Protein AF-A0A350PGB4-F1 (afdb_monomer_lite)

Sequence (443 aa):
MELTKWYGEKGLVIDDNFAFASQGNSTDDLIREMNNQGLFVNSLDLTGQVTRVPVQSAPGVRPDKGNERSGWYVINELDGNYFVTFGNWRTGEQHKWSSINTNQLSNIDRVALQKRMEEAIERAEVAKKVRHDEVAKEVQERYKNCQPVISHEYLNSKNVKSYGLKQMNESLIGPVYSPSTGELRSLQYIDKKGQKRFVSASEIKGNIFLIGCEIGQLATQEQLVVVEGYSTAATVFESTKIPTVCVFSANFTLEAVSNIRKISQARLYIALDNDESGVGERKAKEVASAIPNSFVRIPSARGDYNDMAQEHGLDRVKYEILNLGLGITQHPIRSLVKEPPPKEWLVDNLLEKSKPALLASIGGVGKSMMALDLAIKISQGQGNWFDHPITKGGNVVIISAEDDLVEMHRRINALDPHNKRFDAPYDVYAYTIPDQPKPLTLI

Foldseek 3Di:
DDPVVQDDPVGGDDDPVPDAPDEDQDPVVVCVVCVVQFWNDPDDDAPQDWDFTWGHDDVPDDTDDDPDGQKTKGWYDDPNKIWMWIDGNVVPDIHIYIHDDPVPDDPVSVVVVVVSVVVSVVVVVVVLVVLLVVVLVVVVVVVVPFAQDFDALVCVVLVFTDFQWTDDPQWIWFFKAQLQPRGGFWIWTQHNVGDIDIDRSTDQQLIWTKGLDGSVCLAVAQAEEEEEDDSLQRLLCVLAVRMYIYHPDLVRVQSNVVRSVVRHPHQYEQEYFQAPVCSSVVSLVVNPVVPPSYHYQYDLDHTHVSVVCVVPNSNSSNCSRPVPDPCVSVCDVVVPPDDDDDWDAQFPPPHTPPDDDDDDDDPPPCSVLLVVLSQLCLQQQFDHRPNTIGNHHEAEEAEAADDDPVVVVVSCCVSCVPPCSVVGPYYYHYHYQVPDPDHDDPD

Structure (mmCIF, N/CA/C/O backbone):
data_AF-A0A350PGB4-F1
#
_entry.id   AF-A0A350PGB4-F1
#
loop_
_atom_site.group_PDB
_atom_site.id
_atom_site.type_symbol
_atom_site.label_atom_id
_atom_site.label_alt_id
_atom_site.label_comp_id
_atom_site.label_asym_id
_atom_site.label_entity_id
_atom_site.label_seq_id
_atom_site.pdbx_PDB_ins_code
_atom_site.Cartn_x
_atom_site.Cartn_y
_atom_site.Cartn_z
_atom_site.occupancy
_atom_site.B_iso_or_equiv
_atom_site.auth_seq_id
_atom_site.auth_comp_id
_atom_site.auth_asym_id
_atom_site.auth_atom_id
_atom_site.pdbx_PDB_model_num
ATOM 1 N N . MET A 1 1 ? -8.712 17.772 32.200 1.00 35.47 1 MET A N 1
ATOM 2 C CA . MET A 1 1 ? -8.229 16.440 31.786 1.00 35.47 1 MET A CA 1
ATOM 3 C C . MET A 1 1 ? -9.328 15.468 32.186 1.00 35.47 1 MET A C 1
ATOM 5 O O . MET A 1 1 ? -9.557 15.313 33.378 1.00 35.47 1 MET A O 1
ATOM 9 N N . GLU A 1 2 ? -10.127 14.983 31.235 1.00 28.02 2 GLU A N 1
ATOM 10 C CA . GLU A 1 2 ? -11.291 14.139 31.544 1.00 28.02 2 GLU A CA 1
ATOM 11 C C . GLU A 1 2 ? -10.839 12.750 32.007 1.00 28.02 2 GLU A C 1
ATOM 13 O O . GLU A 1 2 ? -10.283 11.963 31.244 1.00 28.02 2 GLU A O 1
ATOM 18 N N . LEU A 1 3 ? -11.055 12.476 33.294 1.00 30.25 3 LEU A N 1
ATOM 19 C CA . LEU A 1 3 ? -10.675 11.239 33.984 1.00 30.25 3 LEU A CA 1
ATOM 20 C C . LEU A 1 3 ? -11.583 10.045 33.627 1.00 30.25 3 LEU A C 1
ATOM 22 O O . LEU A 1 3 ? -11.278 8.911 33.982 1.00 30.25 3 LEU A O 1
ATOM 26 N N . THR A 1 4 ? -12.675 10.281 32.900 1.00 33.81 4 THR A N 1
ATOM 27 C CA . THR A 1 4 ? -13.687 9.290 32.500 1.00 33.81 4 THR A CA 1
ATOM 28 C C . THR A 1 4 ? -13.210 8.321 31.422 1.00 33.81 4 THR A C 1
ATOM 30 O O . THR A 1 4 ? -13.752 7.228 31.308 1.00 33.81 4 THR A O 1
ATOM 33 N N . LYS A 1 5 ? -12.145 8.649 30.680 1.00 42.38 5 LYS A N 1
ATOM 34 C CA . LYS A 1 5 ? -11.578 7.755 29.655 1.00 42.38 5 LYS A CA 1
ATOM 35 C C . LYS A 1 5 ? -10.880 6.510 30.235 1.00 42.38 5 LYS A C 1
ATOM 37 O O . LYS A 1 5 ? -10.583 5.582 29.491 1.00 42.38 5 LYS A O 1
ATOM 42 N N . TRP A 1 6 ? -10.620 6.496 31.545 1.00 37.00 6 TRP A N 1
ATOM 43 C CA . TRP A 1 6 ? -9.822 5.473 32.237 1.00 37.00 6 TRP A CA 1
ATOM 44 C C . TRP A 1 6 ? -10.646 4.525 33.124 1.00 37.00 6 TRP A C 1
ATOM 46 O O . TRP A 1 6 ? -10.091 3.585 33.690 1.00 37.00 6 TRP A O 1
ATOM 56 N N . TYR A 1 7 ? -11.958 4.753 33.244 1.00 33.47 7 TYR A N 1
ATOM 57 C CA . TYR A 1 7 ? -12.855 3.987 34.111 1.00 33.47 7 TYR A CA 1
ATOM 58 C C . TYR A 1 7 ? -13.995 3.366 33.293 1.00 33.47 7 TYR A C 1
ATOM 60 O O . TYR A 1 7 ? -14.945 4.052 32.929 1.00 33.47 7 TYR A O 1
ATOM 68 N N . GLY A 1 8 ? -13.912 2.061 33.019 1.00 41.00 8 GLY A N 1
ATOM 69 C CA . GLY A 1 8 ? -15.077 1.248 32.653 1.00 41.00 8 GLY A CA 1
ATOM 70 C C . GLY A 1 8 ? -15.764 0.682 33.904 1.00 41.00 8 GLY A C 1
ATOM 71 O O . GLY A 1 8 ? -15.155 0.632 34.974 1.00 41.00 8 GLY A O 1
ATOM 72 N N . GLU A 1 9 ? -17.009 0.205 33.777 1.00 35.00 9 GLU A N 1
ATOM 73 C CA . GLU A 1 9 ? -17.871 -0.261 34.890 1.00 35.00 9 GLU A CA 1
ATOM 74 C C . GLU A 1 9 ? -17.302 -1.419 35.746 1.00 35.00 9 GLU A C 1
ATOM 76 O O . GLU A 1 9 ? -17.893 -1.785 36.760 1.00 35.00 9 GLU A O 1
ATOM 81 N N . LYS A 1 10 ? -16.145 -1.994 35.389 1.00 37.06 10 LYS A N 1
ATOM 82 C CA . LYS A 1 10 ? -15.467 -3.068 36.144 1.00 37.06 10 LYS A CA 1
ATOM 83 C C . LYS A 1 10 ? -14.000 -2.779 36.502 1.00 37.06 10 LYS A C 1
ATOM 85 O O . LYS A 1 10 ? -13.294 -3.688 36.930 1.00 37.06 10 LYS A O 1
ATOM 90 N N . GLY A 1 11 ? -13.544 -1.532 36.371 1.00 40.53 11 GLY A N 1
ATOM 91 C CA . GLY A 1 11 ? -12.153 -1.135 36.619 1.00 40.53 11 GLY A CA 1
ATOM 92 C C . GLY A 1 11 ? -11.376 -0.789 35.344 1.00 40.53 11 GLY A C 1
ATOM 93 O O . GLY A 1 11 ? -11.942 -0.729 34.253 1.00 40.53 11 GLY A O 1
ATOM 94 N N . LEU A 1 12 ? -10.080 -0.501 35.520 1.00 35.03 12 LEU A N 1
ATOM 95 C CA . LEU A 1 12 ? -9.147 -0.038 34.482 1.00 35.03 12 LEU A CA 1
ATOM 96 C C . LEU A 1 12 ? -9.125 -0.979 33.267 1.00 35.03 12 LEU A C 1
ATOM 98 O O . LEU A 1 12 ? -8.922 -2.184 33.410 1.00 35.03 12 LEU A O 1
ATOM 102 N N . VAL A 1 13 ? -9.283 -0.409 32.071 1.00 35.81 13 VAL A N 1
ATOM 103 C CA . VAL A 1 13 ? -9.090 -1.116 30.799 1.00 35.81 13 VAL A CA 1
ATOM 104 C C . VAL A 1 13 ? -7.599 -1.430 30.660 1.00 35.81 13 VAL A C 1
ATOM 106 O O . VAL A 1 13 ? -6.778 -0.522 30.544 1.00 35.81 13 VAL A O 1
ATOM 109 N N . ILE A 1 14 ? -7.248 -2.714 30.728 1.00 35.69 14 ILE A N 1
ATOM 110 C CA . ILE A 1 14 ? -5.899 -3.216 30.454 1.00 35.69 14 ILE A CA 1
ATOM 111 C C . ILE A 1 14 ? -5.689 -3.117 28.941 1.00 35.69 14 ILE A C 1
ATOM 113 O O . ILE A 1 14 ? -6.440 -3.715 28.177 1.00 35.69 14 ILE A O 1
ATOM 117 N N . ASP A 1 15 ? -4.703 -2.340 28.508 1.00 39.66 15 ASP A N 1
ATOM 118 C CA . ASP A 1 15 ? -4.212 -2.384 27.131 1.00 39.66 15 ASP A CA 1
ATOM 119 C C . ASP A 1 15 ? -3.238 -3.575 27.021 1.00 39.66 15 ASP A C 1
ATOM 121 O O . ASP A 1 15 ? -2.325 -3.737 27.834 1.00 39.66 15 ASP A O 1
ATOM 125 N N . ASP A 1 16 ? -3.452 -4.451 26.041 1.00 37.84 16 ASP A N 1
ATOM 126 C CA . ASP A 1 16 ? -2.671 -5.680 25.847 1.00 37.84 16 ASP A CA 1
ATOM 127 C C . ASP A 1 16 ? -1.199 -5.408 25.453 1.00 37.84 16 ASP A C 1
ATOM 129 O O . ASP A 1 16 ? -0.358 -6.309 25.498 1.00 37.84 16 ASP A O 1
ATOM 133 N N . ASN A 1 17 ? -0.829 -4.154 25.150 1.00 39.91 17 ASN A N 1
ATOM 134 C CA . ASN A 1 17 ? 0.558 -3.728 24.894 1.00 39.91 17 ASN A CA 1
ATOM 135 C C . ASN A 1 17 ? 1.461 -3.669 26.151 1.00 39.91 17 ASN A C 1
ATOM 137 O O . ASN A 1 17 ? 2.646 -3.308 26.054 1.00 39.91 17 ASN A O 1
ATOM 141 N N . PHE A 1 18 ? 0.912 -3.994 27.326 1.00 47.88 18 PHE A N 1
ATOM 142 C CA . PHE A 1 18 ? 1.539 -3.832 28.644 1.00 47.88 18 PHE A CA 1
ATOM 143 C C . PHE A 1 18 ? 2.126 -5.127 29.245 1.00 47.88 18 PHE A C 1
ATOM 145 O O . PHE A 1 18 ? 2.509 -5.147 30.417 1.00 47.88 18 PHE A O 1
ATOM 152 N N . ALA A 1 19 ? 2.253 -6.204 28.466 1.00 42.81 19 ALA A N 1
ATOM 153 C CA . ALA A 1 19 ? 2.892 -7.437 28.926 1.00 42.81 19 ALA A CA 1
ATOM 154 C C . ALA A 1 19 ? 4.433 -7.316 28.919 1.00 42.81 19 ALA A C 1
ATOM 156 O O . ALA A 1 19 ? 5.067 -7.304 27.863 1.00 42.81 19 ALA A O 1
ATOM 157 N N . PHE A 1 20 ? 5.055 -7.233 30.099 1.00 49.94 20 PHE A N 1
ATOM 158 C CA . PHE A 1 20 ? 6.509 -7.366 30.260 1.00 49.94 20 PHE A CA 1
ATOM 159 C C . PHE A 1 20 ? 6.873 -8.857 30.255 1.00 49.94 20 PHE A C 1
ATOM 161 O O . PHE A 1 20 ? 6.330 -9.632 31.040 1.00 49.94 20 PHE A O 1
ATOM 168 N N . ALA A 1 21 ? 7.756 -9.267 29.343 1.00 43.75 21 ALA A N 1
ATOM 169 C CA . ALA A 1 21 ? 7.986 -10.681 29.029 1.00 43.75 21 ALA A CA 1
ATOM 170 C C . ALA A 1 21 ? 8.979 -11.394 29.971 1.00 43.75 21 ALA A C 1
ATOM 172 O O . ALA A 1 21 ? 9.029 -12.622 29.981 1.00 43.75 21 ALA A O 1
ATOM 173 N N . SER A 1 22 ? 9.762 -10.657 30.764 1.00 51.66 22 SER A N 1
ATOM 174 C CA . SER A 1 22 ? 10.864 -11.204 31.570 1.00 51.66 22 SER A CA 1
ATOM 175 C C . SER A 1 22 ? 10.971 -10.526 32.939 1.00 51.66 22 SER A C 1
ATOM 177 O O . SER A 1 22 ? 10.821 -9.308 33.033 1.00 51.66 22 SER A O 1
ATOM 179 N N . GLN A 1 23 ? 11.263 -11.319 33.975 1.00 53.47 23 GLN A N 1
ATOM 180 C CA . GLN A 1 23 ? 11.349 -10.909 35.382 1.00 53.47 23 GLN A CA 1
ATOM 181 C C . GLN A 1 23 ? 12.776 -11.114 35.911 1.00 53.47 23 GLN A C 1
ATOM 183 O O . GLN A 1 23 ? 13.394 -12.137 35.620 1.00 53.47 23 GLN A O 1
ATOM 188 N N . GLY A 1 24 ? 13.278 -10.180 36.719 1.00 56.03 24 GLY A N 1
ATOM 189 C CA . GLY A 1 24 ? 14.512 -10.343 37.493 1.00 56.03 24 GLY A CA 1
ATOM 190 C C . GLY A 1 24 ? 14.531 -9.391 38.689 1.00 56.03 24 GLY A C 1
ATOM 191 O O . GLY A 1 24 ? 13.851 -8.368 38.671 1.00 56.03 24 GLY A O 1
ATOM 192 N N . ASN A 1 25 ? 15.281 -9.736 39.735 1.00 58.72 25 ASN A N 1
ATOM 193 C CA . ASN A 1 25 ? 15.236 -9.025 41.020 1.00 58.72 25 ASN A CA 1
ATOM 194 C C . ASN A 1 25 ? 16.407 -8.044 41.200 1.00 58.72 25 ASN A C 1
ATOM 196 O O . ASN A 1 25 ? 16.514 -7.404 42.245 1.00 58.72 25 ASN A O 1
ATOM 200 N N . SER A 1 26 ? 17.307 -7.940 40.217 1.00 71.25 26 SER A N 1
ATOM 201 C CA . SER A 1 26 ? 18.520 -7.127 40.324 1.00 71.25 26 SER A CA 1
ATOM 202 C C . SER A 1 26 ? 18.938 -6.485 38.998 1.00 71.25 26 SER A C 1
ATOM 204 O O . SER A 1 26 ? 18.556 -6.924 37.912 1.00 71.25 26 SER A O 1
ATOM 206 N N . THR A 1 27 ? 19.779 -5.453 39.088 1.00 72.38 27 THR A N 1
ATOM 207 C CA . THR A 1 27 ? 20.466 -4.849 37.936 1.00 72.38 27 THR A CA 1
ATOM 208 C C . THR A 1 27 ? 21.368 -5.843 37.202 1.00 72.38 27 THR A C 1
ATOM 210 O O . THR A 1 27 ? 21.571 -5.704 35.998 1.00 72.38 27 THR A O 1
ATOM 213 N N . ASP A 1 28 ? 21.865 -6.870 37.895 1.00 78.44 28 ASP A N 1
ATOM 214 C CA . ASP A 1 28 ? 22.704 -7.915 37.304 1.00 78.44 28 ASP A CA 1
ATOM 215 C C . ASP A 1 28 ? 21.888 -8.862 36.414 1.00 78.44 28 ASP A C 1
ATOM 217 O O . ASP A 1 28 ? 22.358 -9.269 35.350 1.00 78.44 28 ASP A O 1
ATOM 221 N N . ASP A 1 29 ? 20.635 -9.150 36.788 1.00 78.94 29 ASP A N 1
ATOM 222 C CA . ASP A 1 29 ? 19.709 -9.937 35.960 1.00 78.94 29 ASP A CA 1
ATOM 223 C C . ASP A 1 29 ? 19.367 -9.202 34.660 1.00 78.94 29 ASP A C 1
ATOM 225 O O . ASP A 1 29 ? 19.348 -9.798 33.584 1.00 78.94 29 ASP A O 1
ATOM 229 N N . LEU A 1 30 ? 19.157 -7.888 34.749 1.00 79.94 30 LEU A N 1
ATOM 230 C CA . LEU A 1 30 ? 18.934 -7.017 33.598 1.00 79.94 30 LEU A CA 1
ATOM 231 C C . LEU A 1 30 ? 20.153 -6.983 32.660 1.00 79.94 30 LEU A C 1
ATOM 233 O O . LEU A 1 30 ? 20.001 -7.114 31.443 1.00 79.94 30 LEU A O 1
ATOM 237 N N . ILE A 1 31 ? 21.364 -6.822 33.209 1.00 83.94 31 ILE A N 1
ATOM 238 C CA . ILE A 1 31 ? 22.608 -6.886 32.426 1.00 83.94 31 ILE A CA 1
ATOM 239 C C . ILE A 1 31 ? 22.706 -8.243 31.723 1.00 83.94 31 ILE A C 1
ATOM 241 O O . ILE A 1 31 ? 23.023 -8.301 30.533 1.00 83.94 31 ILE A O 1
ATOM 245 N N . ARG A 1 32 ? 22.414 -9.337 32.433 1.00 83.25 32 ARG A N 1
ATOM 246 C CA . ARG A 1 32 ? 22.449 -10.690 31.873 1.00 83.25 32 ARG A CA 1
ATOM 247 C C . ARG A 1 32 ? 21.442 -10.867 30.741 1.00 83.25 32 ARG A C 1
ATOM 249 O O . ARG A 1 32 ? 21.808 -11.424 29.711 1.00 83.25 32 ARG A O 1
ATOM 256 N N . GLU A 1 33 ? 20.223 -10.363 30.901 1.00 82.62 33 GLU A N 1
ATOM 257 C CA . GLU A 1 33 ? 19.185 -10.444 29.872 1.00 82.62 33 GLU A CA 1
ATOM 258 C C . GLU A 1 33 ? 19.576 -9.659 28.615 1.00 82.62 33 GLU A C 1
ATOM 260 O O . GLU A 1 33 ? 19.521 -10.196 27.512 1.00 82.62 33 GLU A O 1
ATOM 265 N N . MET A 1 34 ? 20.077 -8.429 28.759 1.00 83.44 34 MET A N 1
ATOM 266 C CA . MET A 1 34 ? 20.556 -7.652 27.609 1.00 83.44 34 MET A CA 1
ATOM 267 C C . MET A 1 34 ? 21.715 -8.347 26.882 1.00 83.44 34 MET A C 1
ATOM 269 O O . MET A 1 34 ? 21.724 -8.380 25.651 1.00 83.44 34 MET A O 1
ATOM 273 N N . ASN A 1 35 ? 22.651 -8.953 27.621 1.00 85.62 35 ASN A N 1
ATOM 274 C CA . ASN A 1 35 ? 23.737 -9.742 27.031 1.00 85.62 35 ASN A CA 1
ATOM 275 C C . ASN A 1 35 ? 23.233 -11.025 26.348 1.00 85.62 35 ASN A C 1
ATOM 277 O O . ASN A 1 35 ? 23.727 -11.359 25.271 1.00 85.62 35 ASN A O 1
ATOM 281 N N . ASN A 1 36 ? 22.221 -11.706 26.898 1.00 83.06 36 ASN A N 1
ATOM 282 C CA . ASN A 1 36 ? 21.589 -12.869 26.260 1.00 83.06 36 ASN A CA 1
ATOM 283 C C . ASN A 1 36 ? 20.920 -12.503 24.927 1.00 83.06 36 ASN A C 1
ATOM 285 O O . ASN A 1 36 ? 21.013 -13.266 23.967 1.00 83.06 36 ASN A O 1
ATOM 289 N N . GLN A 1 37 ? 20.307 -11.319 24.850 1.00 79.19 37 GLN A N 1
ATOM 290 C CA . GLN A 1 37 ? 19.733 -10.767 23.615 1.00 79.19 37 GLN A CA 1
ATOM 291 C C . GLN A 1 37 ? 20.795 -10.112 22.703 1.00 79.19 37 GLN A C 1
ATOM 293 O O . GLN A 1 37 ? 20.476 -9.449 21.716 1.00 79.19 37 GLN A O 1
ATOM 298 N N . GLY A 1 38 ? 22.084 -10.293 23.013 1.00 80.62 38 GLY A N 1
ATOM 299 C CA . GLY A 1 38 ? 23.202 -9.914 22.153 1.00 80.62 38 GLY A CA 1
ATOM 300 C C . GLY A 1 38 ? 23.727 -8.487 22.330 1.00 80.62 38 GLY A C 1
ATOM 301 O O . GLY A 1 38 ? 24.599 -8.082 21.565 1.00 80.62 38 GLY A O 1
ATOM 302 N N . LEU A 1 39 ? 23.265 -7.703 23.308 1.00 86.56 39 LEU A N 1
ATOM 303 C CA . LEU A 1 39 ? 23.832 -6.381 23.612 1.00 86.56 39 LEU A CA 1
ATOM 304 C C . LEU A 1 39 ? 25.018 -6.521 24.573 1.00 86.56 39 LEU A C 1
ATOM 306 O O . LEU A 1 39 ? 24.881 -7.114 25.630 1.00 86.56 39 LEU A O 1
ATOM 310 N N . PHE A 1 40 ? 26.162 -5.904 24.278 1.00 86.44 40 PHE A N 1
ATOM 311 C CA . PHE A 1 40 ? 27.301 -5.883 25.197 1.00 86.44 40 PHE A CA 1
ATOM 312 C C . PHE A 1 40 ? 27.151 -4.781 26.249 1.00 86.44 40 PHE A C 1
ATOM 314 O O . PHE A 1 40 ? 27.483 -3.618 25.992 1.00 86.44 40 PHE A O 1
ATOM 321 N N . VAL A 1 41 ? 26.678 -5.144 27.440 1.00 85.56 41 VAL A N 1
ATOM 322 C CA . VAL A 1 41 ? 26.493 -4.208 28.560 1.00 85.56 41 VAL A CA 1
ATOM 323 C C . VAL A 1 41 ? 27.317 -4.677 29.757 1.00 85.56 41 VAL A C 1
ATOM 325 O O . VAL A 1 41 ? 27.067 -5.754 30.284 1.00 85.56 41 VAL A O 1
ATOM 328 N N . ASN A 1 42 ? 28.281 -3.860 30.195 1.00 80.94 42 ASN A N 1
ATOM 329 C CA . ASN A 1 42 ? 29.118 -4.143 31.376 1.00 80.94 42 ASN A CA 1
ATOM 330 C C . ASN A 1 42 ? 28.773 -3.258 32.581 1.00 80.94 42 ASN A C 1
ATOM 332 O O . ASN A 1 42 ? 29.088 -3.603 33.715 1.00 80.94 42 ASN A O 1
ATOM 336 N N . SER A 1 43 ? 28.157 -2.105 32.334 1.00 82.19 43 SER A N 1
ATOM 337 C CA . SER A 1 43 ? 27.682 -1.182 33.358 1.00 82.19 43 SER A CA 1
ATOM 338 C C . SER A 1 43 ? 26.428 -0.480 32.854 1.00 82.19 43 SER A C 1
ATOM 340 O O . SER A 1 43 ? 26.296 -0.208 31.655 1.00 82.19 43 SER A O 1
ATOM 342 N N . LEU A 1 44 ? 25.504 -0.208 33.772 1.00 81.50 44 LEU A N 1
ATOM 343 C CA . LEU A 1 44 ? 24.253 0.473 33.467 1.00 81.50 44 LEU A CA 1
ATOM 344 C C . LEU A 1 44 ? 24.425 1.980 33.616 1.00 81.50 44 LEU A C 1
ATOM 346 O O . LEU A 1 44 ? 24.975 2.471 34.600 1.00 81.50 44 LEU A O 1
ATOM 350 N N . ASP A 1 45 ? 23.919 2.698 32.630 1.00 77.75 45 ASP A N 1
ATOM 351 C CA . ASP A 1 45 ? 23.721 4.131 32.658 1.00 77.75 45 ASP A CA 1
ATOM 352 C C . ASP A 1 45 ? 22.268 4.392 33.072 1.00 77.75 45 ASP A C 1
ATOM 354 O O . ASP A 1 45 ? 21.323 4.124 32.328 1.00 77.75 45 ASP A O 1
ATOM 358 N N . LEU A 1 46 ? 22.099 4.860 34.308 1.00 75.12 46 LEU A N 1
ATOM 359 C CA . LEU A 1 46 ? 20.795 5.095 34.934 1.00 75.12 46 LEU A CA 1
ATOM 360 C C . LEU A 1 46 ? 20.248 6.504 34.657 1.00 75.12 46 LEU A C 1
ATOM 362 O O . LEU A 1 46 ? 19.274 6.927 35.274 1.00 75.12 46 LEU A O 1
ATOM 366 N N . THR A 1 47 ? 20.857 7.261 33.740 1.00 65.25 47 THR A N 1
ATOM 367 C CA . THR A 1 47 ? 20.461 8.652 33.459 1.00 65.25 47 THR A CA 1
ATOM 368 C C . THR A 1 47 ? 19.111 8.787 32.745 1.00 65.25 47 THR A C 1
ATOM 370 O O . THR A 1 47 ? 18.626 9.906 32.564 1.00 65.25 47 THR A O 1
ATOM 373 N N . GLY A 1 48 ? 18.500 7.680 32.309 1.00 60.28 48 GLY A N 1
ATOM 374 C CA . GLY A 1 48 ? 17.269 7.695 31.511 1.00 60.28 48 GLY A CA 1
ATOM 375 C C . GLY A 1 48 ? 17.467 8.167 30.072 1.00 60.28 48 GLY A C 1
ATOM 376 O O . GLY A 1 48 ? 16.492 8.417 29.360 1.00 60.28 48 GLY A O 1
ATOM 377 N N . GLN A 1 49 ? 18.718 8.313 29.632 1.00 63.28 49 GLN A N 1
ATOM 378 C CA . GLN A 1 49 ? 19.058 8.622 28.248 1.00 63.28 49 GLN A CA 1
ATOM 379 C C . GLN A 1 49 ? 19.205 7.339 27.425 1.00 63.28 49 GLN A C 1
ATOM 381 O O . GLN A 1 49 ? 19.322 6.238 27.958 1.00 63.28 49 GLN A O 1
ATOM 386 N N . VAL A 1 50 ? 19.173 7.481 26.097 1.00 72.94 50 VAL A N 1
ATOM 387 C CA . VAL A 1 50 ? 19.451 6.357 25.198 1.00 72.94 50 VAL A CA 1
ATOM 388 C C . VAL A 1 50 ? 20.944 6.060 25.243 1.00 72.94 50 VAL A C 1
ATOM 390 O O . VAL A 1 50 ? 21.748 6.780 24.647 1.00 72.94 50 VAL A O 1
ATOM 393 N N . THR A 1 51 ? 21.313 4.968 25.899 1.00 77.88 51 THR A N 1
ATOM 394 C CA . THR A 1 51 ? 22.705 4.538 25.993 1.00 77.88 51 THR A CA 1
ATOM 395 C C . THR A 1 51 ? 23.009 3.561 24.871 1.00 77.88 51 THR A C 1
ATOM 397 O O . THR A 1 51 ? 22.342 2.540 24.688 1.00 77.88 51 THR A O 1
ATOM 400 N N . ARG A 1 52 ? 24.023 3.897 24.070 1.00 82.75 52 ARG A N 1
ATOM 401 C CA . ARG A 1 52 ? 24.451 3.092 22.925 1.00 82.75 52 ARG A CA 1
ATOM 402 C C . ARG A 1 52 ? 25.486 2.061 23.332 1.00 82.75 52 ARG A C 1
ATOM 404 O O . ARG A 1 52 ? 26.524 2.405 23.895 1.00 82.75 52 ARG A O 1
ATOM 411 N N . VAL A 1 53 ? 25.248 0.816 22.942 1.00 86.38 53 VAL A N 1
ATOM 412 C CA . VAL A 1 53 ? 26.111 -0.315 23.282 1.00 86.38 53 VAL A CA 1
ATOM 413 C C . VAL A 1 53 ? 26.482 -1.140 22.049 1.00 86.38 53 VAL A C 1
ATOM 415 O O . VAL A 1 53 ? 25.749 -1.140 21.055 1.00 86.38 53 VAL A O 1
ATOM 418 N N . PRO A 1 54 ? 27.654 -1.796 22.047 1.00 86.81 54 PRO A N 1
ATOM 419 C CA . PRO A 1 54 ? 28.009 -2.730 20.985 1.00 86.81 54 PRO A CA 1
ATOM 420 C C . PRO A 1 54 ? 27.053 -3.923 20.971 1.00 86.81 54 PRO A C 1
ATOM 422 O O . PRO A 1 54 ? 26.558 -4.330 22.018 1.00 86.81 54 PRO A O 1
ATOM 425 N N . VAL A 1 55 ? 26.846 -4.525 19.805 1.00 85.31 55 VAL A N 1
ATOM 426 C CA . VAL A 1 55 ? 26.149 -5.814 19.673 1.00 85.31 55 VAL A CA 1
ATOM 427 C C . VAL A 1 55 ? 27.172 -6.941 19.511 1.00 85.31 55 VAL A C 1
ATOM 429 O O . VAL A 1 55 ? 28.046 -6.877 18.638 1.00 85.31 55 VAL A O 1
ATOM 432 N N . GLN A 1 56 ? 27.072 -7.963 20.361 1.00 80.88 56 GLN A N 1
ATOM 433 C CA . GLN A 1 56 ? 27.801 -9.226 20.248 1.00 80.88 56 GLN A CA 1
ATOM 434 C C . GLN A 1 56 ? 27.103 -10.176 19.265 1.00 80.88 56 GLN A C 1
ATOM 436 O O . GLN A 1 56 ? 26.013 -9.905 18.772 1.00 80.88 56 GLN A O 1
ATOM 441 N N . SER A 1 57 ? 27.762 -11.284 18.927 1.00 68.00 57 SER A N 1
ATOM 442 C CA . SER A 1 57 ? 27.235 -12.259 17.968 1.00 68.00 57 SER A CA 1
ATOM 443 C C . SER A 1 57 ? 25.856 -12.776 18.398 1.00 68.00 57 SER A C 1
ATOM 445 O O . SER A 1 57 ? 25.759 -13.479 19.399 1.00 68.00 57 SER A O 1
ATOM 447 N N . ALA A 1 58 ? 24.825 -12.484 17.604 1.00 62.56 58 ALA A N 1
ATOM 448 C CA . ALA A 1 58 ? 23.457 -12.970 17.782 1.00 62.56 58 ALA A CA 1
ATOM 449 C C . ALA A 1 58 ? 22.990 -13.710 16.509 1.00 62.56 58 ALA A C 1
ATOM 451 O O . ALA A 1 58 ? 23.541 -13.467 15.427 1.00 62.56 58 ALA A O 1
ATOM 452 N N . PRO A 1 59 ? 21.998 -14.619 16.587 1.00 50.94 59 PRO A N 1
ATOM 453 C CA . PRO A 1 59 ? 21.490 -15.330 15.414 1.00 50.94 59 PRO A CA 1
ATOM 454 C C . PRO A 1 59 ? 21.035 -14.351 14.318 1.00 50.94 59 PRO A C 1
ATOM 456 O O . PRO A 1 59 ? 20.134 -13.547 14.521 1.00 50.94 59 PRO A O 1
ATOM 459 N N . GLY A 1 60 ? 21.682 -14.393 13.149 1.00 57.75 60 GLY A N 1
ATOM 460 C CA . GLY A 1 60 ? 21.344 -13.528 12.009 1.00 57.75 60 GLY A CA 1
ATOM 461 C C . GLY A 1 60 ? 21.956 -12.118 12.022 1.00 57.75 60 GLY A C 1
ATOM 462 O O . GLY A 1 60 ? 21.731 -11.365 11.075 1.00 57.75 60 GLY A O 1
ATOM 463 N N . VAL A 1 61 ? 22.773 -11.755 13.022 1.00 62.03 61 VAL A N 1
ATOM 464 C CA . VAL A 1 61 ? 23.392 -10.419 13.124 1.00 62.03 61 VAL A CA 1
ATOM 465 C C . VAL A 1 61 ? 24.898 -10.521 13.341 1.00 62.03 61 VAL A C 1
ATOM 467 O O . VAL A 1 61 ? 25.369 -11.132 14.298 1.00 62.03 61 VAL A O 1
ATOM 470 N N . ARG A 1 62 ? 25.685 -9.875 12.465 1.00 80.25 62 ARG A N 1
ATOM 471 C CA . ARG A 1 62 ? 27.142 -9.791 12.652 1.00 80.25 62 ARG A CA 1
ATOM 472 C C . ARG A 1 62 ? 27.485 -8.946 13.890 1.00 80.25 62 ARG A C 1
ATOM 474 O O . ARG A 1 62 ? 26.865 -7.892 14.065 1.00 80.25 62 ARG A O 1
ATOM 481 N N . PRO A 1 63 ? 28.516 -9.322 14.667 1.00 81.69 63 PRO A N 1
ATOM 482 C CA . PRO A 1 63 ? 29.001 -8.485 15.755 1.00 81.69 63 PRO A CA 1
ATOM 483 C C . PRO A 1 63 ? 29.509 -7.132 15.236 1.00 81.69 63 PRO A C 1
ATOM 485 O O . PRO A 1 63 ? 29.991 -7.004 14.097 1.00 81.69 63 PRO A O 1
ATOM 488 N N . ASP A 1 64 ? 29.387 -6.120 16.090 1.00 81.12 64 ASP A N 1
ATOM 489 C CA . ASP A 1 64 ? 29.924 -4.783 15.848 1.00 81.12 64 ASP A CA 1
ATOM 490 C C . ASP A 1 64 ? 31.462 -4.804 15.813 1.00 81.12 64 ASP A C 1
ATOM 492 O O . ASP A 1 64 ? 32.110 -5.474 16.618 1.00 81.12 64 ASP A O 1
ATOM 496 N N . LYS A 1 65 ? 32.063 -4.070 14.864 1.00 78.56 65 LYS A N 1
ATOM 497 C CA . LYS A 1 65 ? 33.527 -3.936 14.735 1.00 78.56 65 LYS A CA 1
ATOM 498 C C . LYS A 1 65 ? 33.984 -2.523 15.111 1.00 78.56 65 LYS A C 1
ATOM 500 O O . LYS A 1 65 ? 33.410 -1.536 14.658 1.00 78.56 65 LYS A O 1
ATOM 505 N N . GLY A 1 66 ? 35.060 -2.419 15.894 1.00 78.56 66 GLY A N 1
ATOM 506 C CA . GLY A 1 66 ? 35.652 -1.136 16.294 1.00 78.56 66 GLY A CA 1
ATOM 507 C C . GLY A 1 66 ? 34.715 -0.289 17.166 1.00 78.56 66 GLY A C 1
ATOM 508 O O . GLY A 1 66 ? 34.258 -0.736 18.217 1.00 78.56 66 GLY A O 1
ATOM 509 N N . ASN A 1 67 ? 34.419 0.937 16.722 1.00 75.38 67 ASN A N 1
ATOM 510 C CA . ASN A 1 67 ? 33.551 1.886 17.434 1.00 75.38 67 ASN A CA 1
ATOM 511 C C . ASN A 1 67 ? 32.064 1.785 17.039 1.00 75.38 67 ASN A C 1
ATOM 513 O O . ASN A 1 67 ? 31.275 2.653 17.410 1.00 75.38 67 ASN A O 1
ATOM 517 N N . GLU A 1 68 ? 31.657 0.750 16.296 1.00 73.00 68 GLU A N 1
ATOM 518 C CA . GLU A 1 68 ? 30.239 0.491 16.024 1.00 73.00 68 GLU A CA 1
ATOM 519 C C . GLU A 1 68 ? 29.464 0.270 17.348 1.00 73.00 68 GLU A C 1
ATOM 521 O O . GLU A 1 68 ? 29.952 -0.373 18.284 1.00 73.00 68 GLU A O 1
ATOM 526 N N . ARG A 1 69 ? 28.267 0.864 17.442 1.00 80.50 69 ARG A N 1
ATOM 527 C CA . ARG A 1 69 ? 27.344 0.762 18.586 1.00 80.50 69 ARG A CA 1
ATOM 528 C C . ARG A 1 69 ? 25.912 0.646 18.066 1.00 80.50 69 ARG A C 1
ATOM 530 O O . ARG A 1 69 ? 25.198 1.644 17.952 1.00 80.50 69 ARG A O 1
ATOM 537 N N . SER A 1 70 ? 25.546 -0.558 17.644 1.00 78.50 70 SER A N 1
ATOM 538 C CA . SER A 1 70 ? 24.263 -0.845 16.991 1.00 78.50 70 SER A CA 1
ATOM 539 C C . SER A 1 70 ? 23.142 -1.177 17.978 1.00 78.50 70 SER A C 1
ATOM 541 O O . SER A 1 70 ? 21.972 -1.133 17.600 1.00 78.50 70 SER A O 1
ATOM 543 N N . GLY A 1 71 ? 23.485 -1.487 19.228 1.00 82.88 71 GLY A N 1
ATOM 544 C CA . GLY A 1 71 ? 22.551 -1.770 20.310 1.00 82.88 71 GLY A CA 1
ATOM 545 C C . GLY A 1 71 ? 22.220 -0.510 21.097 1.00 82.88 71 GLY A C 1
ATOM 546 O O . GLY A 1 71 ? 22.989 0.460 21.119 1.00 82.88 71 GLY A O 1
ATOM 547 N N . TRP A 1 72 ? 21.065 -0.514 21.745 1.00 82.94 72 TRP A N 1
ATOM 548 C CA . TRP A 1 72 ? 20.636 0.580 22.602 1.00 82.94 72 TRP A CA 1
ATOM 549 C C . TRP A 1 72 ? 19.782 0.077 23.754 1.00 82.94 72 TRP A C 1
ATOM 551 O O . TRP A 1 72 ? 19.085 -0.929 23.628 1.00 82.94 72 TRP A O 1
ATOM 561 N N . TYR A 1 73 ? 19.805 0.814 24.855 1.00 79.56 73 TYR A N 1
ATOM 562 C CA . TYR A 1 73 ? 18.848 0.651 25.935 1.00 79.56 73 TYR A CA 1
ATOM 563 C C . TYR A 1 73 ? 18.475 2.006 26.539 1.00 79.56 73 TYR A C 1
ATOM 565 O O . TYR A 1 73 ? 19.190 2.995 26.374 1.00 79.56 73 TYR A O 1
ATOM 573 N N . VAL A 1 74 ? 17.346 2.034 27.237 1.00 76.25 74 VAL A N 1
ATOM 574 C CA . VAL A 1 74 ? 16.873 3.146 28.066 1.00 76.25 74 VAL A CA 1
ATOM 575 C C . VAL A 1 74 ? 16.398 2.557 29.385 1.00 76.25 74 VAL A C 1
ATOM 577 O O . VAL A 1 74 ? 15.527 1.686 29.370 1.00 76.25 74 VAL A O 1
ATOM 580 N N . ILE A 1 75 ? 16.954 3.027 30.503 1.00 78.81 75 ILE A N 1
ATOM 581 C CA . ILE 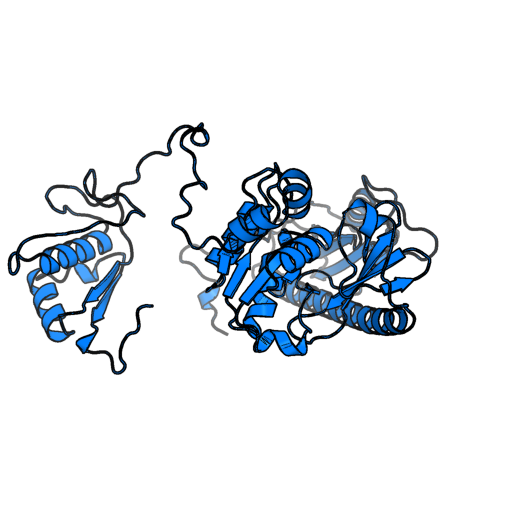A 1 75 ? 16.586 2.592 31.858 1.00 78.81 75 ILE A CA 1
ATOM 582 C C . ILE A 1 75 ? 15.889 3.735 32.574 1.00 78.81 75 ILE A C 1
ATOM 584 O O . ILE A 1 75 ? 16.453 4.815 32.709 1.00 78.81 75 ILE A O 1
ATOM 588 N N . ASN A 1 76 ? 14.696 3.474 33.090 1.00 71.25 76 ASN A N 1
ATOM 589 C CA . ASN A 1 76 ? 13.980 4.390 33.962 1.00 71.25 76 ASN A CA 1
ATOM 590 C C . ASN A 1 76 ? 13.924 3.806 35.373 1.00 71.25 76 ASN A C 1
ATOM 592 O O . ASN A 1 76 ? 13.401 2.708 35.561 1.00 71.25 76 ASN A O 1
ATOM 596 N N . GLU A 1 77 ? 14.432 4.550 36.355 1.00 73.00 77 GLU A N 1
ATOM 597 C CA . GLU A 1 77 ? 14.304 4.213 37.774 1.00 73.00 77 GLU A CA 1
ATOM 598 C C . GLU A 1 77 ? 13.097 4.934 38.392 1.00 73.00 77 GLU A C 1
ATOM 600 O O . GLU A 1 77 ? 12.958 6.154 38.265 1.00 73.00 77 GLU A O 1
ATOM 605 N N . LEU A 1 78 ? 12.218 4.191 39.062 1.00 62.97 78 LEU A N 1
ATOM 606 C CA . LEU A 1 78 ? 11.070 4.708 39.805 1.00 62.97 78 LEU A CA 1
ATOM 607 C C . LEU A 1 78 ? 10.986 3.999 41.162 1.00 62.97 78 LEU A C 1
ATOM 609 O O . LEU A 1 78 ? 10.770 2.789 41.209 1.00 62.97 78 LEU A O 1
ATOM 613 N N . ASP A 1 79 ? 11.170 4.754 42.246 1.00 63.44 79 ASP A N 1
ATOM 614 C CA . ASP A 1 79 ? 11.068 4.278 43.635 1.00 63.44 79 ASP A CA 1
ATOM 615 C C . ASP A 1 79 ? 11.875 2.997 43.918 1.00 63.44 79 ASP A C 1
ATOM 617 O O . ASP A 1 79 ? 11.400 2.062 44.559 1.00 63.44 79 ASP A O 1
ATOM 621 N N . GLY A 1 80 ? 13.109 2.941 43.399 1.00 64.00 80 GLY A N 1
ATOM 622 C CA . GLY A 1 80 ? 14.010 1.793 43.546 1.00 64.00 80 GLY A CA 1
ATOM 623 C C . GLY A 1 80 ? 13.748 0.633 42.576 1.00 64.00 80 GLY A C 1
ATOM 624 O O . GLY A 1 80 ? 14.411 -0.397 42.677 1.00 64.00 80 GLY A O 1
ATOM 625 N N . ASN A 1 81 ? 12.819 0.792 41.626 1.00 72.25 81 ASN A N 1
ATOM 626 C CA . ASN A 1 81 ? 12.510 -0.193 40.588 1.00 72.25 81 ASN A CA 1
ATOM 627 C C . ASN A 1 81 ? 12.976 0.276 39.208 1.00 72.25 81 ASN A C 1
ATOM 629 O O . ASN A 1 81 ? 12.873 1.455 38.876 1.00 72.25 81 ASN A O 1
ATOM 633 N N . TYR A 1 82 ? 13.426 -0.656 38.373 1.00 76.31 82 TYR A N 1
ATOM 634 C CA . TYR A 1 82 ? 13.971 -0.388 37.047 1.00 76.31 82 TYR A CA 1
ATOM 635 C C . TYR A 1 82 ? 13.042 -0.893 35.947 1.00 76.31 82 TYR A C 1
ATOM 637 O O . TYR A 1 82 ? 12.608 -2.046 35.952 1.00 76.31 82 TYR A O 1
ATOM 645 N N . PHE A 1 83 ? 12.798 -0.037 34.961 1.00 73.81 83 PHE A N 1
ATOM 646 C CA . PHE A 1 83 ? 12.050 -0.352 33.750 1.00 73.81 83 PHE A CA 1
ATOM 647 C C . PHE A 1 83 ? 12.922 -0.067 32.547 1.00 73.81 83 PHE A C 1
ATOM 649 O O . PHE A 1 83 ? 13.401 1.056 32.374 1.00 73.81 83 PHE A O 1
ATOM 656 N N . VAL A 1 84 ? 13.129 -1.080 31.715 1.00 74.88 84 VAL A N 1
ATOM 657 C CA . VAL A 1 84 ? 14.105 -1.006 30.635 1.00 74.88 84 VAL A CA 1
ATOM 658 C C . VAL A 1 84 ? 13.465 -1.362 29.319 1.00 74.88 84 VAL A C 1
ATOM 660 O O . VAL A 1 84 ? 12.779 -2.372 29.188 1.00 74.88 84 VAL A O 1
ATOM 663 N N . THR A 1 85 ? 13.720 -0.519 28.330 1.00 77.69 85 THR A N 1
ATOM 664 C CA . THR A 1 85 ? 13.478 -0.844 26.929 1.00 77.69 85 THR A CA 1
ATOM 665 C C . THR A 1 85 ? 14.822 -0.919 26.237 1.00 77.69 85 THR A C 1
ATOM 667 O O . THR A 1 85 ? 15.616 0.013 26.343 1.00 77.69 85 THR A O 1
ATOM 670 N N . PHE A 1 86 ? 15.090 -2.017 25.546 1.00 79.88 86 PHE A N 1
ATOM 671 C CA . PHE A 1 86 ? 16.356 -2.213 24.854 1.00 79.88 86 PHE A CA 1
ATOM 672 C C . PHE A 1 86 ? 16.149 -2.939 23.534 1.00 79.88 86 PHE A C 1
ATOM 674 O O . PHE A 1 86 ? 15.109 -3.559 23.306 1.00 79.88 86 PHE A O 1
ATOM 681 N N . GLY A 1 87 ? 17.125 -2.831 22.640 1.00 78.06 87 GLY A N 1
ATOM 682 C CA . GLY A 1 87 ? 16.993 -3.389 21.308 1.00 78.06 87 GLY A CA 1
ATOM 683 C C . GLY A 1 87 ? 18.201 -3.161 20.415 1.00 78.06 87 GLY A C 1
ATOM 684 O O . GLY A 1 87 ? 19.249 -2.655 20.830 1.00 78.06 87 GLY A O 1
ATOM 685 N N . ASN A 1 88 ? 18.033 -3.526 19.149 1.00 78.44 88 ASN A N 1
ATOM 686 C CA . ASN A 1 88 ? 19.080 -3.453 18.139 1.00 78.44 88 ASN A CA 1
ATOM 687 C C . ASN A 1 88 ? 18.589 -2.675 16.915 1.00 78.44 88 ASN A C 1
ATOM 689 O O . ASN A 1 88 ? 17.656 -3.079 16.223 1.00 78.44 88 ASN A O 1
ATOM 693 N N . TRP A 1 89 ? 19.262 -1.563 16.605 1.00 68.38 89 TRP A N 1
ATOM 694 C CA . TRP A 1 89 ? 18.897 -0.691 15.486 1.00 68.38 89 TRP A CA 1
ATOM 695 C C . TRP A 1 89 ? 18.994 -1.378 14.117 1.00 68.38 89 TRP A C 1
ATOM 697 O O . TRP A 1 89 ? 18.331 -0.942 13.179 1.00 68.38 89 TRP A O 1
ATOM 707 N N . ARG A 1 90 ? 19.821 -2.425 13.973 1.00 64.00 90 ARG A N 1
ATOM 708 C CA . ARG A 1 90 ? 19.986 -3.154 12.703 1.00 64.00 90 ARG A CA 1
ATOM 709 C C . ARG A 1 90 ? 18.839 -4.117 12.423 1.00 64.00 90 ARG A C 1
ATOM 711 O O . ARG A 1 90 ? 18.475 -4.273 11.263 1.00 64.00 90 ARG A O 1
ATOM 718 N N . THR A 1 91 ? 18.310 -4.771 13.454 1.00 63.09 91 THR A N 1
ATOM 719 C CA . THR A 1 91 ? 17.208 -5.737 13.314 1.00 63.09 91 THR A CA 1
ATOM 720 C C . THR A 1 91 ? 15.844 -5.095 13.517 1.00 63.09 91 THR A C 1
ATOM 722 O O . THR A 1 91 ? 14.850 -5.627 13.035 1.00 63.09 91 THR A O 1
ATOM 725 N N . GLY A 1 92 ? 15.790 -3.951 14.206 1.00 56.47 92 GLY A N 1
ATOM 726 C CA . GLY A 1 92 ? 14.539 -3.336 14.645 1.00 56.47 92 GLY A CA 1
ATOM 727 C C . GLY A 1 92 ? 13.889 -4.070 15.821 1.00 56.47 92 GLY A C 1
ATOM 728 O O . GLY A 1 92 ? 12.755 -3.758 16.169 1.00 56.47 92 GLY A O 1
ATOM 729 N N . GLU A 1 93 ? 14.588 -5.036 16.421 1.00 67.56 93 GLU A N 1
ATOM 730 C CA . GLU A 1 93 ? 14.109 -5.796 17.571 1.00 67.56 93 GLU A CA 1
ATOM 731 C C . GLU A 1 93 ? 14.087 -4.930 18.834 1.00 67.56 93 GLU A C 1
ATOM 733 O O . GLU A 1 93 ? 15.006 -4.135 19.070 1.00 67.56 93 GLU A O 1
ATOM 738 N N . GLN A 1 94 ? 13.031 -5.091 19.633 1.00 73.81 94 GLN A N 1
ATOM 739 C CA . GLN A 1 94 ? 12.782 -4.324 20.848 1.00 73.81 94 GLN A CA 1
ATOM 740 C C . GLN A 1 94 ? 12.205 -5.235 21.937 1.00 73.81 94 GLN A C 1
ATOM 742 O O . GLN A 1 94 ? 11.198 -5.909 21.724 1.00 73.81 94 GLN A O 1
ATOM 747 N N . HIS A 1 95 ? 12.801 -5.183 23.126 1.00 74.88 95 HIS A N 1
ATOM 748 C CA . HIS A 1 95 ? 12.351 -5.897 24.317 1.00 74.88 95 HIS A CA 1
ATOM 749 C C . HIS A 1 95 ? 12.056 -4.921 25.455 1.00 74.88 95 HIS A C 1
ATOM 751 O O . HIS A 1 95 ? 12.596 -3.810 25.514 1.00 74.88 95 HIS A O 1
ATOM 757 N N . LYS A 1 96 ? 11.187 -5.356 26.371 1.00 75.50 96 LYS A N 1
ATOM 758 C CA . LYS A 1 96 ? 10.815 -4.623 27.583 1.00 75.50 96 LYS A CA 1
ATOM 759 C C . LYS A 1 96 ? 11.064 -5.509 28.803 1.00 75.50 96 LYS A C 1
ATOM 761 O O . LYS A 1 96 ? 10.593 -6.644 28.835 1.00 75.50 96 LYS A O 1
ATOM 766 N N . TRP A 1 97 ? 11.756 -4.971 29.802 1.00 76.50 97 TRP A N 1
ATOM 767 C CA . TRP A 1 97 ? 12.100 -5.647 31.055 1.00 76.50 97 TRP A CA 1
ATOM 768 C C . TRP A 1 97 ? 11.711 -4.776 32.258 1.00 76.50 97 TRP A C 1
ATOM 770 O O . TRP A 1 97 ? 11.797 -3.547 32.184 1.00 76.50 97 TRP A O 1
ATOM 780 N N . SER A 1 98 ? 11.288 -5.395 33.363 1.00 73.44 98 SER A N 1
ATOM 781 C CA . SER A 1 98 ? 10.973 -4.699 34.617 1.00 73.44 98 SER A CA 1
ATOM 782 C C . SER A 1 98 ? 11.494 -5.453 35.844 1.00 73.44 98 SER A C 1
ATOM 784 O O . SER A 1 98 ? 11.418 -6.680 35.895 1.00 73.44 98 SER A O 1
ATOM 786 N N . SER A 1 99 ? 11.956 -4.716 36.861 1.00 68.06 99 SER A N 1
ATOM 787 C CA . SER A 1 99 ? 12.464 -5.289 38.122 1.00 68.06 99 SER A CA 1
ATOM 788 C C . SER A 1 99 ? 11.370 -5.703 39.111 1.00 68.06 99 SER A C 1
ATOM 790 O O . SER A 1 99 ? 11.660 -6.243 40.172 1.00 68.06 99 SER A O 1
ATOM 792 N N . ILE A 1 100 ? 10.106 -5.413 38.794 1.00 64.75 100 ILE A N 1
ATOM 793 C CA . ILE A 1 100 ? 8.941 -5.790 39.596 1.00 64.75 100 ILE A CA 1
ATOM 794 C C . ILE A 1 100 ? 7.867 -6.420 38.727 1.00 64.75 100 ILE A C 1
ATOM 796 O O . ILE A 1 100 ? 7.794 -6.194 37.515 1.00 64.75 100 ILE A O 1
ATOM 800 N N . ASN A 1 101 ? 6.985 -7.175 39.379 1.00 57.47 101 ASN A N 1
ATOM 801 C CA . ASN A 1 101 ? 5.767 -7.659 38.759 1.00 57.47 101 ASN A CA 1
ATOM 802 C C . ASN A 1 101 ? 4.793 -6.484 38.585 1.00 57.47 101 ASN A C 1
ATOM 804 O O . ASN A 1 101 ? 4.330 -5.893 39.563 1.00 57.47 101 ASN A O 1
ATOM 808 N N . THR A 1 102 ? 4.461 -6.148 37.340 1.00 53.16 102 THR A N 1
ATOM 809 C CA . THR A 1 102 ? 3.584 -5.014 37.015 1.00 53.16 102 THR A CA 1
ATOM 810 C C . THR A 1 102 ? 2.189 -5.122 37.634 1.00 53.16 102 THR A C 1
ATOM 812 O O . THR A 1 102 ? 1.530 -4.100 37.858 1.00 53.16 102 THR A O 1
ATOM 815 N N . ASN A 1 103 ? 1.764 -6.329 38.022 1.00 50.62 103 ASN A N 1
ATOM 816 C CA . ASN A 1 103 ? 0.506 -6.569 38.727 1.00 50.62 103 ASN A CA 1
ATOM 817 C C . ASN A 1 103 ? 0.508 -6.114 40.200 1.00 50.62 103 ASN A C 1
ATOM 819 O O . ASN A 1 103 ? -0.567 -6.046 40.788 1.00 50.62 103 ASN A O 1
ATOM 823 N N . GLN A 1 104 ? 1.663 -5.764 40.781 1.00 49.19 104 GLN A N 1
ATOM 824 C CA . GLN A 1 104 ? 1.799 -5.317 42.179 1.00 49.19 104 GLN A CA 1
ATOM 825 C C . GLN A 1 104 ? 2.021 -3.800 42.342 1.00 49.19 104 GLN A C 1
ATOM 827 O O . GLN A 1 104 ? 2.084 -3.312 43.467 1.00 49.19 104 GLN A O 1
ATOM 832 N N . LEU A 1 105 ? 2.120 -3.043 41.242 1.00 55.22 105 LEU A N 1
ATOM 833 C CA . LEU A 1 105 ? 2.247 -1.580 41.274 1.00 55.22 105 LEU A CA 1
ATOM 834 C C . LEU A 1 105 ? 0.971 -0.907 41.798 1.00 55.22 105 LEU A C 1
ATOM 836 O O . LEU A 1 105 ? -0.135 -1.269 41.385 1.00 55.22 105 LEU A O 1
ATOM 840 N N . SER A 1 106 ? 1.129 0.127 42.630 1.00 55.03 106 SER A N 1
ATOM 841 C CA . SER A 1 106 ? 0.015 0.992 43.022 1.00 55.03 106 SER A CA 1
ATOM 842 C C . SER A 1 106 ? -0.518 1.775 41.810 1.00 55.03 106 SER A C 1
ATOM 844 O O . SER A 1 106 ? 0.196 2.022 40.835 1.00 55.03 106 SER A O 1
ATOM 846 N N . ASN A 1 107 ? -1.784 2.199 41.856 1.00 56.06 107 ASN A N 1
ATOM 847 C CA . ASN A 1 107 ? -2.397 2.953 40.754 1.00 56.06 107 ASN A CA 1
ATOM 848 C C . ASN A 1 107 ? -1.684 4.290 40.462 1.00 56.06 107 ASN A C 1
ATOM 850 O O . ASN A 1 107 ? -1.724 4.758 39.328 1.00 56.06 107 ASN A O 1
ATOM 854 N N . ILE A 1 108 ? -1.023 4.893 41.456 1.00 55.50 108 ILE A N 1
ATOM 855 C CA . ILE A 1 108 ? -0.280 6.155 41.305 1.00 55.50 108 ILE A CA 1
ATOM 856 C C . ILE A 1 108 ? 1.040 5.908 40.556 1.00 55.50 108 ILE A C 1
ATOM 858 O O . ILE A 1 108 ? 1.380 6.652 39.633 1.00 55.50 108 ILE A O 1
ATOM 862 N N . ASP A 1 109 ? 1.722 4.806 40.867 1.00 58.56 109 ASP A N 1
ATOM 863 C CA . ASP A 1 109 ? 3.019 4.461 40.273 1.00 58.56 109 ASP A CA 1
ATOM 864 C C . ASP A 1 109 ? 2.873 3.994 38.820 1.00 58.56 109 ASP A C 1
ATOM 866 O O . ASP A 1 109 ? 3.726 4.281 37.980 1.00 58.56 109 ASP A O 1
ATOM 870 N N . ARG A 1 110 ? 1.745 3.351 38.477 1.00 57.41 110 ARG A N 1
ATOM 871 C CA . ARG A 1 110 ? 1.414 2.991 37.084 1.00 57.41 110 ARG A CA 1
ATOM 872 C C . ARG A 1 110 ? 1.248 4.216 36.188 1.00 57.41 110 ARG A C 1
ATOM 874 O O . ARG A 1 110 ? 1.750 4.216 35.067 1.00 57.41 110 ARG A O 1
ATOM 881 N N . VAL A 1 111 ? 0.587 5.264 36.682 1.00 62.22 111 VAL A N 1
ATOM 882 C CA . VAL A 1 111 ? 0.395 6.517 35.930 1.00 62.22 111 VAL A CA 1
ATOM 883 C C . VAL A 1 111 ? 1.725 7.255 35.757 1.00 62.22 111 VAL A C 1
ATOM 885 O O . VAL A 1 111 ? 2.025 7.740 34.665 1.00 62.22 111 VAL A O 1
ATOM 888 N N . ALA A 1 112 ? 2.555 7.305 36.804 1.00 63.03 112 ALA A N 1
ATOM 889 C CA . ALA A 1 112 ? 3.887 7.902 36.725 1.00 63.03 112 ALA A CA 1
ATOM 890 C C . ALA A 1 112 ? 4.803 7.149 35.741 1.00 63.03 112 ALA A C 1
ATOM 892 O O . ALA A 1 112 ? 5.518 7.775 34.954 1.00 63.03 112 ALA A O 1
ATOM 893 N N . LEU A 1 113 ? 4.742 5.814 35.743 1.00 59.38 113 LEU A N 1
ATOM 894 C CA . LEU A 1 113 ? 5.487 4.960 34.823 1.00 59.38 113 LEU A CA 1
ATOM 895 C C . LEU A 1 113 ? 5.031 5.141 33.372 1.00 59.38 113 LEU A C 1
ATOM 897 O O . LEU A 1 113 ? 5.872 5.323 32.492 1.00 59.38 113 LEU A O 1
ATOM 901 N N . GLN A 1 114 ? 3.719 5.142 33.125 1.00 61.91 114 GLN A N 1
ATOM 902 C CA . GLN A 1 114 ? 3.162 5.361 31.792 1.00 61.91 114 GLN A CA 1
ATOM 903 C C . GLN A 1 114 ? 3.610 6.709 31.224 1.00 61.91 114 GLN A C 1
ATOM 905 O O . GLN A 1 114 ? 4.113 6.760 30.103 1.00 61.91 114 GLN A O 1
ATOM 910 N N . LYS A 1 115 ? 3.539 7.777 32.027 1.00 69.69 115 LYS A N 1
ATOM 911 C CA . LYS A 1 115 ? 4.001 9.105 31.615 1.00 69.69 115 LYS A CA 1
ATOM 912 C C . LYS A 1 115 ? 5.488 9.110 31.241 1.00 69.69 115 LYS A C 1
ATOM 914 O O . LYS A 1 115 ? 5.857 9.657 30.209 1.00 69.69 115 LYS A O 1
ATOM 919 N N . ARG A 1 116 ? 6.353 8.465 32.033 1.00 62.41 116 ARG A N 1
ATOM 920 C CA . ARG A 1 116 ? 7.793 8.378 31.721 1.00 62.41 116 ARG A CA 1
ATOM 921 C C . ARG A 1 116 ? 8.089 7.511 30.496 1.00 62.41 116 ARG A C 1
ATOM 923 O O . ARG A 1 116 ? 9.039 7.796 29.773 1.00 62.41 116 ARG A O 1
ATOM 930 N N . MET A 1 117 ? 7.298 6.467 30.248 1.00 55.44 117 MET A N 1
ATOM 931 C CA . MET A 1 117 ? 7.412 5.649 29.037 1.00 55.44 117 MET A CA 1
ATOM 932 C C . MET A 1 117 ? 6.965 6.418 27.793 1.00 55.44 117 MET A C 1
ATOM 934 O O . MET A 1 117 ? 7.648 6.350 26.777 1.00 55.44 117 MET A O 1
ATOM 938 N N . GLU A 1 118 ? 5.872 7.176 27.878 1.00 65.44 118 GLU A N 1
ATOM 939 C CA . GLU A 1 118 ? 5.426 8.081 26.813 1.00 65.44 118 GLU A CA 1
ATOM 940 C C . GLU A 1 118 ? 6.498 9.137 26.515 1.00 65.44 118 GLU A C 1
ATOM 942 O O . GLU A 1 118 ? 6.898 9.286 25.362 1.00 65.44 118 GLU A O 1
ATOM 947 N N . GLU A 1 119 ? 7.062 9.771 27.549 1.00 70.38 119 GLU A N 1
ATOM 948 C CA . GLU A 1 119 ? 8.185 10.706 27.402 1.00 70.38 119 GLU A CA 1
ATOM 949 C C . GLU A 1 119 ? 9.425 10.034 26.779 1.00 70.38 119 GLU A C 1
ATOM 951 O O . GLU A 1 119 ? 10.120 10.645 25.967 1.00 70.38 119 GLU A O 1
ATOM 956 N N . ALA A 1 120 ? 9.725 8.778 27.125 1.00 57.00 120 ALA A N 1
ATOM 957 C CA . ALA A 1 120 ? 10.852 8.037 26.555 1.00 57.00 120 ALA A CA 1
ATOM 958 C C . ALA A 1 120 ? 10.621 7.654 25.083 1.00 57.00 120 ALA A C 1
ATOM 960 O O . ALA A 1 120 ? 11.543 7.771 24.274 1.00 57.00 120 ALA A O 1
ATOM 961 N N . ILE A 1 121 ? 9.402 7.239 24.722 1.00 61.31 121 ILE A N 1
ATOM 962 C CA . ILE A 1 121 ? 9.001 6.973 23.333 1.00 61.31 121 ILE A CA 1
ATOM 963 C C . ILE A 1 121 ? 9.081 8.264 22.520 1.00 61.31 121 ILE A C 1
ATOM 965 O O . ILE A 1 121 ? 9.658 8.267 21.434 1.00 61.31 121 ILE A O 1
ATOM 969 N N . GLU A 1 122 ? 8.573 9.372 23.059 1.00 70.56 122 GLU A N 1
ATOM 970 C CA . GLU A 1 122 ? 8.634 10.677 22.409 1.00 70.56 122 GLU A CA 1
ATOM 971 C C . GLU A 1 122 ? 10.087 11.114 22.186 1.00 70.56 122 GLU A C 1
ATOM 973 O O . GLU A 1 122 ? 10.462 11.462 21.066 1.00 70.56 122 GLU A O 1
ATOM 978 N N . ARG A 1 123 ? 10.951 11.004 23.204 1.00 67.88 123 ARG A N 1
ATOM 979 C CA . ARG A 1 123 ? 12.388 11.296 23.063 1.00 67.88 123 ARG A CA 1
ATOM 980 C C . ARG A 1 123 ? 13.071 10.385 22.043 1.00 67.88 123 ARG A C 1
ATOM 982 O O . ARG A 1 123 ? 13.907 10.868 21.279 1.00 67.88 123 ARG A O 1
ATOM 989 N N . ALA A 1 124 ? 12.728 9.097 22.003 1.00 60.88 124 ALA A N 1
ATOM 990 C CA . ALA A 1 124 ? 13.280 8.153 21.032 1.00 60.88 124 ALA A CA 1
ATOM 991 C C . ALA A 1 124 ? 12.850 8.492 19.596 1.00 60.88 124 ALA A C 1
ATOM 993 O O . ALA A 1 124 ? 13.684 8.488 18.689 1.00 60.88 124 ALA A O 1
ATOM 994 N N . GLU A 1 125 ? 11.583 8.853 19.387 1.00 66.44 125 GLU A N 1
ATOM 995 C CA . GLU A 1 125 ? 11.070 9.294 18.086 1.00 66.44 125 GLU A CA 1
ATOM 996 C C . GLU A 1 125 ? 11.694 10.624 17.646 1.00 66.44 125 GLU A C 1
ATOM 998 O O . GLU A 1 125 ? 12.072 10.776 16.482 1.00 66.44 125 GLU A O 1
ATOM 1003 N N . VAL A 1 126 ? 11.892 11.569 18.571 1.00 71.50 126 VAL A N 1
ATOM 1004 C CA . VAL A 1 126 ? 12.621 12.818 18.302 1.00 71.50 126 VAL A CA 1
ATOM 1005 C C . VAL A 1 126 ? 14.065 12.518 17.892 1.00 71.50 126 VAL A C 1
ATOM 1007 O O . VAL A 1 126 ? 14.514 13.000 16.852 1.00 71.50 126 VAL A O 1
ATOM 1010 N N . ALA A 1 127 ? 14.785 11.682 18.645 1.00 68.25 127 ALA A N 1
ATOM 1011 C CA . ALA A 1 127 ? 16.166 11.312 18.328 1.00 68.25 127 ALA A CA 1
ATOM 1012 C C . ALA A 1 127 ? 16.279 10.588 16.974 1.00 68.25 127 ALA A C 1
ATOM 1014 O O . ALA A 1 127 ? 17.204 10.844 16.198 1.00 68.25 127 ALA A O 1
ATOM 1015 N N . LYS A 1 128 ? 15.314 9.719 16.658 1.00 70.94 128 LYS A N 1
ATOM 1016 C CA . LYS A 1 128 ? 15.220 9.028 15.370 1.00 70.94 128 LYS A CA 1
ATOM 1017 C C . LYS A 1 128 ? 15.003 10.007 14.217 1.00 70.94 128 LYS A C 1
ATOM 1019 O O . LYS A 1 128 ? 15.707 9.905 13.215 1.00 70.94 128 LYS A O 1
ATOM 1024 N N . LYS A 1 129 ? 14.105 10.988 14.373 1.00 74.81 129 LYS A N 1
ATOM 1025 C CA . LYS A 1 129 ? 13.888 12.054 13.379 1.00 74.81 129 LYS A CA 1
ATOM 1026 C C . LYS A 1 129 ? 15.142 12.887 13.147 1.00 74.81 129 LYS A C 1
ATOM 1028 O O . LYS A 1 129 ? 15.560 13.020 12.003 1.00 74.81 129 LYS A O 1
ATOM 1033 N N . VAL A 1 130 ? 15.794 13.350 14.218 1.00 74.56 130 VAL A N 1
ATOM 1034 C CA . VAL A 1 130 ? 17.066 14.090 14.117 1.00 74.56 130 VAL A CA 1
ATOM 1035 C C . VAL A 1 130 ? 18.088 13.278 13.324 1.00 74.56 130 VAL A C 1
ATOM 1037 O O . VAL A 1 130 ? 18.722 13.800 12.407 1.00 74.56 130 VAL A O 1
ATOM 1040 N N . ARG A 1 131 ? 18.200 11.974 13.607 1.00 73.75 131 ARG A N 1
ATOM 1041 C CA . ARG A 1 131 ? 19.125 11.107 12.880 1.00 73.75 131 ARG A CA 1
ATOM 1042 C C . ARG A 1 131 ? 18.749 10.938 11.407 1.00 73.75 131 ARG A C 1
ATOM 1044 O O . ARG A 1 131 ? 19.640 10.951 10.559 1.00 73.75 131 ARG A O 1
ATOM 1051 N N . HIS A 1 132 ? 17.465 10.776 11.097 1.00 80.12 132 HIS A N 1
ATOM 1052 C CA . HIS A 1 132 ? 16.992 10.713 9.714 1.00 80.12 132 HIS A CA 1
ATOM 1053 C C . HIS A 1 132 ? 17.329 12.002 8.953 1.00 80.12 132 HIS A C 1
ATOM 1055 O O . HIS A 1 132 ? 17.783 11.928 7.814 1.00 80.12 132 HIS A O 1
ATOM 1061 N N . ASP A 1 133 ? 17.188 13.164 9.593 1.00 84.25 133 ASP A N 1
ATOM 1062 C CA . ASP A 1 133 ? 17.478 14.467 8.986 1.00 84.25 133 ASP A CA 1
ATOM 1063 C C . ASP A 1 133 ? 18.985 14.691 8.764 1.00 84.25 133 ASP A C 1
ATOM 1065 O O . ASP A 1 133 ? 19.396 15.258 7.748 1.00 84.25 133 ASP A O 1
ATOM 1069 N N . GLU A 1 134 ? 19.839 14.208 9.671 1.00 79.94 134 GLU A N 1
ATOM 1070 C CA . GLU A 1 134 ? 21.294 14.183 9.465 1.00 79.94 134 GLU A CA 1
ATOM 1071 C C . GLU A 1 134 ? 21.675 13.326 8.253 1.00 79.94 134 GLU A C 1
ATOM 1073 O O . GLU A 1 134 ? 22.430 13.770 7.383 1.00 79.94 134 GLU A O 1
ATOM 1078 N N . VAL A 1 135 ? 21.128 12.107 8.175 1.00 79.19 135 VAL A N 1
ATOM 1079 C CA . VAL A 1 135 ? 21.392 11.185 7.063 1.00 79.19 135 VAL A CA 1
ATOM 1080 C C . VAL A 1 135 ? 20.850 11.755 5.753 1.00 79.19 135 VAL A C 1
ATOM 1082 O O . VAL A 1 135 ? 21.531 11.635 4.737 1.00 79.19 135 VAL A O 1
ATOM 1085 N N . ALA A 1 136 ? 19.695 12.432 5.768 1.00 87.69 136 ALA A N 1
ATOM 1086 C CA . ALA A 1 136 ? 19.116 13.110 4.606 1.00 87.69 136 ALA A CA 1
ATOM 1087 C C . ALA A 1 136 ? 20.095 14.129 3.987 1.00 87.69 136 ALA A C 1
ATOM 1089 O O . ALA A 1 136 ? 20.307 14.136 2.772 1.00 87.69 136 ALA A O 1
ATOM 1090 N N . LYS A 1 137 ? 20.770 14.940 4.815 1.00 89.69 137 LYS A N 1
ATOM 1091 C CA . LYS A 1 137 ? 21.799 15.890 4.347 1.00 89.69 137 LYS A CA 1
ATOM 1092 C C . LYS A 1 137 ? 23.002 15.175 3.730 1.00 89.69 137 LYS A C 1
ATOM 1094 O O . LYS A 1 137 ? 23.492 15.580 2.676 1.00 89.69 137 LYS A O 1
ATOM 1099 N N . GLU A 1 138 ? 23.454 14.089 4.353 1.00 86.50 138 GLU A N 1
ATOM 1100 C CA . GLU A 1 138 ? 24.575 13.292 3.849 1.00 86.50 138 GLU A CA 1
ATOM 1101 C C . GLU A 1 138 ? 24.256 12.643 2.491 1.00 86.50 138 GLU A C 1
ATOM 1103 O O . GLU A 1 138 ? 25.076 12.681 1.569 1.00 86.50 138 GLU A O 1
ATOM 1108 N N . VAL A 1 139 ? 23.058 12.068 2.331 1.00 91.38 139 VAL A N 1
ATOM 1109 C CA . VAL A 1 139 ? 22.669 11.438 1.062 1.00 91.38 139 VAL A CA 1
ATOM 1110 C C . VAL A 1 139 ? 22.463 12.446 -0.057 1.00 91.38 139 VAL A C 1
ATOM 1112 O O . VAL A 1 139 ? 22.789 12.125 -1.198 1.00 91.38 139 VAL A O 1
ATOM 1115 N N . GLN A 1 140 ? 21.998 13.661 0.245 1.00 91.81 140 GLN A N 1
ATOM 1116 C CA . GLN A 1 140 ? 21.918 14.735 -0.747 1.00 91.81 140 GLN A CA 1
ATOM 1117 C C . GLN A 1 140 ? 23.291 15.060 -1.330 1.00 91.81 140 GLN A C 1
ATOM 1119 O O . GLN A 1 140 ? 23.429 15.146 -2.550 1.00 91.81 140 GLN A O 1
ATOM 1124 N N . GLU A 1 141 ? 24.318 15.174 -0.487 1.00 89.25 141 GLU A N 1
ATOM 1125 C CA . GLU A 1 141 ? 25.673 15.468 -0.956 1.00 89.25 141 GLU A CA 1
ATOM 1126 C C . GLU A 1 141 ? 26.260 14.307 -1.770 1.00 89.25 141 GLU A C 1
ATOM 1128 O O . GLU A 1 141 ? 26.813 14.511 -2.853 1.00 89.25 141 GLU A O 1
ATOM 1133 N N . ARG A 1 142 ? 26.044 13.062 -1.327 1.00 89.00 142 ARG A N 1
ATOM 1134 C CA . ARG A 1 142 ? 26.440 11.870 -2.096 1.00 89.00 142 ARG A CA 1
ATOM 1135 C C . ARG A 1 142 ? 25.743 11.810 -3.461 1.00 89.00 142 ARG A C 1
ATOM 1137 O O . ARG A 1 142 ? 26.383 11.494 -4.462 1.00 89.00 142 ARG A O 1
ATOM 1144 N N . TYR A 1 143 ? 24.456 12.149 -3.525 1.00 92.50 143 TYR A N 1
ATOM 1145 C CA . TYR A 1 143 ? 23.658 12.072 -4.752 1.00 92.50 143 TYR A CA 1
ATOM 1146 C C . TYR A 1 143 ? 24.045 13.115 -5.814 1.00 92.50 143 TYR A C 1
ATOM 1148 O O . TYR A 1 143 ? 23.867 12.868 -7.015 1.00 92.50 143 TYR A O 1
ATOM 1156 N N . LYS A 1 144 ? 24.604 14.264 -5.405 1.00 91.12 144 LYS A N 1
ATOM 1157 C CA . LYS A 1 144 ? 25.159 15.271 -6.330 1.00 91.12 144 LYS A CA 1
ATOM 1158 C C . LYS A 1 144 ? 26.357 14.735 -7.111 1.00 91.12 144 LYS A C 1
ATOM 1160 O O . LYS A 1 144 ? 26.466 15.004 -8.301 1.00 91.12 144 LYS A O 1
ATOM 1165 N N . ASN A 1 145 ? 27.199 13.931 -6.462 1.00 89.56 145 ASN A N 1
ATOM 1166 C CA . ASN A 1 145 ? 28.409 13.363 -7.064 1.00 89.56 145 ASN A CA 1
ATOM 1167 C C . ASN A 1 145 ? 28.135 12.143 -7.963 1.00 89.56 145 ASN A C 1
ATOM 1169 O O . ASN A 1 145 ? 29.032 11.669 -8.661 1.00 89.56 145 ASN A O 1
ATOM 1173 N N . CYS A 1 146 ? 26.904 11.626 -7.959 1.00 90.88 146 CYS A N 1
ATOM 1174 C CA . CYS A 1 146 ? 26.512 10.485 -8.778 1.00 90.88 146 CYS A CA 1
ATOM 1175 C C . CYS A 1 146 ? 26.309 10.896 -10.244 1.00 90.88 146 CYS A C 1
ATOM 1177 O O . CYS A 1 146 ? 25.730 11.948 -10.532 1.00 90.88 146 CYS A O 1
ATOM 1179 N N . GLN A 1 147 ? 26.717 10.025 -11.166 1.00 89.44 147 GLN A N 1
ATOM 1180 C CA . GLN A 1 147 ? 26.639 10.279 -12.606 1.00 89.44 147 GLN A CA 1
ATOM 1181 C C . GLN A 1 147 ? 25.363 9.683 -13.212 1.00 89.44 147 GLN A C 1
ATOM 1183 O O . GLN A 1 147 ? 24.910 8.638 -12.744 1.00 89.44 147 GLN A O 1
ATOM 1188 N N . PRO A 1 148 ? 24.761 10.302 -14.242 1.00 89.88 148 PRO A N 1
ATOM 1189 C CA . PRO A 1 148 ? 23.666 9.686 -14.985 1.00 89.88 148 PRO A CA 1
ATOM 1190 C C . PRO A 1 148 ? 24.079 8.323 -15.547 1.00 89.88 148 PRO A C 1
ATOM 1192 O O . PRO A 1 148 ? 25.209 8.148 -15.999 1.00 89.88 148 PRO A O 1
ATOM 1195 N N . VAL A 1 149 ? 23.156 7.363 -15.544 1.00 91.06 149 VAL A N 1
ATOM 1196 C CA . VAL A 1 149 ? 23.401 6.013 -16.063 1.00 91.06 149 VAL A CA 1
ATOM 1197 C C . VAL A 1 149 ? 22.336 5.650 -17.081 1.00 91.06 149 VAL A C 1
ATOM 1199 O O . VAL A 1 149 ? 21.154 5.900 -16.859 1.00 91.06 149 VAL A O 1
ATOM 1202 N N . ILE A 1 150 ? 22.754 5.073 -18.206 1.00 87.44 150 ILE A N 1
ATOM 1203 C CA . ILE A 1 150 ? 21.853 4.654 -19.292 1.00 87.44 150 ILE A CA 1
ATOM 1204 C C . ILE A 1 150 ? 21.857 3.128 -19.441 1.00 87.44 150 ILE A C 1
ATOM 1206 O O . ILE A 1 150 ? 20.828 2.542 -19.763 1.00 87.44 150 ILE A O 1
ATOM 1210 N N . SER A 1 151 ? 22.992 2.479 -19.165 1.00 87.38 151 SER A N 1
ATOM 1211 C CA . SER A 1 151 ? 23.178 1.031 -19.278 1.00 87.38 151 SER A CA 1
ATOM 1212 C C . SER A 1 151 ? 23.922 0.494 -18.060 1.00 87.38 151 SER A C 1
ATOM 1214 O O . SER A 1 151 ? 24.816 1.154 -17.532 1.00 87.38 151 SER A O 1
ATOM 1216 N N . HIS A 1 152 ? 23.530 -0.694 -17.608 1.00 90.88 152 HIS A N 1
ATOM 1217 C CA . HIS A 1 152 ? 24.136 -1.403 -16.485 1.00 90.88 152 HIS A CA 1
ATOM 1218 C C . HIS A 1 152 ? 23.772 -2.889 -16.564 1.00 90.88 152 HIS A C 1
ATOM 1220 O O . HIS A 1 152 ? 22.686 -3.225 -17.037 1.00 90.88 152 HIS A O 1
ATOM 1226 N N . GLU A 1 153 ? 24.622 -3.788 -16.063 1.00 90.81 153 GLU A N 1
ATOM 1227 C CA . GLU A 1 153 ? 24.390 -5.240 -16.166 1.00 90.81 153 GLU A CA 1
ATOM 1228 C C . GLU A 1 153 ? 23.068 -5.672 -15.513 1.00 90.81 153 GLU A C 1
ATOM 1230 O O . GLU A 1 153 ? 22.347 -6.485 -16.080 1.00 90.81 153 GLU A O 1
ATOM 1235 N N . TYR A 1 154 ? 22.698 -5.063 -14.380 1.00 91.12 154 TYR A N 1
ATOM 1236 C CA . TYR A 1 154 ? 21.387 -5.268 -13.743 1.00 91.12 154 TYR A CA 1
ATOM 1237 C C . TYR A 1 154 ? 20.202 -4.855 -14.633 1.00 91.12 154 TYR A C 1
ATOM 1239 O O . TYR A 1 154 ? 19.190 -5.547 -14.678 1.00 91.12 154 TYR A O 1
ATOM 1247 N N . LEU A 1 155 ? 20.307 -3.720 -15.332 1.00 91.88 155 LEU A N 1
ATOM 1248 C CA . LEU A 1 155 ? 19.233 -3.229 -16.201 1.00 91.88 155 LEU A CA 1
ATOM 1249 C C . LEU A 1 155 ? 19.075 -4.135 -17.422 1.00 91.88 155 LEU A C 1
ATOM 1251 O O . LEU A 1 155 ? 17.959 -4.492 -17.786 1.00 91.88 155 LEU A O 1
ATOM 1255 N N . ASN A 1 156 ? 20.202 -4.576 -17.986 1.00 91.56 156 ASN A N 1
ATOM 1256 C CA . ASN A 1 156 ? 20.227 -5.498 -19.116 1.00 91.56 156 ASN A CA 1
ATOM 1257 C C . ASN A 1 156 ? 19.683 -6.880 -18.729 1.00 91.56 156 ASN A C 1
ATOM 1259 O O . ASN A 1 156 ? 18.901 -7.451 -19.481 1.00 91.56 156 ASN A O 1
ATOM 1263 N N . SER A 1 157 ? 20.039 -7.406 -17.550 1.00 90.69 157 SER A N 1
ATOM 1264 C CA . SER A 1 157 ? 19.538 -8.708 -17.085 1.00 90.69 157 SER A CA 1
ATOM 1265 C C . SER A 1 157 ? 18.047 -8.682 -16.757 1.00 90.69 157 SER A C 1
ATOM 1267 O O . SER A 1 157 ? 17.344 -9.658 -17.005 1.00 90.69 157 SER A O 1
ATOM 1269 N N . LYS A 1 158 ? 17.544 -7.557 -16.237 1.00 89.88 158 LYS A N 1
ATOM 1270 C CA . LYS A 1 158 ? 16.112 -7.350 -15.999 1.00 89.88 158 LYS A CA 1
ATOM 1271 C C . LYS A 1 158 ? 15.346 -6.880 -17.238 1.00 89.88 158 LYS A C 1
ATOM 1273 O O . LYS A 1 158 ? 14.124 -6.888 -17.198 1.00 89.88 158 LYS A O 1
ATOM 1278 N N . ASN A 1 159 ? 16.035 -6.561 -18.334 1.00 91.94 159 ASN A N 1
ATOM 1279 C CA . ASN A 1 159 ? 15.466 -6.044 -19.580 1.00 91.94 159 ASN A CA 1
ATOM 1280 C C . ASN A 1 159 ? 14.606 -4.778 -19.379 1.00 91.94 159 ASN A C 1
ATOM 1282 O O . ASN A 1 159 ? 13.501 -4.670 -19.904 1.00 91.94 159 ASN A O 1
ATOM 1286 N N . VAL A 1 160 ? 15.119 -3.824 -18.596 1.00 92.56 160 VAL A N 1
ATOM 1287 C CA . VAL A 1 160 ? 14.444 -2.554 -18.273 1.00 92.56 160 VAL A CA 1
ATOM 1288 C C . VAL A 1 160 ? 15.358 -1.363 -18.533 1.00 92.56 160 VAL A C 1
ATOM 1290 O O . VAL A 1 160 ? 16.580 -1.467 -18.407 1.00 92.56 160 VAL A O 1
ATOM 1293 N N . LYS A 1 161 ? 14.787 -0.204 -18.872 1.00 93.00 161 LYS A N 1
ATOM 1294 C CA . LYS A 1 161 ? 15.571 1.019 -19.101 1.00 93.00 161 LYS A CA 1
ATOM 1295 C C . LYS A 1 161 ? 15.905 1.753 -17.808 1.00 93.00 161 LYS A C 1
ATOM 1297 O O . LYS A 1 161 ? 15.250 1.601 -16.780 1.00 93.00 161 LYS A O 1
ATOM 1302 N N . SER A 1 162 ? 16.923 2.607 -17.894 1.00 93.69 162 SER A N 1
ATOM 1303 C CA . SER A 1 162 ? 17.269 3.532 -16.822 1.00 93.69 162 SER A CA 1
ATOM 1304 C C . SER A 1 162 ? 16.348 4.753 -16.827 1.00 93.69 162 SER A C 1
ATOM 1306 O O . SER A 1 162 ? 16.470 5.655 -17.655 1.00 93.69 162 SER A O 1
ATOM 1308 N N . TYR A 1 163 ? 15.435 4.785 -15.867 1.00 93.19 163 TYR A N 1
ATOM 1309 C CA . TYR A 1 163 ? 14.640 5.947 -15.489 1.00 93.19 163 TYR A CA 1
ATOM 1310 C C . TYR A 1 163 ? 15.063 6.445 -14.115 1.00 93.19 163 TYR A C 1
ATOM 1312 O O . TYR A 1 163 ? 15.015 5.669 -13.166 1.00 93.19 163 TYR A O 1
ATOM 1320 N N . GLY A 1 164 ? 15.478 7.710 -14.006 1.00 88.81 164 GLY A N 1
ATOM 1321 C CA . GLY A 1 164 ? 15.762 8.376 -12.726 1.00 88.81 164 GLY A CA 1
ATOM 1322 C C . GLY A 1 164 ? 16.915 7.789 -11.898 1.00 88.81 164 GLY A C 1
ATOM 1323 O O . GLY A 1 164 ? 17.139 8.245 -10.778 1.00 88.81 164 GLY A O 1
ATOM 1324 N N . LEU A 1 165 ? 17.639 6.795 -12.422 1.00 93.38 165 LEU A N 1
ATOM 1325 C CA . LEU A 1 165 ? 18.799 6.206 -11.763 1.00 93.38 165 LEU A CA 1
ATOM 1326 C C . LEU A 1 165 ? 20.072 6.986 -12.079 1.00 93.38 165 LEU A C 1
ATOM 1328 O O . LEU A 1 165 ? 20.231 7.599 -13.139 1.00 93.38 165 LEU A O 1
ATOM 1332 N N . LYS A 1 166 ? 21.020 6.880 -11.155 1.00 94.56 166 LYS A N 1
ATOM 1333 C CA . LYS A 1 166 ? 22.406 7.308 -11.326 1.00 94.56 166 LYS A CA 1
ATOM 1334 C C . LYS A 1 166 ? 23.357 6.148 -11.037 1.00 94.56 166 LYS A C 1
ATOM 1336 O O . LYS A 1 166 ? 22.920 5.071 -10.645 1.00 94.56 166 LYS A O 1
ATOM 1341 N N . GLN A 1 167 ? 24.654 6.355 -11.210 1.00 93.00 167 GLN A N 1
ATOM 1342 C CA . GLN A 1 167 ? 25.692 5.383 -10.894 1.00 93.00 167 GLN A CA 1
ATOM 1343 C C . GLN A 1 167 ? 26.817 6.027 -10.079 1.00 93.00 167 GLN A C 1
ATOM 1345 O O . GLN A 1 167 ? 27.177 7.190 -10.285 1.00 93.00 167 GLN A O 1
ATOM 1350 N N . MET A 1 168 ? 27.381 5.245 -9.159 1.00 90.56 168 MET A N 1
ATOM 1351 C CA . MET A 1 168 ? 28.614 5.556 -8.433 1.00 90.56 168 MET A CA 1
ATOM 1352 C C . MET A 1 168 ? 29.316 4.246 -8.073 1.00 90.56 168 MET A C 1
ATOM 1354 O O . MET A 1 168 ? 28.661 3.309 -7.619 1.00 90.56 168 MET A O 1
ATOM 1358 N N . ASN A 1 169 ? 30.639 4.177 -8.2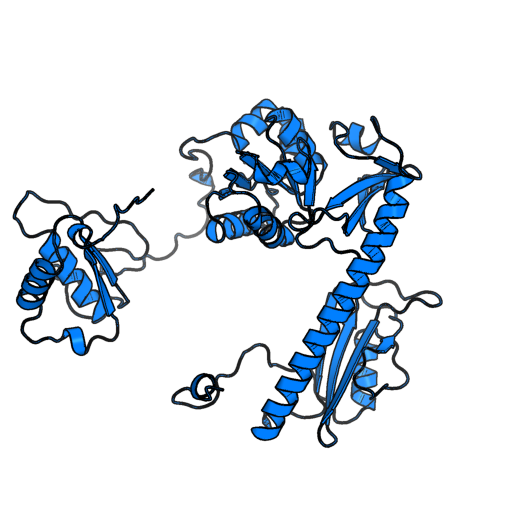52 1.00 85.38 169 ASN A N 1
ATOM 1359 C CA . ASN A 1 169 ? 31.457 2.999 -7.923 1.00 85.38 169 ASN A CA 1
ATOM 1360 C C . ASN A 1 169 ? 30.859 1.687 -8.459 1.00 85.38 169 ASN A C 1
ATOM 1362 O O . ASN A 1 169 ? 30.677 0.723 -7.719 1.00 85.38 169 ASN A O 1
ATOM 1366 N N . GLU A 1 170 ? 30.484 1.693 -9.740 1.00 85.25 170 GLU A N 1
ATOM 1367 C CA . GLU A 1 170 ? 29.869 0.558 -10.439 1.00 85.25 170 GLU A CA 1
ATOM 1368 C C . GLU A 1 170 ? 28.508 0.080 -9.902 1.00 85.25 170 GLU A C 1
ATOM 1370 O O . GLU A 1 170 ? 27.989 -0.913 -10.395 1.00 85.25 170 GLU A O 1
ATOM 1375 N N . SER A 1 171 ? 27.910 0.767 -8.928 1.00 91.62 171 SER A N 1
ATOM 1376 C CA . SER A 1 171 ? 26.573 0.455 -8.414 1.00 91.62 171 SER A CA 1
ATOM 1377 C C . SER A 1 171 ? 25.547 1.444 -8.955 1.00 91.62 171 SER A C 1
ATOM 1379 O O . SER A 1 171 ? 25.815 2.648 -9.021 1.00 91.62 171 SER A O 1
ATOM 1381 N N . LEU A 1 172 ? 24.358 0.953 -9.302 1.00 94.00 172 LEU A N 1
ATOM 1382 C CA . LEU A 1 172 ? 23.204 1.799 -9.599 1.00 94.00 172 LEU A CA 1
ATOM 1383 C C . LEU A 1 172 ? 22.668 2.421 -8.318 1.00 94.00 172 LEU A C 1
ATOM 1385 O O . LEU A 1 172 ? 22.668 1.789 -7.264 1.00 94.00 172 LEU A O 1
ATOM 1389 N N . ILE A 1 173 ? 22.176 3.645 -8.436 1.00 94.81 173 ILE A N 1
ATOM 1390 C CA . ILE A 1 173 ? 21.673 4.450 -7.335 1.00 94.81 173 ILE A CA 1
ATOM 1391 C C . ILE A 1 173 ? 20.276 4.943 -7.682 1.00 94.81 173 ILE A C 1
ATOM 1393 O O . ILE A 1 173 ? 20.102 5.736 -8.608 1.00 94.81 173 ILE A O 1
ATOM 1397 N N . GLY A 1 174 ? 19.298 4.482 -6.906 1.00 94.69 174 GLY A N 1
ATOM 1398 C CA . GLY A 1 174 ? 17.924 4.970 -6.910 1.00 94.69 174 GLY A CA 1
ATOM 1399 C C . GLY A 1 174 ? 17.691 5.949 -5.757 1.00 94.69 174 GLY A C 1
ATOM 1400 O O . GLY A 1 174 ? 17.864 5.551 -4.600 1.00 94.69 174 GLY A O 1
ATOM 1401 N N . PRO A 1 175 ? 17.328 7.215 -6.016 1.00 94.81 175 PRO A N 1
ATOM 1402 C CA . PRO A 1 175 ? 16.963 8.145 -4.955 1.00 94.81 175 PRO A CA 1
ATOM 1403 C C . PRO A 1 175 ? 15.669 7.735 -4.240 1.00 94.81 175 PRO A C 1
ATOM 1405 O O . PRO A 1 175 ? 14.764 7.172 -4.842 1.00 94.81 175 PRO A O 1
ATOM 1408 N N . VAL A 1 176 ? 15.559 8.030 -2.948 1.00 95.62 176 VAL A N 1
ATOM 1409 C CA . VAL A 1 176 ? 14.357 7.756 -2.151 1.00 95.62 176 VAL A CA 1
ATOM 1410 C C . VAL A 1 176 ? 13.848 9.065 -1.574 1.00 95.62 176 VAL A C 1
ATOM 1412 O O . VAL A 1 176 ? 14.517 9.678 -0.741 1.00 95.62 176 VAL A O 1
ATOM 1415 N N . TYR A 1 177 ? 12.676 9.495 -2.022 1.00 95.56 177 TYR A N 1
ATOM 1416 C CA . TYR A 1 177 ? 12.087 10.780 -1.673 1.00 95.56 177 TYR A CA 1
ATOM 1417 C C . TYR A 1 177 ? 10.920 10.627 -0.704 1.00 95.56 177 TYR A C 1
ATOM 1419 O O . TYR A 1 177 ? 10.131 9.685 -0.796 1.00 95.56 177 TYR A O 1
ATOM 1427 N N . SER A 1 178 ? 10.774 11.605 0.182 1.00 94.12 178 SER A N 1
ATOM 1428 C CA . SER A 1 178 ? 9.538 11.806 0.936 1.00 94.12 178 SER A CA 1
ATOM 1429 C C . SER A 1 178 ? 8.463 12.383 0.013 1.00 94.12 178 SER A C 1
ATOM 1431 O O . SER A 1 178 ? 8.685 13.459 -0.543 1.00 94.12 178 SER A O 1
ATOM 1433 N N . PRO A 1 179 ? 7.291 11.736 -0.150 1.00 91.12 179 PRO A N 1
ATOM 1434 C CA . PRO A 1 179 ? 6.205 12.303 -0.947 1.00 91.12 179 PRO A CA 1
ATOM 1435 C C . PRO A 1 179 ? 5.740 13.654 -0.393 1.00 91.12 179 PRO A C 1
ATOM 1437 O O . PRO A 1 179 ? 5.461 14.567 -1.156 1.00 91.12 179 PRO A O 1
ATOM 1440 N N . SER A 1 180 ? 5.688 13.788 0.937 1.00 86.88 180 SER A N 1
ATOM 1441 C CA . SER A 1 180 ? 5.117 14.960 1.612 1.00 86.88 180 SER A CA 1
ATOM 1442 C C . SER A 1 180 ? 6.024 16.189 1.558 1.00 86.88 180 SER A C 1
ATOM 1444 O O . SER A 1 180 ? 5.530 17.304 1.431 1.00 86.88 180 SER A O 1
ATOM 1446 N N . THR A 1 181 ? 7.341 16.000 1.708 1.00 88.06 181 THR A N 1
ATOM 1447 C CA . THR A 1 181 ? 8.312 17.112 1.775 1.00 88.06 181 THR A CA 1
ATOM 1448 C C . THR A 1 181 ? 9.119 17.277 0.491 1.00 88.06 181 THR A C 1
ATOM 1450 O O . THR A 1 181 ? 9.694 18.333 0.257 1.00 88.06 181 THR A O 1
ATOM 1453 N N . GLY A 1 182 ? 9.192 16.232 -0.334 1.00 89.62 182 GLY A N 1
ATOM 1454 C CA . GLY A 1 182 ? 10.044 16.153 -1.519 1.00 89.62 182 GLY A CA 1
ATOM 1455 C C . GLY A 1 182 ? 11.539 16.083 -1.255 1.00 89.62 182 GLY A C 1
ATOM 1456 O O . GLY A 1 182 ? 12.338 16.108 -2.189 1.00 89.62 182 GLY A O 1
ATOM 1457 N N . GLU A 1 183 ? 11.933 15.930 0.004 1.00 92.56 183 GLU A N 1
ATOM 1458 C CA . GLU A 1 183 ? 13.328 15.758 0.376 1.00 92.56 183 GLU A CA 1
ATOM 1459 C C . GLU A 1 183 ? 13.836 14.359 0.026 1.00 92.56 183 GLU A C 1
ATOM 1461 O O . GLU A 1 183 ? 13.124 13.362 0.166 1.00 92.56 183 GLU A O 1
ATOM 1466 N N . LEU A 1 184 ? 15.106 14.281 -0.372 1.00 93.94 184 LEU A N 1
ATOM 1467 C CA . LEU A 1 184 ? 15.821 13.017 -0.499 1.00 93.94 184 LEU A CA 1
ATOM 1468 C C . LEU A 1 184 ? 16.155 12.477 0.899 1.00 93.94 184 LEU A C 1
ATOM 1470 O O . LEU A 1 184 ? 16.933 13.093 1.626 1.00 93.94 184 LEU A O 1
ATOM 1474 N N . ARG A 1 185 ? 15.581 11.328 1.260 1.00 93.25 185 ARG A N 1
ATOM 1475 C CA . ARG A 1 185 ? 15.711 10.709 2.591 1.00 93.25 185 ARG A CA 1
ATOM 1476 C C . ARG A 1 185 ? 16.628 9.484 2.603 1.00 93.25 185 ARG A C 1
ATOM 1478 O O . ARG A 1 185 ? 17.177 9.138 3.647 1.00 93.25 185 ARG A O 1
ATOM 1485 N N . SER A 1 186 ? 16.824 8.828 1.458 1.00 94.75 186 SER A N 1
ATOM 1486 C CA . SER A 1 186 ? 17.739 7.688 1.318 1.00 94.75 186 SER A CA 1
ATOM 1487 C C . SER A 1 186 ? 18.216 7.495 -0.128 1.00 94.75 186 SER A C 1
ATOM 1489 O O . SER A 1 186 ? 17.752 8.168 -1.048 1.00 94.75 186 SER A O 1
ATOM 1491 N N . LEU A 1 187 ? 19.145 6.556 -0.319 1.00 94.00 187 LEU A N 1
ATOM 1492 C CA . LEU A 1 187 ? 19.595 6.036 -1.608 1.00 94.00 187 LEU A CA 1
ATOM 1493 C C . LEU A 1 187 ? 19.561 4.504 -1.570 1.00 94.00 187 LEU A C 1
ATOM 1495 O O . LEU A 1 187 ? 20.082 3.896 -0.628 1.00 94.00 187 LEU A O 1
ATOM 1499 N N . GLN A 1 188 ? 18.998 3.890 -2.608 1.00 94.69 188 GLN A N 1
ATOM 1500 C CA . GLN A 1 188 ? 19.104 2.458 -2.862 1.00 94.69 188 GLN A CA 1
ATOM 1501 C C . GLN A 1 188 ? 20.279 2.187 -3.803 1.00 94.69 188 GLN A C 1
ATOM 1503 O O . GLN A 1 188 ? 20.300 2.690 -4.920 1.00 94.69 188 GLN A O 1
ATOM 1508 N N . TYR A 1 189 ? 21.222 1.361 -3.368 1.00 93.38 189 TYR A N 1
ATOM 1509 C CA . TYR A 1 189 ? 22.323 0.844 -4.170 1.00 93.38 189 TYR A CA 1
ATOM 1510 C C . TYR A 1 189 ? 21.944 -0.519 -4.735 1.00 93.38 189 TYR A C 1
ATOM 1512 O O . TYR A 1 189 ? 21.482 -1.379 -3.983 1.00 93.38 189 TYR A O 1
ATOM 1520 N N . ILE A 1 190 ? 22.171 -0.726 -6.028 1.00 93.31 190 ILE A N 1
ATOM 1521 C CA . ILE A 1 190 ? 21.997 -2.015 -6.700 1.00 93.31 190 ILE A CA 1
ATOM 1522 C C . ILE A 1 190 ? 23.319 -2.367 -7.377 1.00 93.31 190 ILE A C 1
ATOM 1524 O O . ILE A 1 190 ? 23.781 -1.639 -8.257 1.00 93.31 190 ILE A O 1
ATOM 1528 N N . ASP A 1 191 ? 23.943 -3.460 -6.945 1.00 91.00 191 ASP A N 1
ATOM 1529 C CA . ASP A 1 191 ? 25.194 -3.922 -7.546 1.00 91.00 191 ASP A CA 1
ATOM 1530 C C . ASP A 1 191 ? 24.964 -4.652 -8.884 1.00 91.00 191 ASP A C 1
ATOM 1532 O O . ASP A 1 191 ? 23.833 -4.908 -9.310 1.00 91.00 191 ASP A O 1
ATOM 1536 N N . LYS A 1 192 ? 26.059 -5.023 -9.556 1.00 88.69 192 LYS A N 1
ATOM 1537 C CA . LYS A 1 192 ? 26.043 -5.768 -10.827 1.00 88.69 192 LYS A CA 1
ATOM 1538 C C . LYS A 1 192 ? 25.297 -7.108 -10.746 1.00 88.69 192 LYS A C 1
ATOM 1540 O O . LYS A 1 192 ? 24.763 -7.573 -11.749 1.00 88.69 192 LYS A O 1
ATOM 1545 N N . LYS A 1 193 ? 25.244 -7.723 -9.558 1.00 85.81 193 LYS A N 1
ATOM 1546 C CA . LYS A 1 193 ? 24.558 -9.000 -9.296 1.00 85.81 193 LYS A CA 1
ATOM 1547 C C . LYS A 1 193 ? 23.091 -8.811 -8.893 1.00 85.81 193 LYS A C 1
ATOM 1549 O O . LYS A 1 193 ? 22.387 -9.800 -8.712 1.00 85.81 193 LYS A O 1
ATOM 1554 N N . GLY A 1 194 ? 22.626 -7.570 -8.748 1.00 84.88 194 GLY A N 1
ATOM 1555 C CA . GLY A 1 194 ? 21.270 -7.240 -8.329 1.00 84.88 194 GLY A CA 1
ATOM 1556 C C . GLY A 1 194 ? 21.046 -7.240 -6.818 1.00 84.88 194 GLY A C 1
ATOM 1557 O O . GLY A 1 194 ? 19.891 -7.168 -6.393 1.00 84.88 194 GLY A O 1
ATOM 1558 N N . GLN A 1 195 ? 22.097 -7.293 -5.989 1.00 88.62 195 GLN A N 1
ATOM 1559 C CA . GLN A 1 195 ? 21.928 -7.115 -4.546 1.00 88.62 195 GLN A CA 1
ATOM 1560 C C . GLN A 1 195 ? 21.581 -5.661 -4.247 1.00 88.62 195 GLN A C 1
ATOM 1562 O O . GLN A 1 195 ? 22.317 -4.740 -4.608 1.00 88.62 195 GLN A O 1
ATOM 1567 N N . LYS A 1 196 ? 20.459 -5.471 -3.551 1.00 90.62 196 LYS A N 1
ATOM 1568 C CA . LYS A 1 196 ? 19.922 -4.156 -3.204 1.00 90.62 196 LYS A CA 1
ATOM 1569 C C . LYS A 1 196 ? 20.256 -3.830 -1.754 1.00 90.62 196 LYS A C 1
ATOM 1571 O O . LYS A 1 196 ? 20.041 -4.654 -0.867 1.00 90.62 196 LYS A O 1
ATOM 1576 N N . ARG A 1 197 ? 20.776 -2.632 -1.499 1.00 90.88 197 ARG A N 1
ATOM 1577 C CA . ARG A 1 197 ? 21.089 -2.137 -0.148 1.00 90.88 197 ARG A CA 1
ATOM 1578 C C . ARG A 1 197 ? 20.687 -0.679 -0.027 1.00 90.88 197 ARG A C 1
ATOM 1580 O O . ARG A 1 197 ? 20.746 0.056 -1.003 1.00 90.88 197 ARG A O 1
ATOM 1587 N N . PHE A 1 198 ? 20.322 -0.249 1.169 1.00 89.75 198 PHE A N 1
ATOM 1588 C CA . PHE A 1 198 ? 20.025 1.153 1.450 1.00 89.75 198 PHE A CA 1
ATOM 1589 C C . PHE A 1 198 ? 21.122 1.777 2.303 1.00 89.75 198 PHE A C 1
ATOM 1591 O O . PHE A 1 198 ? 21.917 1.071 2.928 1.00 89.75 198 PHE A O 1
ATOM 1598 N N . VAL A 1 199 ? 21.153 3.107 2.353 1.00 84.81 199 VAL A N 1
ATOM 1599 C CA . VAL A 1 199 ? 22.003 3.826 3.308 1.00 84.81 199 VAL A CA 1
ATOM 1600 C C . VAL A 1 199 ? 21.590 3.453 4.733 1.00 84.81 199 VAL A C 1
ATOM 1602 O O . VAL A 1 199 ? 20.412 3.498 5.086 1.00 84.81 199 VAL A O 1
ATOM 1605 N N . SER A 1 200 ? 22.557 3.068 5.561 1.00 76.19 200 SER A N 1
ATOM 1606 C CA . SER A 1 200 ? 22.302 2.686 6.951 1.00 76.19 200 SER A CA 1
ATOM 1607 C C . SER A 1 200 ? 21.665 3.829 7.742 1.00 76.19 200 SER A C 1
ATOM 1609 O O . SER A 1 200 ? 22.092 4.975 7.620 1.00 76.19 200 SER A O 1
ATOM 1611 N N . ALA A 1 201 ? 20.686 3.500 8.592 1.00 72.69 201 ALA A N 1
ATOM 1612 C CA . ALA A 1 201 ? 19.949 4.460 9.424 1.00 72.69 201 ALA A CA 1
ATOM 1613 C C . ALA A 1 201 ? 19.211 5.566 8.638 1.00 72.69 201 ALA A C 1
ATOM 1615 O O . ALA A 1 201 ? 18.933 6.631 9.184 1.00 72.69 201 ALA A O 1
ATOM 1616 N N . SER A 1 202 ? 18.910 5.317 7.362 1.00 81.31 202 SER A N 1
ATOM 1617 C CA . SER A 1 202 ? 18.091 6.208 6.541 1.00 81.31 202 SER A CA 1
ATOM 1618 C C . SER A 1 202 ? 16.600 5.899 6.669 1.00 81.31 202 SER A C 1
ATOM 1620 O O . SER A 1 202 ? 16.197 4.802 7.065 1.00 81.31 202 SER A O 1
ATOM 1622 N N . GLU A 1 203 ? 15.772 6.866 6.290 1.00 84.94 203 GLU A N 1
ATOM 1623 C CA . GLU A 1 203 ? 14.322 6.733 6.334 1.00 84.94 203 GLU A CA 1
ATOM 1624 C C . GLU A 1 203 ? 13.796 6.158 5.014 1.00 84.94 203 GLU A C 1
ATOM 1626 O O . GLU A 1 203 ? 13.816 6.818 3.975 1.00 84.94 203 GLU A O 1
ATOM 1631 N N . ILE A 1 204 ? 13.336 4.906 5.043 1.00 88.62 204 ILE A N 1
ATOM 1632 C CA . ILE A 1 204 ? 12.810 4.200 3.858 1.00 88.62 204 ILE A CA 1
ATOM 1633 C C . ILE A 1 204 ? 11.291 4.033 3.949 1.00 88.62 204 ILE A C 1
ATOM 1635 O O . ILE A 1 204 ? 10.583 4.124 2.947 1.00 88.62 204 ILE A O 1
ATOM 1639 N N . LYS A 1 205 ? 10.781 3.780 5.158 1.00 88.38 205 LYS A N 1
ATOM 1640 C CA . LYS A 1 205 ? 9.355 3.568 5.406 1.00 88.38 205 LYS A CA 1
ATOM 1641 C C . LYS A 1 205 ? 8.574 4.828 5.026 1.00 88.38 205 LYS A C 1
ATOM 1643 O O . LYS A 1 205 ? 8.955 5.925 5.417 1.00 88.38 205 LYS A O 1
ATOM 1648 N N . GLY A 1 206 ? 7.519 4.665 4.231 1.00 88.56 206 GLY A N 1
ATOM 1649 C CA . GLY A 1 206 ? 6.691 5.781 3.767 1.00 88.56 206 GLY A CA 1
ATOM 1650 C C . GLY A 1 206 ? 7.296 6.642 2.648 1.00 88.56 206 GLY A C 1
ATOM 1651 O O . GLY A 1 206 ? 6.613 7.554 2.179 1.00 88.56 206 GLY A O 1
ATOM 1652 N N . ASN A 1 207 ? 8.523 6.342 2.205 1.00 94.44 207 ASN A N 1
ATOM 1653 C CA . ASN A 1 207 ? 9.229 7.060 1.145 1.00 94.44 207 ASN A CA 1
ATOM 1654 C C . ASN A 1 207 ? 9.247 6.257 -0.162 1.00 94.44 207 ASN A C 1
ATOM 1656 O O . ASN A 1 207 ? 9.082 5.034 -0.167 1.00 94.44 207 ASN A O 1
ATOM 1660 N N . ILE A 1 208 ? 9.419 6.958 -1.282 1.00 96.62 208 ILE A N 1
ATOM 1661 C CA . ILE A 1 208 ? 9.150 6.428 -2.622 1.00 96.62 208 ILE A CA 1
ATOM 1662 C C . ILE A 1 208 ? 10.251 6.770 -3.621 1.00 96.62 208 ILE A C 1
ATOM 1664 O O . ILE A 1 208 ? 11.009 7.724 -3.447 1.00 96.62 208 ILE A O 1
ATOM 1668 N N . PHE A 1 209 ? 10.282 6.018 -4.714 1.00 96.69 209 PHE A N 1
ATOM 1669 C CA . PHE A 1 209 ? 10.988 6.389 -5.935 1.00 96.69 209 PHE A CA 1
ATOM 1670 C C . PHE A 1 209 ? 9.985 6.575 -7.080 1.00 96.69 209 PHE A C 1
ATOM 1672 O O . PHE A 1 209 ? 8.986 5.863 -7.143 1.00 96.69 209 PHE A O 1
ATOM 1679 N N . LEU A 1 210 ? 10.227 7.536 -7.972 1.00 96.25 210 LEU A N 1
ATOM 1680 C CA . LEU A 1 210 ? 9.301 7.895 -9.047 1.00 96.25 210 LEU A CA 1
ATOM 1681 C C . LEU A 1 210 ? 9.906 7.643 -10.424 1.00 96.25 210 LEU A C 1
ATOM 1683 O O . LEU A 1 210 ? 11.073 7.944 -10.671 1.00 96.25 210 LEU A O 1
ATOM 1687 N N . ILE A 1 211 ? 9.069 7.152 -11.335 1.00 96.62 211 ILE A N 1
ATOM 1688 C CA . ILE A 1 211 ? 9.356 7.053 -12.765 1.00 96.62 211 ILE A CA 1
ATOM 1689 C C . ILE A 1 211 ? 8.214 7.723 -13.526 1.00 96.62 211 ILE A C 1
ATOM 1691 O O . ILE A 1 211 ? 7.043 7.508 -13.223 1.00 96.62 211 ILE A O 1
ATOM 1695 N N . GLY A 1 212 ? 8.555 8.522 -14.536 1.00 92.62 212 GLY A N 1
ATOM 1696 C CA . GLY A 1 212 ? 7.572 9.171 -15.408 1.00 92.62 212 GLY A CA 1
ATOM 1697 C C . GLY A 1 212 ? 6.997 10.485 -14.878 1.00 92.62 212 GLY A C 1
ATOM 1698 O O . GLY A 1 212 ? 6.278 11.150 -15.614 1.00 92.62 212 GLY A O 1
ATOM 1699 N N . CYS A 1 213 ? 7.330 10.886 -13.648 1.00 93.44 213 CYS A N 1
ATOM 1700 C CA . CYS A 1 213 ? 7.037 12.215 -13.112 1.00 93.44 213 CYS A CA 1
ATOM 1701 C C . CYS A 1 213 ? 8.053 12.615 -12.034 1.00 93.44 213 CYS A C 1
ATOM 1703 O O . CYS A 1 213 ? 8.743 11.770 -11.457 1.00 93.44 213 CYS A O 1
ATOM 1705 N N . GLU A 1 214 ? 8.114 13.909 -11.736 1.00 91.75 214 GLU A N 1
ATOM 1706 C CA . GLU A 1 214 ? 8.877 14.442 -10.606 1.00 91.75 214 GLU A CA 1
ATOM 1707 C C . GLU A 1 214 ? 8.003 14.573 -9.353 1.00 91.75 214 GLU A C 1
ATOM 1709 O O . GLU A 1 214 ? 6.774 14.611 -9.434 1.00 91.75 214 GLU A O 1
ATOM 1714 N N . ILE A 1 215 ? 8.631 14.697 -8.179 1.00 90.25 215 ILE A N 1
ATOM 1715 C CA . ILE A 1 215 ? 7.904 14.859 -6.909 1.00 90.25 215 ILE A CA 1
ATOM 1716 C C . ILE A 1 215 ? 6.955 16.065 -6.953 1.00 90.25 215 ILE A C 1
ATOM 1718 O O . ILE A 1 215 ? 5.799 15.952 -6.550 1.00 90.25 215 ILE A O 1
ATOM 1722 N N . GLY A 1 216 ? 7.411 17.201 -7.495 1.00 88.31 216 GLY A N 1
ATOM 1723 C CA . GLY A 1 216 ? 6.598 18.418 -7.596 1.00 88.31 216 GLY A CA 1
ATOM 1724 C C . GLY A 1 216 ? 5.369 18.280 -8.502 1.00 88.31 216 GLY A C 1
ATOM 1725 O O . GLY A 1 216 ? 4.463 19.104 -8.435 1.00 88.31 216 GLY A O 1
ATOM 1726 N N . GLN A 1 217 ? 5.309 17.230 -9.325 1.00 91.19 217 GLN A N 1
ATOM 1727 C CA . GLN A 1 217 ? 4.213 16.971 -10.258 1.00 91.19 217 GLN A CA 1
ATOM 1728 C C . GLN A 1 217 ? 3.198 15.955 -9.719 1.00 91.19 217 GLN A C 1
ATOM 1730 O O . GLN A 1 217 ? 2.190 15.714 -10.378 1.00 91.19 217 GLN A O 1
ATOM 1735 N N . LEU A 1 218 ? 3.420 15.363 -8.538 1.00 90.44 218 LEU A N 1
ATOM 1736 C CA . LEU A 1 218 ? 2.517 14.360 -7.957 1.00 90.44 218 LEU A CA 1
ATOM 1737 C C . LEU A 1 218 ? 1.092 14.883 -7.742 1.00 90.44 218 LEU A C 1
ATOM 1739 O O . LEU A 1 218 ? 0.129 14.137 -7.922 1.00 90.44 218 LEU A O 1
ATOM 1743 N N . ALA A 1 219 ? 0.955 16.156 -7.367 1.00 89.81 219 ALA A N 1
ATOM 1744 C CA . ALA A 1 219 ? -0.338 16.778 -7.088 1.00 89.81 219 ALA A CA 1
ATOM 1745 C C . ALA A 1 219 ? -1.216 16.937 -8.342 1.00 89.81 219 ALA A C 1
ATOM 1747 O O . ALA A 1 219 ? -2.439 16.940 -8.230 1.00 89.81 219 ALA A O 1
ATOM 1748 N N . THR A 1 220 ? -0.605 17.054 -9.526 1.00 91.06 220 THR A N 1
ATOM 1749 C CA . THR A 1 220 ? -1.311 17.269 -10.798 1.00 91.06 220 THR A CA 1
ATOM 1750 C C . THR A 1 220 ? -1.529 15.986 -11.597 1.00 91.06 220 THR A C 1
ATOM 1752 O O . THR A 1 220 ? -2.186 16.031 -12.633 1.00 91.06 220 THR A O 1
ATOM 1755 N N . GLN A 1 221 ? -1.001 14.843 -11.142 1.00 92.75 221 GLN A N 1
ATOM 1756 C CA . GLN A 1 221 ? -1.232 13.571 -11.821 1.00 92.75 221 GLN A CA 1
ATOM 1757 C C . GLN A 1 221 ? -2.681 13.114 -11.653 1.00 92.75 221 GLN A C 1
ATOM 1759 O O . GLN A 1 221 ? -3.213 13.073 -10.545 1.00 92.75 221 GLN A O 1
ATOM 1764 N N . GLU A 1 222 ? -3.301 12.691 -12.751 1.00 91.19 222 GLU A N 1
ATOM 1765 C CA . GLU A 1 222 ? -4.632 12.079 -12.717 1.00 91.19 222 GLU A CA 1
ATOM 1766 C C . GLU A 1 222 ? -4.571 10.615 -12.266 1.00 91.19 222 GLU A C 1
ATOM 1768 O O . GLU A 1 222 ? -5.500 10.107 -11.633 1.00 91.19 222 GLU A O 1
ATOM 1773 N N . GLN A 1 223 ? -3.478 9.923 -12.600 1.00 94.31 223 GLN A N 1
ATOM 1774 C CA . GLN A 1 223 ? -3.300 8.492 -12.373 1.00 94.31 223 GLN A CA 1
ATOM 1775 C C . GLN A 1 223 ? -1.861 8.181 -11.957 1.00 94.31 223 GLN A C 1
ATOM 1777 O O . GLN A 1 223 ? -0.918 8.738 -12.514 1.00 94.31 223 GLN A O 1
ATOM 1782 N N . LEU A 1 224 ? -1.703 7.261 -11.005 1.00 96.56 224 LEU A N 1
ATOM 1783 C CA . LEU A 1 224 ? -0.411 6.734 -10.565 1.00 96.56 224 LEU A CA 1
ATOM 1784 C C . LEU A 1 224 ? -0.506 5.217 -10.389 1.00 96.56 224 LEU A C 1
ATOM 1786 O O . LEU A 1 224 ? -1.517 4.711 -9.897 1.00 96.56 224 LEU A O 1
ATOM 1790 N N . VAL A 1 225 ? 0.559 4.491 -10.732 1.00 97.19 225 VAL A N 1
ATOM 1791 C CA . VAL A 1 225 ? 0.662 3.049 -10.443 1.00 97.19 225 VAL A CA 1
ATOM 1792 C C . VAL A 1 225 ? 1.709 2.812 -9.364 1.00 97.19 225 VAL A C 1
ATOM 1794 O O . VAL A 1 225 ? 2.867 3.173 -9.536 1.00 97.19 225 VAL A O 1
ATOM 1797 N N . VAL A 1 226 ? 1.314 2.216 -8.246 1.00 97.44 226 VAL A N 1
ATOM 1798 C CA . VAL A 1 226 ? 2.185 1.903 -7.109 1.00 97.44 226 VAL A CA 1
ATOM 1799 C C . VAL A 1 226 ? 2.619 0.448 -7.208 1.00 97.44 226 VAL A C 1
ATOM 1801 O O . VAL A 1 226 ? 1.765 -0.433 -7.229 1.00 97.44 226 VAL A O 1
ATOM 1804 N N . VAL A 1 227 ? 3.921 0.190 -7.246 1.00 97.12 227 VAL A N 1
ATOM 1805 C CA . VAL A 1 227 ? 4.497 -1.152 -7.423 1.00 97.12 227 VAL A CA 1
ATOM 1806 C C . VAL A 1 227 ? 5.635 -1.409 -6.445 1.00 97.12 227 VAL A C 1
ATOM 1808 O O . VAL A 1 227 ? 6.238 -0.466 -5.926 1.00 97.12 227 VAL A O 1
ATOM 1811 N N . GLU A 1 228 ? 5.977 -2.678 -6.238 1.00 94.69 228 GLU A N 1
ATOM 1812 C CA . GLU A 1 228 ? 7.146 -3.069 -5.455 1.00 94.69 228 GLU A CA 1
ATOM 1813 C C . GLU A 1 228 ? 8.393 -3.198 -6.344 1.00 94.69 228 GLU A C 1
ATOM 1815 O O . GLU A 1 228 ? 8.448 -3.978 -7.290 1.00 94.69 228 GLU A O 1
ATOM 1820 N N . GLY A 1 229 ? 9.421 -2.404 -6.039 1.00 93.62 229 GLY A N 1
ATOM 1821 C CA . GLY A 1 229 ? 10.726 -2.496 -6.685 1.00 93.62 229 GLY A CA 1
ATOM 1822 C C . GLY A 1 229 ? 10.878 -1.771 -8.031 1.00 93.62 229 GLY A C 1
ATOM 1823 O O . GLY A 1 229 ? 9.942 -1.504 -8.781 1.00 93.62 229 GLY A O 1
ATOM 1824 N N . TYR A 1 230 ? 12.138 -1.452 -8.342 1.00 94.75 230 TYR A N 1
ATOM 1825 C CA . TYR A 1 230 ? 12.504 -0.646 -9.508 1.00 94.75 230 TYR A CA 1
ATOM 1826 C C . TYR A 1 230 ? 12.169 -1.299 -10.857 1.00 94.75 230 TYR A C 1
ATOM 1828 O O . TYR A 1 230 ? 11.621 -0.645 -11.737 1.00 94.75 230 TYR A O 1
ATOM 1836 N N . SER A 1 231 ? 12.520 -2.576 -11.044 1.00 94.44 231 SER A N 1
ATOM 1837 C CA . SER A 1 231 ? 12.345 -3.264 -12.334 1.00 94.44 231 SER A CA 1
ATOM 1838 C C . SER A 1 231 ? 10.870 -3.378 -12.716 1.00 94.44 231 SER A C 1
ATOM 1840 O O . SER A 1 231 ? 10.499 -3.110 -13.858 1.00 94.44 231 SER A O 1
ATOM 1842 N N . THR A 1 232 ? 10.020 -3.672 -11.735 1.00 95.38 232 THR A N 1
ATOM 1843 C CA . THR A 1 232 ? 8.563 -3.665 -11.874 1.00 95.38 232 THR A CA 1
ATOM 1844 C C . THR A 1 232 ? 8.057 -2.272 -12.246 1.00 95.38 232 THR A C 1
ATOM 1846 O O . THR A 1 232 ? 7.275 -2.139 -13.185 1.00 95.38 232 THR A O 1
ATOM 1849 N N . ALA A 1 233 ? 8.560 -1.216 -11.594 1.00 96.81 233 ALA A N 1
ATOM 1850 C CA . ALA A 1 233 ? 8.188 0.169 -11.903 1.00 96.81 233 ALA A CA 1
ATOM 1851 C C . ALA A 1 233 ? 8.551 0.568 -13.334 1.00 96.81 233 ALA A C 1
ATOM 1853 O O . ALA A 1 233 ? 7.702 1.078 -14.064 1.00 96.81 233 ALA A O 1
ATOM 1854 N N . ALA A 1 234 ? 9.777 0.267 -13.766 1.00 96.50 234 ALA A N 1
ATOM 1855 C CA . ALA A 1 234 ? 10.214 0.530 -15.131 1.00 96.50 234 ALA A CA 1
ATOM 1856 C C . ALA A 1 234 ? 9.340 -0.221 -16.150 1.00 96.50 234 ALA A C 1
ATOM 1858 O O . ALA A 1 234 ? 8.845 0.389 -17.093 1.00 96.50 234 ALA A O 1
ATOM 1859 N N . THR A 1 235 ? 9.055 -1.504 -15.917 1.00 96.62 235 THR A N 1
ATOM 1860 C CA . THR A 1 235 ? 8.206 -2.324 -16.800 1.00 96.62 235 THR A CA 1
ATOM 1861 C C . THR A 1 235 ? 6.778 -1.784 -16.913 1.00 96.62 235 THR A C 1
ATOM 1863 O O . THR A 1 235 ? 6.215 -1.670 -18.009 1.00 96.62 235 THR A O 1
ATOM 1866 N N . VAL A 1 236 ? 6.168 -1.420 -15.784 1.00 96.69 236 VAL A N 1
ATOM 1867 C CA . VAL A 1 236 ? 4.806 -0.873 -15.754 1.00 96.69 236 VAL A CA 1
ATOM 1868 C C . VAL A 1 236 ? 4.755 0.498 -16.430 1.00 96.69 236 VAL A C 1
ATOM 1870 O O . VAL A 1 236 ? 3.833 0.763 -17.205 1.00 96.69 236 VAL A O 1
ATOM 1873 N N . PHE A 1 237 ? 5.762 1.350 -16.229 1.00 97.25 237 PHE A N 1
ATOM 1874 C CA . PHE A 1 237 ? 5.860 2.621 -16.946 1.00 97.25 237 PHE A CA 1
ATOM 1875 C C . PHE A 1 237 ? 6.058 2.410 -18.453 1.00 97.25 237 PHE A C 1
ATOM 1877 O O . PHE A 1 237 ? 5.429 3.078 -19.276 1.00 97.25 237 PHE A O 1
ATOM 1884 N N . GLU A 1 238 ? 6.908 1.461 -18.848 1.00 95.50 238 GLU A N 1
ATOM 1885 C CA . GLU A 1 238 ? 7.179 1.164 -20.252 1.00 95.50 238 GLU A CA 1
ATOM 1886 C C . GLU A 1 238 ? 5.934 0.663 -20.993 1.00 95.50 238 GLU A C 1
ATOM 1888 O O . GLU A 1 238 ? 5.704 1.102 -22.125 1.00 95.50 238 GLU A O 1
ATOM 1893 N N . SER A 1 239 ? 5.115 -0.163 -20.336 1.00 95.12 239 SER A N 1
ATOM 1894 C CA . SER A 1 239 ? 3.873 -0.728 -20.880 1.00 95.12 239 SER A CA 1
ATOM 1895 C C . SER A 1 239 ? 2.692 0.253 -20.878 1.00 95.12 239 SER A C 1
ATOM 1897 O O . SER A 1 239 ? 1.959 0.338 -21.866 1.00 95.12 239 SER A O 1
ATOM 1899 N N . THR A 1 240 ? 2.495 1.018 -19.800 1.00 94.19 240 THR A N 1
ATOM 1900 C CA . THR A 1 240 ? 1.291 1.857 -19.623 1.00 94.19 240 THR A CA 1
ATOM 1901 C C . THR A 1 240 ? 1.494 3.332 -19.953 1.00 94.19 240 THR A C 1
ATOM 1903 O O . THR A 1 240 ? 0.528 3.997 -20.320 1.00 94.19 240 THR A O 1
ATOM 1906 N N . LYS A 1 241 ? 2.727 3.845 -19.834 1.00 94.75 241 LYS A N 1
ATOM 1907 C CA . LYS A 1 241 ? 3.070 5.283 -19.836 1.00 94.75 241 LYS A CA 1
ATOM 1908 C C . LYS A 1 241 ? 2.418 6.105 -18.717 1.00 94.75 241 LYS A C 1
ATOM 1910 O O . LYS A 1 241 ? 2.499 7.328 -18.749 1.00 94.75 241 LYS A O 1
ATOM 1915 N N . ILE A 1 242 ? 1.827 5.455 -17.715 1.00 95.62 242 ILE A N 1
ATOM 1916 C CA . ILE A 1 242 ? 1.327 6.114 -16.504 1.00 95.62 242 ILE A CA 1
ATOM 1917 C C . ILE A 1 242 ? 2.493 6.259 -15.523 1.00 95.62 242 ILE A C 1
ATOM 1919 O O . ILE A 1 242 ? 3.211 5.274 -15.335 1.00 95.62 242 ILE A O 1
ATOM 1923 N N . PRO A 1 243 ? 2.697 7.423 -14.878 1.00 97.06 243 PRO A N 1
ATOM 1924 C CA . PRO A 1 243 ? 3.755 7.572 -13.889 1.00 97.06 243 PRO A CA 1
ATOM 1925 C C . PRO A 1 243 ? 3.638 6.536 -12.768 1.00 97.06 243 PRO A C 1
ATOM 1927 O O . PRO A 1 243 ? 2.553 6.260 -12.244 1.00 97.06 243 PRO A O 1
ATOM 1930 N N . THR A 1 244 ? 4.773 5.946 -12.404 1.00 97.25 244 THR A N 1
ATOM 1931 C CA . THR A 1 244 ? 4.824 4.836 -11.456 1.00 97.25 244 THR A CA 1
ATOM 1932 C C . THR A 1 244 ? 5.585 5.214 -10.198 1.00 97.25 244 THR A C 1
ATOM 1934 O O . THR A 1 244 ? 6.670 5.799 -10.254 1.00 97.25 244 THR A O 1
ATOM 1937 N N . VAL A 1 245 ? 5.033 4.806 -9.066 1.00 97.25 245 VAL A N 1
ATOM 1938 C CA . VAL A 1 245 ? 5.595 4.937 -7.732 1.00 97.25 245 VAL A CA 1
ATOM 1939 C C . VAL A 1 245 ? 6.174 3.587 -7.326 1.00 97.25 245 VAL A C 1
ATOM 1941 O O . VAL A 1 245 ? 5.449 2.615 -7.145 1.00 97.25 245 VAL A O 1
ATOM 1944 N N . CYS A 1 246 ? 7.484 3.531 -7.147 1.00 96.69 246 CYS A N 1
ATOM 1945 C CA . CYS A 1 246 ? 8.177 2.381 -6.593 1.00 96.69 246 CYS A CA 1
ATOM 1946 C C . CYS A 1 246 ? 8.213 2.489 -5.064 1.00 96.69 246 CYS A C 1
ATOM 1948 O O . CYS A 1 246 ? 8.806 3.424 -4.512 1.00 96.69 246 CYS A O 1
ATOM 1950 N N . VAL A 1 247 ? 7.633 1.498 -4.389 1.00 95.50 247 VAL A N 1
ATOM 1951 C CA . VAL A 1 247 ? 7.854 1.231 -2.964 1.00 95.50 247 VAL A CA 1
ATOM 1952 C C . VAL A 1 247 ? 8.882 0.114 -2.794 1.00 95.50 247 VAL A C 1
ATOM 1954 O O . VAL A 1 247 ? 9.090 -0.716 -3.676 1.00 95.50 247 VAL A O 1
ATOM 1957 N N . PHE A 1 248 ? 9.564 0.107 -1.652 1.00 90.94 248 PHE A N 1
ATOM 1958 C CA . PHE A 1 248 ? 10.686 -0.805 -1.398 1.00 90.94 248 PHE A CA 1
ATOM 1959 C C . PHE A 1 248 ? 10.312 -2.074 -0.627 1.00 90.94 248 PHE A C 1
ATOM 1961 O O . PHE A 1 248 ? 11.168 -2.927 -0.413 1.00 90.94 248 PHE A O 1
ATOM 1968 N N . SER A 1 249 ? 9.063 -2.162 -0.173 1.00 89.56 249 SER A N 1
ATOM 1969 C CA . SER A 1 249 ? 8.480 -3.341 0.460 1.00 89.56 249 SER A CA 1
ATOM 1970 C C . SER A 1 249 ? 6.958 -3.218 0.451 1.00 89.56 249 SER A C 1
ATOM 1972 O O . SER A 1 249 ? 6.442 -2.143 0.783 1.00 89.56 249 SER A O 1
ATOM 1974 N N . ALA A 1 250 ? 6.245 -4.321 0.204 1.00 86.38 250 ALA A N 1
ATOM 1975 C CA . ALA A 1 250 ? 4.791 -4.398 0.363 1.00 86.38 250 ALA A CA 1
ATOM 1976 C C . ALA A 1 250 ? 4.299 -3.832 1.710 1.00 86.38 250 ALA A C 1
ATOM 1978 O O . ALA A 1 250 ? 3.276 -3.145 1.762 1.00 86.38 250 ALA A O 1
ATOM 1979 N N . ASN A 1 251 ? 5.049 -4.045 2.799 1.00 88.69 251 ASN A N 1
ATOM 1980 C CA . ASN A 1 251 ? 4.678 -3.586 4.143 1.00 88.69 251 ASN A CA 1
ATOM 1981 C C . ASN A 1 251 ? 4.708 -2.060 4.308 1.00 88.69 251 ASN A C 1
ATOM 1983 O O . ASN A 1 251 ? 4.062 -1.529 5.210 1.00 88.69 251 ASN A O 1
ATOM 1987 N N . PHE A 1 252 ? 5.450 -1.347 3.460 1.00 91.50 252 PHE A N 1
ATOM 1988 C CA . PHE A 1 252 ? 5.568 0.112 3.528 1.00 91.50 252 PHE A CA 1
ATOM 1989 C C . PHE A 1 252 ? 4.556 0.822 2.626 1.00 91.50 252 PHE A C 1
ATOM 1991 O O . PHE A 1 252 ? 4.419 2.043 2.708 1.00 91.50 252 PHE A O 1
ATOM 1998 N N . THR A 1 253 ? 3.819 0.065 1.806 1.00 92.88 253 THR A N 1
ATOM 1999 C CA . THR A 1 253 ? 2.874 0.596 0.819 1.00 92.88 253 THR A CA 1
ATOM 2000 C C . THR A 1 253 ? 1.794 1.454 1.462 1.00 92.88 253 THR A C 1
ATOM 2002 O O . THR A 1 253 ? 1.535 2.547 0.976 1.00 92.88 253 THR A O 1
ATOM 2005 N N . LEU A 1 254 ? 1.200 1.017 2.578 1.00 93.38 254 LEU A N 1
ATOM 2006 C CA . LEU A 1 254 ? 0.135 1.779 3.238 1.00 93.38 254 LEU A CA 1
ATOM 2007 C C . LEU A 1 254 ? 0.601 3.171 3.665 1.00 93.38 254 LEU A C 1
ATOM 2009 O O . LEU A 1 254 ? -0.077 4.161 3.399 1.00 93.38 254 LEU A O 1
ATOM 2013 N N . GLU A 1 255 ? 1.776 3.259 4.281 1.00 93.56 255 GLU A N 1
ATOM 2014 C CA . GLU A 1 255 ? 2.325 4.532 4.743 1.00 93.56 255 GLU A CA 1
ATOM 2015 C C . GLU A 1 255 ? 2.749 5.425 3.570 1.00 93.56 255 GLU A C 1
ATOM 2017 O O . GLU A 1 255 ? 2.440 6.617 3.558 1.00 93.56 255 GLU A O 1
ATOM 2022 N N . ALA A 1 256 ? 3.378 4.846 2.542 1.00 94.44 256 ALA A N 1
ATOM 2023 C CA . ALA A 1 256 ? 3.779 5.573 1.340 1.00 94.44 256 ALA A CA 1
ATOM 2024 C C . ALA A 1 256 ? 2.566 6.145 0.593 1.00 94.44 256 ALA A C 1
ATOM 2026 O O . ALA A 1 256 ? 2.542 7.325 0.242 1.00 94.44 256 ALA A O 1
ATOM 2027 N N . VAL A 1 257 ? 1.522 5.334 0.412 1.00 95.81 257 VAL A N 1
ATOM 2028 C CA . VAL A 1 257 ? 0.283 5.752 -0.250 1.00 95.81 257 VAL A CA 1
ATOM 2029 C C . VAL A 1 257 ? -0.483 6.769 0.595 1.00 95.81 257 VAL A C 1
ATOM 2031 O O . VAL A 1 257 ? -1.001 7.742 0.047 1.00 95.81 257 VAL A O 1
ATOM 2034 N N . SER A 1 258 ? -0.484 6.623 1.922 1.00 95.38 258 SER A N 1
ATOM 2035 C CA . SER A 1 258 ? -1.051 7.630 2.831 1.00 95.38 258 SER A CA 1
ATOM 2036 C C . SER A 1 258 ? -0.350 8.982 2.681 1.00 95.38 258 SER A C 1
ATOM 2038 O O . SER A 1 258 ? -1.009 10.018 2.644 1.00 95.38 258 SER A O 1
ATOM 2040 N N . ASN A 1 259 ? 0.980 8.987 2.553 1.00 93.94 259 ASN A N 1
ATOM 2041 C CA . ASN A 1 259 ? 1.754 10.208 2.332 1.00 93.94 259 ASN A CA 1
ATOM 2042 C C . ASN A 1 259 ? 1.483 10.833 0.955 1.00 93.94 259 ASN A C 1
ATOM 2044 O O . ASN A 1 259 ? 1.328 12.047 0.869 1.00 93.94 259 ASN A O 1
ATOM 2048 N N . ILE A 1 260 ? 1.343 10.027 -0.102 1.00 94.56 260 ILE A N 1
ATOM 2049 C CA . ILE A 1 260 ? 0.952 10.518 -1.436 1.00 94.56 260 ILE A CA 1
ATOM 2050 C C . ILE A 1 260 ? -0.454 11.124 -1.404 1.00 94.56 260 ILE A C 1
ATOM 2052 O O . ILE A 1 260 ? -0.679 12.195 -1.965 1.00 94.56 260 ILE A O 1
ATOM 2056 N N . ARG A 1 261 ? -1.405 10.485 -0.714 1.00 94.25 261 ARG A N 1
ATOM 2057 C CA . ARG A 1 261 ? -2.798 10.949 -0.657 1.00 94.25 261 ARG A CA 1
ATOM 2058 C C . ARG A 1 261 ? -2.950 12.311 0.030 1.00 94.25 261 ARG A C 1
ATOM 2060 O O . ARG A 1 261 ? -3.878 13.042 -0.301 1.00 94.25 261 ARG A O 1
ATOM 2067 N N . LYS A 1 262 ? -2.029 12.690 0.928 1.00 93.25 262 LYS A N 1
ATOM 2068 C CA . LYS A 1 262 ? -1.999 14.037 1.535 1.00 93.25 262 LYS A CA 1
ATOM 2069 C C . LYS A 1 262 ? -1.799 15.150 0.501 1.00 93.25 262 LYS A C 1
ATOM 2071 O O . LYS A 1 262 ? -2.223 16.271 0.752 1.00 93.25 262 LYS A O 1
ATOM 2076 N N . ILE A 1 263 ? -1.158 14.848 -0.630 1.00 92.19 263 ILE A N 1
ATOM 2077 C CA . ILE A 1 263 ? -0.787 15.839 -1.651 1.00 92.19 263 ILE A CA 1
ATOM 2078 C C . ILE A 1 263 ? -1.437 15.600 -3.020 1.00 92.19 263 ILE A C 1
ATOM 2080 O O . ILE A 1 263 ? -1.452 16.508 -3.843 1.00 92.19 263 ILE A O 1
ATOM 2084 N N . SER A 1 264 ? -1.966 14.402 -3.288 1.00 92.69 264 SER A N 1
ATOM 2085 C CA . SER A 1 264 ? -2.493 14.016 -4.600 1.00 92.69 264 SER A CA 1
ATOM 2086 C C . SER A 1 264 ? -3.852 13.327 -4.501 1.00 92.69 264 SER A C 1
ATOM 2088 O O . SER A 1 264 ? -4.059 12.411 -3.700 1.00 92.69 264 SER A O 1
ATOM 2090 N N . GLN A 1 265 ? -4.773 13.724 -5.381 1.00 91.12 265 GLN A N 1
ATOM 2091 C CA . GLN A 1 265 ? -6.081 13.080 -5.559 1.00 91.12 265 GLN A CA 1
ATOM 2092 C C . GLN A 1 265 ? -6.103 12.080 -6.726 1.00 91.12 265 GLN A C 1
ATOM 2094 O O . GLN A 1 265 ? -7.168 11.581 -7.091 1.00 91.12 265 GLN A O 1
ATOM 2099 N N . ALA A 1 266 ? -4.929 11.733 -7.269 1.00 92.25 266 ALA A N 1
ATOM 2100 C CA . ALA A 1 266 ? -4.790 10.778 -8.361 1.00 92.25 266 ALA A CA 1
ATOM 2101 C C . ALA A 1 266 ? -5.509 9.450 -8.077 1.00 92.25 266 ALA A C 1
ATOM 2103 O O . ALA A 1 266 ? -5.583 8.981 -6.930 1.00 92.25 266 ALA A O 1
ATOM 2104 N N . ARG A 1 267 ? -5.982 8.811 -9.147 1.00 92.81 267 ARG A N 1
ATOM 2105 C CA . ARG A 1 267 ? -6.399 7.410 -9.128 1.00 92.81 267 ARG A CA 1
ATOM 2106 C C . ARG A 1 267 ? -5.169 6.528 -8.946 1.00 92.81 267 ARG A C 1
ATOM 2108 O O . ARG A 1 267 ? -4.253 6.575 -9.765 1.00 92.81 267 ARG A O 1
ATOM 2115 N N . LEU A 1 268 ? -5.161 5.721 -7.890 1.00 95.00 268 LEU A N 1
ATOM 2116 C CA . LEU A 1 268 ? -4.016 4.885 -7.540 1.00 95.00 268 LEU A CA 1
ATOM 2117 C C . LEU A 1 268 ? -4.274 3.436 -7.941 1.00 95.00 268 LEU A C 1
ATOM 2119 O O . LEU A 1 268 ? -5.222 2.819 -7.465 1.00 95.00 268 LEU A O 1
ATOM 2123 N N . TYR A 1 269 ? -3.419 2.872 -8.783 1.00 95.44 269 TYR A N 1
ATOM 2124 C CA . TYR A 1 269 ? -3.423 1.444 -9.089 1.00 95.44 269 TYR A CA 1
ATOM 2125 C C . TYR A 1 269 ? -2.359 0.757 -8.232 1.00 95.44 269 TYR A C 1
ATOM 2127 O O . TYR A 1 269 ? -1.176 1.033 -8.391 1.00 95.44 269 TYR A O 1
ATOM 2135 N N . ILE A 1 270 ? -2.762 -0.106 -7.301 1.00 96.25 270 ILE A N 1
ATOM 2136 C CA . ILE A 1 270 ? -1.853 -0.791 -6.377 1.00 96.25 270 ILE A CA 1
ATOM 2137 C C . ILE A 1 270 ? -1.488 -2.156 -6.963 1.00 96.25 270 ILE A C 1
ATOM 2139 O O . ILE A 1 270 ? -2.268 -3.108 -6.898 1.00 96.25 270 ILE A O 1
ATOM 2143 N N . ALA A 1 271 ? -0.307 -2.215 -7.557 1.00 95.25 271 ALA A N 1
ATOM 2144 C CA . ALA A 1 271 ? 0.230 -3.302 -8.358 1.00 95.25 271 ALA A CA 1
ATOM 2145 C C . ALA A 1 271 ? 1.451 -3.938 -7.672 1.00 95.25 271 ALA A C 1
ATOM 2147 O O . ALA A 1 271 ? 2.567 -3.898 -8.184 1.00 95.25 271 ALA A O 1
ATOM 2148 N N . LEU A 1 272 ? 1.223 -4.477 -6.469 1.00 95.38 272 LEU A N 1
ATOM 2149 C CA . LEU A 1 272 ? 2.227 -5.236 -5.715 1.00 95.38 272 LEU A CA 1
ATOM 2150 C C . LEU A 1 272 ? 2.392 -6.657 -6.272 1.00 95.38 272 LEU A C 1
ATOM 2152 O O . LEU A 1 272 ? 1.555 -7.135 -7.041 1.00 95.38 272 LEU A O 1
ATOM 2156 N N . ASP A 1 273 ? 3.457 -7.325 -5.840 1.00 93.00 273 ASP A N 1
ATOM 2157 C CA . ASP A 1 273 ? 3.844 -8.652 -6.315 1.00 93.00 273 ASP A CA 1
ATOM 2158 C C . ASP A 1 273 ? 2.828 -9.737 -5.915 1.00 93.00 273 ASP A C 1
ATOM 2160 O O . ASP A 1 273 ? 2.175 -9.667 -4.867 1.00 93.00 273 ASP A O 1
ATOM 2164 N N . ASN A 1 274 ? 2.710 -10.774 -6.747 1.00 90.69 274 ASN A N 1
ATOM 2165 C CA . ASN A 1 274 ? 1.950 -11.982 -6.439 1.00 90.69 274 ASN A CA 1
ATOM 2166 C C . ASN A 1 274 ? 2.883 -13.052 -5.853 1.00 90.69 274 ASN A C 1
ATOM 2168 O O . ASN A 1 274 ? 3.328 -13.979 -6.539 1.00 90.69 274 ASN A O 1
ATOM 2172 N N . ASP A 1 275 ? 3.187 -12.904 -4.569 1.00 87.50 275 ASP A N 1
ATOM 2173 C CA . ASP A 1 275 ? 4.095 -13.765 -3.822 1.00 87.50 275 ASP A CA 1
ATOM 2174 C C . ASP A 1 275 ? 3.395 -15.008 -3.241 1.00 87.50 275 ASP A C 1
ATOM 2176 O O . ASP A 1 275 ? 2.199 -15.003 -2.939 1.00 87.50 275 ASP A O 1
ATOM 2180 N N . GLU A 1 276 ? 4.139 -16.099 -3.022 1.00 81.44 276 GLU A N 1
ATOM 2181 C CA . GLU A 1 276 ? 3.579 -17.332 -2.438 1.00 81.44 276 GLU A CA 1
ATOM 2182 C C . GLU A 1 276 ? 2.943 -17.102 -1.064 1.00 81.44 276 GLU A C 1
ATOM 2184 O O . GLU A 1 276 ? 1.924 -17.718 -0.745 1.00 81.44 276 GLU A O 1
ATOM 2189 N N . SER A 1 277 ? 3.500 -16.171 -0.282 1.00 84.19 277 SER A N 1
ATOM 2190 C CA . SER A 1 277 ? 3.008 -15.828 1.054 1.00 84.19 277 SER A CA 1
ATOM 2191 C C . SER A 1 277 ? 1.759 -14.931 1.045 1.00 84.19 277 SER A C 1
ATOM 2193 O O . SER A 1 277 ? 1.136 -14.716 2.094 1.00 84.19 277 SER A O 1
ATOM 2195 N N . GLY A 1 278 ? 1.372 -14.416 -0.130 1.00 85.50 278 GLY A N 1
ATOM 2196 C CA . GLY A 1 278 ? 0.225 -13.532 -0.328 1.00 85.50 278 GLY A CA 1
ATOM 2197 C C . GLY A 1 278 ? 0.326 -12.220 0.452 1.00 85.50 278 GLY A C 1
ATOM 2198 O O . GLY A 1 278 ? -0.699 -11.644 0.830 1.00 85.50 278 GLY A O 1
ATOM 2199 N N . VAL A 1 279 ? 1.537 -11.770 0.794 1.00 88.62 279 VAL A N 1
ATOM 2200 C CA . VAL A 1 279 ? 1.750 -10.490 1.482 1.00 88.62 279 VAL A CA 1
ATOM 2201 C C . VAL A 1 279 ? 1.406 -9.337 0.547 1.00 88.62 279 VAL A C 1
ATOM 2203 O O . VAL A 1 279 ? 0.706 -8.421 0.983 1.00 88.62 279 VAL A O 1
ATOM 2206 N N . GLY A 1 280 ? 1.815 -9.399 -0.724 1.00 88.94 280 GLY A N 1
ATOM 2207 C CA . GLY A 1 280 ? 1.545 -8.343 -1.702 1.00 88.94 280 GLY A CA 1
ATOM 2208 C C . GLY A 1 280 ? 0.045 -8.124 -1.900 1.00 88.94 280 GLY A C 1
ATOM 2209 O O . GLY A 1 280 ? -0.452 -7.007 -1.751 1.00 88.94 280 GLY A O 1
ATOM 2210 N N . GLU A 1 281 ? -0.716 -9.203 -2.100 1.00 91.00 281 GLU A N 1
ATOM 2211 C CA . GLU A 1 281 ? -2.175 -9.129 -2.241 1.00 91.00 281 GLU A CA 1
ATOM 2212 C C . GLU A 1 281 ? -2.860 -8.579 -0.979 1.00 91.00 281 GLU A C 1
ATOM 2214 O O . GLU A 1 281 ? -3.717 -7.693 -1.069 1.00 91.00 281 GLU A O 1
ATOM 2219 N N . ARG A 1 282 ? -2.475 -9.065 0.210 1.00 92.31 282 ARG A N 1
ATOM 2220 C CA . ARG A 1 282 ? -3.044 -8.585 1.480 1.00 92.31 282 ARG A CA 1
ATOM 2221 C C . ARG A 1 282 ? -2.779 -7.098 1.688 1.00 92.31 282 ARG A C 1
ATOM 2223 O O . ARG A 1 282 ? -3.710 -6.366 2.016 1.00 92.31 282 ARG A O 1
ATOM 2230 N N . LYS A 1 283 ? -1.543 -6.644 1.461 1.00 93.19 283 LYS A N 1
ATOM 2231 C CA . LYS A 1 283 ? -1.162 -5.234 1.616 1.00 93.19 283 LYS A CA 1
ATOM 2232 C C . LYS A 1 283 ? -1.817 -4.334 0.574 1.00 93.19 283 LYS A C 1
ATOM 2234 O O . LYS A 1 283 ? -2.245 -3.235 0.918 1.00 93.19 283 LYS A O 1
ATOM 2239 N N . ALA A 1 284 ? -1.994 -4.800 -0.660 1.00 93.62 284 ALA A N 1
ATOM 2240 C CA . ALA A 1 284 ? -2.731 -4.042 -1.667 1.00 93.62 284 ALA A CA 1
ATOM 2241 C C . ALA A 1 284 ? -4.217 -3.884 -1.297 1.00 93.62 284 ALA A C 1
ATOM 2243 O O . ALA A 1 284 ? -4.769 -2.790 -1.420 1.00 93.62 284 ALA A O 1
ATOM 2244 N N . LYS A 1 285 ? -4.857 -4.949 -0.791 1.00 92.44 285 LYS A N 1
ATOM 2245 C CA . LYS A 1 285 ? -6.244 -4.902 -0.292 1.00 92.44 285 LYS A CA 1
ATOM 2246 C C . LYS A 1 285 ? -6.396 -4.006 0.937 1.00 92.44 285 LYS A C 1
ATOM 2248 O O . LYS A 1 285 ? -7.378 -3.271 1.025 1.00 92.44 285 LYS A O 1
ATOM 2253 N N . GLU A 1 286 ? -5.426 -4.033 1.851 1.00 93.88 286 GLU A N 1
ATOM 2254 C CA . GLU A 1 286 ? -5.369 -3.138 3.015 1.00 93.88 286 GLU A CA 1
ATOM 2255 C C . GLU A 1 286 ? -5.351 -1.667 2.573 1.00 93.88 286 GLU A C 1
ATOM 2257 O O . GLU A 1 286 ? -6.178 -0.879 3.027 1.00 93.88 286 GLU A O 1
ATOM 2262 N N . VAL A 1 287 ? -4.492 -1.315 1.609 1.00 93.25 287 VAL A N 1
ATOM 2263 C CA . VAL A 1 287 ? -4.435 0.036 1.022 1.00 93.25 287 VAL A CA 1
ATOM 2264 C C . VAL A 1 287 ? -5.763 0.420 0.376 1.00 93.25 287 VAL A C 1
ATOM 2266 O O . VAL A 1 287 ? -6.279 1.500 0.648 1.00 93.25 287 VAL A O 1
ATOM 2269 N N . ALA A 1 288 ? -6.329 -0.454 -0.460 1.00 91.62 288 ALA A N 1
ATOM 2270 C CA . ALA A 1 288 ? -7.576 -0.172 -1.168 1.00 91.62 288 ALA A CA 1
ATOM 2271 C C . ALA A 1 288 ? -8.780 0.004 -0.231 1.00 91.62 288 ALA A C 1
ATOM 2273 O O . ALA A 1 288 ? -9.698 0.755 -0.548 1.00 91.62 288 ALA A O 1
ATOM 2274 N N . SER A 1 289 ? -8.761 -0.659 0.927 1.00 91.00 289 SER A N 1
ATOM 2275 C CA . SER A 1 289 ? -9.808 -0.525 1.946 1.00 91.00 289 SER A CA 1
ATOM 2276 C C . SER A 1 289 ? -9.640 0.744 2.785 1.00 91.00 289 SER A C 1
ATOM 2278 O O . SER A 1 289 ? -10.630 1.352 3.180 1.00 91.00 289 SER A O 1
ATOM 2280 N N . ALA A 1 290 ? -8.397 1.145 3.065 1.00 91.69 290 ALA A N 1
ATOM 2281 C CA . ALA A 1 290 ? -8.097 2.298 3.911 1.00 91.69 290 ALA A CA 1
ATOM 2282 C C . ALA A 1 290 ? -8.099 3.635 3.152 1.00 91.69 290 ALA A C 1
ATOM 2284 O O . ALA A 1 290 ? -8.358 4.679 3.751 1.00 91.69 290 ALA A O 1
ATOM 2285 N N . ILE A 1 291 ? -7.773 3.629 1.855 1.00 91.38 291 ILE A N 1
ATOM 2286 C CA . ILE A 1 291 ? -7.524 4.846 1.076 1.00 91.38 291 ILE A CA 1
ATOM 2287 C C . ILE A 1 291 ? -8.435 4.876 -0.157 1.00 91.38 291 ILE A C 1
ATOM 2289 O O . ILE A 1 291 ? -8.279 4.036 -1.048 1.00 91.38 291 ILE A O 1
ATOM 2293 N N . PRO A 1 292 ? -9.332 5.874 -0.276 1.00 86.94 292 PRO A N 1
ATOM 2294 C CA . PRO A 1 292 ? -10.262 5.968 -1.395 1.00 86.94 292 PRO A CA 1
ATOM 2295 C C . PRO A 1 292 ? -9.535 6.170 -2.729 1.00 86.94 292 PRO A C 1
ATOM 2297 O O . PRO A 1 292 ? -8.376 6.598 -2.775 1.00 86.94 292 PRO A O 1
ATOM 2300 N N . ASN A 1 293 ? -10.240 5.882 -3.828 1.00 88.12 293 ASN A N 1
ATOM 2301 C CA . ASN A 1 293 ? -9.722 5.989 -5.199 1.00 88.12 293 ASN A CA 1
ATOM 2302 C C . ASN A 1 293 ? -8.427 5.168 -5.418 1.00 88.12 293 ASN A C 1
ATOM 2304 O O . ASN A 1 293 ? -7.524 5.591 -6.146 1.00 88.12 293 ASN A O 1
ATOM 2308 N N . SER A 1 294 ? -8.340 4.009 -4.756 1.00 91.56 294 SER A N 1
ATOM 2309 C CA . SER A 1 294 ? -7.232 3.054 -4.851 1.00 91.56 294 SER A CA 1
ATOM 2310 C C . SER A 1 294 ? -7.749 1.697 -5.333 1.00 91.56 294 SER A C 1
ATOM 2312 O O . SER A 1 294 ? -8.712 1.162 -4.788 1.00 91.56 294 SER A O 1
ATOM 2314 N N . PHE A 1 295 ? -7.111 1.124 -6.351 1.00 90.50 295 PHE A N 1
ATOM 2315 C CA . PHE A 1 295 ? -7.580 -0.066 -7.057 1.00 90.50 295 PHE A CA 1
ATOM 2316 C C . PHE A 1 295 ? -6.497 -1.136 -7.087 1.00 90.50 295 PHE A C 1
ATOM 2318 O O . PHE A 1 295 ? -5.404 -0.906 -7.596 1.00 90.50 295 PHE A O 1
ATOM 2325 N N . VAL A 1 296 ? -6.810 -2.328 -6.588 1.00 92.25 296 VAL A N 1
ATOM 2326 C CA . VAL A 1 296 ? -5.868 -3.454 -6.571 1.00 92.25 296 VAL A CA 1
ATOM 2327 C C . VAL A 1 296 ? -5.659 -4.004 -7.987 1.00 92.25 296 VAL A C 1
ATOM 2329 O O . VAL A 1 296 ? -6.624 -4.222 -8.727 1.00 92.25 296 VAL A O 1
ATOM 2332 N N . ARG A 1 297 ? -4.396 -4.219 -8.363 1.00 92.31 297 ARG A N 1
ATOM 2333 C CA . ARG A 1 297 ? -3.942 -4.743 -9.659 1.00 92.31 297 ARG A CA 1
ATOM 2334 C C . ARG A 1 297 ? -2.789 -5.728 -9.453 1.00 92.31 297 ARG A C 1
ATOM 2336 O O . ARG A 1 297 ? -1.675 -5.462 -9.878 1.00 92.31 297 ARG A O 1
ATOM 2343 N N . ILE A 1 298 ? -3.039 -6.846 -8.777 1.00 91.94 298 ILE A N 1
ATOM 2344 C CA . ILE A 1 298 ? -2.031 -7.905 -8.581 1.00 91.94 298 ILE A CA 1
ATOM 2345 C C . ILE A 1 298 ? -1.850 -8.707 -9.885 1.00 91.94 298 ILE A C 1
ATOM 2347 O O . ILE A 1 298 ? -2.869 -9.003 -10.518 1.00 91.94 298 ILE A O 1
ATOM 2351 N N . PRO A 1 299 ? -0.610 -9.077 -10.272 1.00 89.88 299 PRO A N 1
ATOM 2352 C CA . PRO A 1 299 ? -0.353 -9.945 -11.419 1.00 89.88 299 PRO A CA 1
ATOM 2353 C C . PRO A 1 299 ? -1.165 -11.243 -11.364 1.00 89.88 299 PRO A C 1
ATOM 2355 O O . PRO A 1 299 ? -1.240 -11.904 -10.324 1.00 89.88 299 PRO A O 1
ATOM 2358 N N . SER A 1 300 ? -1.756 -11.646 -12.490 1.00 86.19 300 SER A N 1
ATOM 2359 C CA . SER A 1 300 ? -2.525 -12.898 -12.556 1.00 86.19 300 SER A CA 1
ATOM 2360 C C . SER A 1 300 ? -1.659 -14.161 -12.436 1.00 86.19 300 SER A C 1
ATOM 2362 O O . SER A 1 300 ? -2.137 -15.188 -11.950 1.00 86.19 300 SER A O 1
ATOM 2364 N N . ALA A 1 301 ? -0.393 -14.078 -12.848 1.00 85.50 301 ALA A N 1
ATOM 2365 C CA . ALA A 1 301 ? 0.623 -15.107 -12.650 1.00 85.50 301 ALA A CA 1
ATOM 2366 C C . ALA A 1 301 ? 1.411 -14.861 -11.352 1.00 85.50 301 ALA A C 1
ATOM 2368 O O . ALA A 1 301 ? 1.392 -13.760 -10.803 1.00 85.50 301 ALA A O 1
ATOM 2369 N N . ARG A 1 302 ? 2.105 -15.891 -10.855 1.00 87.75 302 ARG A N 1
ATOM 2370 C CA . ARG A 1 302 ? 3.034 -15.746 -9.724 1.00 87.75 302 ARG A CA 1
ATOM 2371 C C . ARG A 1 302 ? 4.234 -14.889 -10.131 1.00 87.75 302 ARG A C 1
ATOM 2373 O O . ARG A 1 302 ? 4.708 -15.018 -11.254 1.00 87.75 302 ARG A O 1
ATOM 2380 N N . GLY A 1 303 ? 4.736 -14.085 -9.196 1.00 89.12 303 GLY A N 1
ATOM 2381 C CA . GLY A 1 303 ? 5.855 -13.169 -9.425 1.00 89.12 303 GLY A CA 1
ATOM 2382 C C . GLY A 1 303 ? 5.416 -11.711 -9.557 1.00 89.12 303 GLY A C 1
ATOM 2383 O O . GLY A 1 303 ? 4.342 -11.323 -9.085 1.00 89.12 303 GLY A O 1
ATOM 2384 N N . ASP A 1 304 ? 6.276 -10.903 -10.169 1.00 92.06 304 ASP A N 1
ATOM 2385 C CA . ASP A 1 304 ? 6.046 -9.476 -10.400 1.00 92.06 304 ASP A CA 1
ATOM 2386 C C . ASP A 1 304 ? 5.635 -9.187 -11.866 1.00 92.06 304 ASP A C 1
ATOM 2388 O O . ASP A 1 304 ? 5.605 -10.065 -12.735 1.00 92.06 304 ASP A O 1
ATOM 2392 N N . TYR A 1 305 ? 5.285 -7.934 -12.172 1.00 93.38 305 TYR A N 1
ATOM 2393 C CA . TYR A 1 305 ? 4.953 -7.545 -13.551 1.00 93.38 305 TYR A CA 1
ATOM 2394 C C . TYR A 1 305 ? 6.158 -7.543 -14.502 1.00 93.38 305 TYR A C 1
ATOM 2396 O O . TYR A 1 305 ? 5.962 -7.583 -15.717 1.00 93.38 305 TYR A O 1
ATOM 2404 N N . ASN A 1 306 ? 7.388 -7.490 -13.985 1.00 93.69 306 ASN A N 1
ATOM 2405 C CA . ASN A 1 306 ? 8.590 -7.613 -14.803 1.00 93.69 306 ASN A CA 1
ATOM 2406 C C . ASN A 1 306 ? 8.744 -9.053 -15.318 1.00 93.69 306 ASN A C 1
ATOM 2408 O O . ASN A 1 306 ? 8.974 -9.244 -16.510 1.00 93.69 306 ASN A O 1
ATOM 2412 N N . ASP A 1 307 ? 8.550 -10.052 -14.461 1.00 92.69 307 ASP A N 1
ATOM 2413 C CA . ASP A 1 307 ? 8.561 -11.467 -14.836 1.00 92.69 307 ASP A CA 1
ATOM 2414 C C . ASP A 1 307 ? 7.451 -11.758 -15.863 1.00 92.69 307 ASP A C 1
ATOM 2416 O O . ASP A 1 307 ? 7.704 -12.350 -16.915 1.00 92.69 307 ASP A O 1
ATOM 2420 N N . MET A 1 308 ? 6.249 -11.210 -15.644 1.00 91.19 308 MET A N 1
ATOM 2421 C CA . MET A 1 308 ? 5.146 -11.294 -16.608 1.00 91.19 308 MET A CA 1
ATOM 2422 C C . MET A 1 308 ? 5.484 -10.663 -17.964 1.00 91.19 308 MET A C 1
ATOM 2424 O O . MET A 1 308 ? 5.118 -11.210 -19.004 1.00 91.19 308 MET A O 1
ATOM 2428 N N . ALA A 1 309 ? 6.162 -9.513 -17.986 1.00 92.81 309 ALA A N 1
ATOM 2429 C CA . ALA A 1 309 ? 6.570 -8.884 -19.240 1.00 92.81 309 ALA A CA 1
ATOM 2430 C C . ALA A 1 309 ? 7.604 -9.718 -19.999 1.00 92.81 309 ALA A C 1
ATOM 2432 O O . ALA A 1 309 ? 7.579 -9.731 -21.230 1.00 92.81 309 ALA A O 1
ATOM 2433 N N . GLN A 1 310 ? 8.495 -10.412 -19.289 1.00 91.31 310 GLN A N 1
ATOM 2434 C CA . GLN A 1 310 ? 9.477 -11.300 -19.909 1.00 91.31 310 GLN A CA 1
ATOM 2435 C C . GLN A 1 310 ? 8.820 -12.556 -20.499 1.00 91.31 310 GLN A C 1
ATOM 2437 O O . GLN A 1 310 ? 9.224 -12.998 -21.572 1.00 91.31 310 GLN A O 1
ATOM 2442 N N . GLU A 1 311 ? 7.788 -13.097 -19.848 1.00 91.38 311 GLU A N 1
ATOM 2443 C CA . GLU A 1 311 ? 7.096 -14.309 -20.309 1.00 91.38 311 GLU A CA 1
ATOM 2444 C C . GLU A 1 311 ? 6.025 -14.035 -21.381 1.00 91.38 311 GLU A C 1
ATOM 2446 O O . GLU A 1 311 ? 5.878 -14.792 -22.342 1.00 91.38 311 GLU A O 1
ATOM 2451 N N . HIS A 1 312 ? 5.257 -12.954 -21.227 1.00 89.31 312 HIS A N 1
ATOM 2452 C CA . HIS A 1 312 ? 4.043 -12.690 -22.011 1.00 89.31 312 HIS A CA 1
ATOM 2453 C C . HIS A 1 312 ? 4.043 -11.339 -22.742 1.00 89.31 312 HIS A C 1
ATOM 2455 O O . HIS A 1 312 ? 3.086 -11.026 -23.454 1.00 89.31 312 HIS A O 1
ATOM 2461 N N . GLY A 1 313 ? 5.098 -10.535 -22.592 1.00 91.50 313 GLY A N 1
ATOM 2462 C CA . GLY A 1 313 ? 5.240 -9.231 -23.238 1.00 91.50 313 GLY A CA 1
ATOM 2463 C C . GLY A 1 313 ? 4.555 -8.071 -22.504 1.00 91.50 313 GLY A C 1
ATOM 2464 O O . GLY A 1 313 ? 3.709 -8.240 -21.623 1.00 91.50 313 GLY A O 1
ATOM 2465 N N . LEU A 1 314 ? 4.911 -6.845 -22.903 1.00 91.50 314 LEU A N 1
ATOM 2466 C CA . LEU A 1 314 ? 4.430 -5.604 -22.277 1.00 91.50 314 LEU A CA 1
ATOM 2467 C C . LEU A 1 314 ? 2.924 -5.364 -22.464 1.00 91.50 314 LEU A C 1
ATOM 2469 O O . LEU A 1 314 ? 2.292 -4.752 -21.602 1.00 91.50 314 LEU A O 1
ATOM 2473 N N . ASP A 1 315 ? 2.333 -5.860 -23.554 1.00 89.75 315 ASP A N 1
ATOM 2474 C CA . ASP A 1 315 ? 0.898 -5.702 -23.816 1.00 89.75 315 ASP A CA 1
ATOM 2475 C C . ASP A 1 315 ? 0.043 -6.432 -22.775 1.00 89.75 315 ASP A C 1
ATOM 2477 O O . ASP A 1 315 ? -1.020 -5.937 -22.388 1.00 89.75 315 ASP A O 1
ATOM 2481 N N . ARG A 1 316 ? 0.524 -7.572 -22.256 1.00 89.44 316 ARG A N 1
ATOM 2482 C CA . ARG A 1 316 ? -0.163 -8.303 -21.187 1.00 89.44 316 ARG A CA 1
ATOM 2483 C C . ARG A 1 316 ? -0.171 -7.509 -19.883 1.00 89.44 316 ARG A C 1
ATOM 2485 O O . ARG A 1 316 ? -1.224 -7.392 -19.260 1.00 89.44 316 ARG A O 1
ATOM 2492 N N . VAL A 1 317 ? 0.966 -6.918 -19.514 1.00 91.00 317 VAL A N 1
ATOM 2493 C CA . VAL A 1 317 ? 1.082 -6.042 -18.335 1.00 91.00 317 VAL A CA 1
ATOM 2494 C C . VAL A 1 317 ? 0.154 -4.838 -18.469 1.00 91.00 317 VAL A C 1
ATOM 2496 O O . VAL A 1 317 ? -0.626 -4.546 -17.563 1.00 91.00 317 VAL A O 1
ATOM 2499 N N . LYS A 1 318 ? 0.175 -4.176 -19.634 1.00 91.25 318 LYS A N 1
ATOM 2500 C CA . LYS A 1 318 ? -0.713 -3.047 -19.926 1.00 91.25 318 LYS A CA 1
ATOM 2501 C C . LYS A 1 318 ? -2.177 -3.441 -19.772 1.00 91.25 318 LYS A C 1
ATOM 2503 O O . LYS A 1 318 ? -2.938 -2.696 -19.157 1.00 91.25 318 LYS A O 1
ATOM 2508 N N . TYR A 1 319 ? -2.559 -4.595 -20.318 1.00 87.50 319 TYR A N 1
ATOM 2509 C CA . TYR A 1 319 ? -3.907 -5.117 -20.173 1.00 87.50 319 TYR A CA 1
ATOM 2510 C C . TYR A 1 319 ? -4.253 -5.287 -18.698 1.00 87.50 319 TYR A C 1
ATOM 2512 O O . TYR A 1 319 ? -5.233 -4.704 -18.272 1.00 87.50 319 TYR A O 1
ATOM 2520 N N . GLU A 1 320 ? -3.459 -5.990 -17.890 1.00 88.19 320 GLU A N 1
ATOM 2521 C CA . GLU A 1 320 ? -3.813 -6.247 -16.486 1.00 88.19 320 GLU A CA 1
ATOM 2522 C C . GLU A 1 320 ? -3.902 -4.983 -15.624 1.00 88.19 320 GLU A C 1
ATOM 2524 O O . GLU A 1 320 ? -4.849 -4.852 -14.847 1.00 88.19 320 GLU A O 1
ATOM 2529 N N . ILE A 1 321 ? -2.992 -4.023 -15.804 1.00 88.38 321 ILE A N 1
ATOM 2530 C CA . ILE A 1 321 ? -3.024 -2.755 -15.063 1.00 88.38 321 ILE A CA 1
ATOM 2531 C C . ILE A 1 321 ? -4.243 -1.915 -15.465 1.00 88.38 321 ILE A C 1
ATOM 2533 O O . ILE A 1 321 ? -4.977 -1.419 -14.603 1.00 88.38 321 ILE A O 1
ATOM 2537 N N . LEU A 1 322 ? -4.478 -1.769 -16.773 1.00 85.44 322 LEU A N 1
ATOM 2538 C CA . LEU A 1 322 ? -5.525 -0.897 -17.309 1.00 85.44 322 LEU A CA 1
ATOM 2539 C C . LEU A 1 322 ? -6.888 -1.573 -17.421 1.00 85.44 322 LEU A C 1
ATOM 2541 O O . LEU A 1 322 ? -7.861 -0.885 -17.731 1.00 85.44 322 LEU A O 1
ATOM 2545 N N . ASN A 1 323 ? -6.996 -2.886 -17.197 1.00 73.88 323 ASN A N 1
ATOM 2546 C CA . ASN A 1 323 ? -8.275 -3.566 -17.324 1.00 73.88 323 ASN A CA 1
ATOM 2547 C C . ASN A 1 323 ? -9.231 -3.011 -16.265 1.00 73.88 323 ASN A C 1
ATOM 2549 O O . ASN A 1 323 ? -9.084 -3.224 -15.059 1.00 73.88 323 ASN A O 1
ATOM 2553 N N . LEU A 1 324 ? -10.207 -2.252 -16.748 1.00 58.75 324 LEU A N 1
ATOM 2554 C CA . LEU A 1 324 ? -11.340 -1.735 -15.991 1.00 58.75 324 LEU A CA 1
ATOM 2555 C C . LEU A 1 324 ? -12.550 -2.683 -16.093 1.00 58.75 324 LEU A C 1
ATOM 2557 O O . LEU A 1 324 ? -13.638 -2.329 -15.652 1.00 58.75 324 LEU A O 1
ATOM 2561 N N . GLY A 1 325 ? -12.383 -3.869 -16.693 1.00 57.59 325 GLY A N 1
ATOM 2562 C CA . GLY A 1 325 ? -13.436 -4.875 -16.808 1.00 57.59 325 GLY A CA 1
ATOM 2563 C C . GLY A 1 325 ? -13.851 -5.476 -15.462 1.00 57.59 325 GLY A C 1
ATOM 2564 O O . GLY A 1 325 ? -13.205 -5.266 -14.439 1.00 57.59 325 GLY A O 1
ATOM 2565 N N . LEU A 1 326 ? -14.907 -6.294 -15.477 1.00 55.69 326 LEU A N 1
ATOM 2566 C CA . LEU A 1 326 ? -15.539 -6.927 -14.303 1.00 55.69 326 LEU A CA 1
ATOM 2567 C C . LEU A 1 326 ? -14.627 -7.866 -13.476 1.00 55.69 326 LEU A C 1
ATOM 2569 O O . LEU A 1 326 ? -15.115 -8.566 -12.596 1.00 55.69 326 LEU A O 1
ATOM 2573 N N . GLY A 1 327 ? -13.326 -7.953 -13.774 1.00 59.28 327 GLY A N 1
ATOM 2574 C CA . GLY A 1 327 ? -12.407 -8.849 -13.070 1.00 59.28 327 GLY A CA 1
ATOM 2575 C C . GLY A 1 327 ? -12.720 -10.332 -13.286 1.00 59.28 327 GLY A C 1
ATOM 2576 O O . GLY A 1 327 ? -12.413 -11.147 -12.425 1.00 59.28 327 GLY A O 1
ATOM 2577 N N . ILE A 1 328 ? -13.311 -10.693 -14.434 1.00 63.91 328 ILE A N 1
ATOM 2578 C CA . ILE A 1 328 ? -13.837 -12.045 -14.732 1.00 63.91 328 ILE A CA 1
ATOM 2579 C C . ILE A 1 328 ? -12.789 -13.148 -14.491 1.00 63.91 328 ILE A C 1
ATOM 2581 O O . ILE A 1 328 ? -13.130 -14.271 -14.129 1.00 63.91 328 ILE A O 1
ATOM 2585 N N . THR A 1 329 ? -11.502 -12.837 -14.655 1.00 67.75 329 THR A N 1
ATOM 2586 C CA . THR A 1 329 ? -10.399 -13.792 -14.492 1.00 67.75 329 THR A CA 1
ATOM 2587 C C . THR A 1 329 ? -9.824 -13.879 -13.074 1.00 67.75 329 THR A C 1
ATOM 2589 O O . THR A 1 329 ? -8.982 -14.739 -12.845 1.00 67.75 3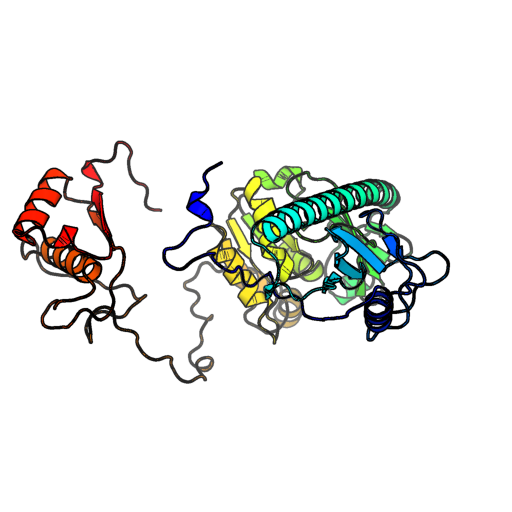29 THR A O 1
ATOM 2592 N N . GLN A 1 330 ? -10.224 -13.019 -12.128 1.00 58.84 330 GLN A N 1
ATOM 2593 C CA . GLN A 1 330 ? -9.596 -12.929 -10.795 1.00 58.84 330 GLN A CA 1
ATOM 2594 C C . GLN A 1 330 ? -9.916 -14.124 -9.885 1.00 58.84 330 GLN A C 1
ATOM 2596 O O . GLN A 1 330 ? -9.111 -14.485 -9.029 1.00 58.84 330 GLN A O 1
ATOM 2601 N N . HIS A 1 331 ? -11.072 -14.761 -10.076 1.00 67.19 331 HIS A N 1
ATOM 2602 C CA . HIS A 1 331 ? -11.535 -15.876 -9.247 1.00 67.19 331 HIS A CA 1
ATOM 2603 C C . HIS A 1 331 ? -12.015 -17.035 -10.128 1.00 67.19 331 HIS A C 1
ATOM 2605 O O . HIS A 1 331 ? -13.218 -17.293 -10.214 1.00 67.19 331 HIS A O 1
ATOM 2611 N N . PRO A 1 332 ? -11.105 -17.725 -10.843 1.00 76.38 332 PRO A N 1
ATOM 2612 C CA . PRO A 1 332 ? -11.505 -18.870 -11.644 1.00 76.38 332 PRO A CA 1
ATOM 2613 C C . PRO A 1 332 ? -12.042 -19.962 -10.711 1.00 76.38 332 PRO A C 1
ATOM 2615 O O . PRO A 1 332 ? -11.444 -20.220 -9.677 1.00 76.38 332 PRO A O 1
ATOM 2618 N N . ILE A 1 333 ? -13.126 -20.656 -11.073 1.00 81.00 333 ILE A N 1
ATOM 2619 C CA . ILE A 1 333 ? -13.784 -21.645 -10.185 1.00 81.00 333 ILE A CA 1
ATOM 2620 C C . ILE A 1 333 ? -12.788 -22.669 -9.605 1.00 81.00 333 ILE A C 1
ATOM 2622 O O . ILE A 1 333 ? -12.868 -23.026 -8.435 1.00 81.00 333 ILE A O 1
ATOM 2626 N N . ARG A 1 334 ? -11.777 -23.066 -10.390 1.00 81.56 334 ARG A N 1
ATOM 2627 C CA . ARG A 1 334 ? -10.676 -23.948 -9.960 1.00 81.56 334 ARG A CA 1
ATOM 2628 C C . ARG A 1 334 ? -9.839 -23.441 -8.775 1.00 81.56 334 ARG A C 1
ATOM 2630 O O . ARG A 1 334 ? -9.121 -24.240 -8.191 1.00 81.56 334 ARG A O 1
ATOM 2637 N N . SER A 1 335 ? -9.884 -22.153 -8.428 1.00 75.81 335 SER A N 1
ATOM 2638 C CA . SER A 1 335 ? -9.181 -21.602 -7.260 1.00 75.81 335 SER A CA 1
ATOM 2639 C C . SER A 1 335 ? -9.961 -21.771 -5.950 1.00 75.81 335 SER A C 1
ATOM 2641 O O . SER A 1 335 ? -9.405 -21.532 -4.880 1.00 75.81 335 SER A O 1
ATOM 2643 N N . LEU A 1 336 ? -11.235 -22.176 -6.000 1.00 83.19 336 LEU A N 1
ATOM 2644 C CA . LEU A 1 336 ? -12.099 -22.366 -4.828 1.00 83.19 336 LEU A CA 1
ATOM 2645 C C . LEU A 1 336 ? -11.941 -23.785 -4.253 1.00 83.19 336 LEU A C 1
ATOM 2647 O O . LEU A 1 336 ? -12.854 -24.599 -4.315 1.00 83.19 336 LEU A O 1
ATOM 2651 N N . VAL A 1 337 ? -10.752 -24.091 -3.727 1.00 84.19 337 VAL A N 1
ATOM 2652 C CA . VAL A 1 337 ? -10.390 -25.442 -3.240 1.00 84.19 337 VAL A CA 1
ATOM 2653 C C . VAL A 1 337 ? -10.613 -25.662 -1.741 1.00 84.19 337 VAL A C 1
ATOM 2655 O O . VAL A 1 337 ? -10.518 -26.788 -1.266 1.00 84.19 337 VAL A O 1
ATOM 2658 N N . LYS A 1 338 ? -10.864 -24.594 -0.978 1.00 84.44 338 LYS A N 1
ATOM 2659 C CA . LYS A 1 338 ? -11.093 -24.671 0.474 1.00 84.44 338 LYS A CA 1
ATOM 2660 C C . LYS A 1 338 ? -12.564 -24.954 0.772 1.00 84.44 338 LYS A C 1
ATOM 2662 O O . LYS A 1 338 ? -13.427 -24.588 -0.024 1.00 84.44 338 LYS A O 1
ATOM 2667 N N . GLU A 1 339 ? -12.844 -25.549 1.933 1.00 90.12 339 GLU A N 1
ATOM 2668 C CA . GLU A 1 339 ? -14.223 -25.697 2.406 1.00 90.12 339 GLU A CA 1
ATOM 2669 C C . GLU A 1 339 ? -14.915 -24.325 2.485 1.00 90.12 339 GLU A C 1
ATOM 2671 O O . GLU A 1 339 ? -14.308 -23.353 2.956 1.00 90.12 339 GLU A O 1
ATOM 2676 N N . PRO A 1 340 ? -16.163 -24.212 1.994 1.00 89.25 340 PRO A N 1
ATOM 2677 C CA . PRO A 1 340 ? -16.886 -22.953 2.012 1.00 89.25 340 PRO A CA 1
ATOM 2678 C C . PRO A 1 340 ? -17.178 -22.532 3.461 1.00 89.25 340 PRO A C 1
ATOM 2680 O O . PRO A 1 340 ? -17.599 -23.366 4.265 1.00 89.25 340 PRO A O 1
ATOM 2683 N N . PRO A 1 341 ? -16.990 -21.247 3.813 1.00 87.50 341 PRO A N 1
ATOM 2684 C CA . PRO A 1 341 ? -17.305 -20.763 5.151 1.00 87.50 341 PRO A CA 1
ATOM 2685 C C . PRO A 1 341 ? -18.811 -20.898 5.452 1.00 87.50 341 PRO A C 1
ATOM 2687 O O . PRO A 1 341 ? -19.631 -20.824 4.529 1.00 87.50 341 PRO A O 1
ATOM 2690 N N . PRO A 1 342 ? -19.196 -21.073 6.730 1.00 90.06 342 PRO A N 1
ATOM 2691 C CA . PRO A 1 342 ? -20.597 -21.175 7.121 1.00 90.06 342 PRO A CA 1
ATOM 2692 C C . PRO A 1 342 ? -21.343 -19.860 6.865 1.00 90.06 342 PRO A C 1
ATOM 2694 O O . PRO A 1 342 ? -20.774 -18.772 6.960 1.00 90.06 342 PRO A O 1
ATOM 2697 N N . LYS A 1 343 ? -22.643 -19.964 6.570 1.00 91.00 343 LYS A N 1
ATOM 2698 C CA . LYS A 1 343 ? -23.518 -18.798 6.406 1.00 91.00 343 LYS A CA 1
ATOM 2699 C C . LYS A 1 343 ? -23.799 -18.161 7.762 1.00 91.00 343 LYS A C 1
ATOM 2701 O O . LYS A 1 343 ? -24.227 -18.845 8.690 1.00 91.00 343 LYS A O 1
ATOM 2706 N N . GLU A 1 344 ? -23.625 -16.848 7.856 1.00 93.31 344 GLU A N 1
ATOM 2707 C CA . GLU A 1 344 ? -24.084 -16.068 9.004 1.00 93.31 344 GLU A CA 1
ATOM 2708 C C . GLU A 1 344 ? -25.375 -15.336 8.645 1.00 93.31 344 GLU A C 1
ATOM 2710 O O . GLU A 1 344 ? -25.378 -14.483 7.763 1.00 93.31 344 GLU A O 1
ATOM 2715 N N . TRP A 1 345 ? -26.467 -15.620 9.347 1.00 94.06 345 TRP A N 1
ATOM 2716 C CA . TRP A 1 345 ? -27.741 -14.932 9.140 1.00 94.06 345 TRP A CA 1
ATOM 2717 C C . TRP A 1 345 ? -27.842 -13.665 9.997 1.00 94.06 345 TRP A C 1
ATOM 2719 O O . TRP A 1 345 ? -27.342 -13.637 11.125 1.00 94.06 345 TRP A O 1
ATOM 2729 N N . LEU A 1 346 ? -28.486 -12.632 9.453 1.00 94.81 346 LEU A N 1
ATOM 2730 C CA . LEU A 1 346 ? -28.997 -11.451 10.163 1.00 94.81 346 LEU A CA 1
ATOM 2731 C C . LEU A 1 346 ? -30.487 -11.630 10.503 1.00 94.81 346 LEU A C 1
ATOM 2733 O O . LEU A 1 346 ? -30.918 -11.324 11.613 1.00 94.81 346 LEU A O 1
ATOM 2737 N N . VAL A 1 347 ? -31.246 -12.155 9.538 1.00 95.62 347 VAL A N 1
ATOM 2738 C CA . VAL A 1 347 ? -32.607 -12.672 9.718 1.00 95.62 347 VAL A CA 1
ATOM 2739 C C . VAL A 1 347 ? -32.566 -14.132 9.301 1.00 95.62 347 VAL A C 1
ATOM 2741 O O . VAL A 1 347 ? -32.177 -14.424 8.165 1.00 95.62 347 VAL A O 1
ATOM 2744 N N . ASP A 1 348 ? -32.898 -15.037 10.217 1.00 95.06 348 ASP A N 1
ATOM 2745 C CA . ASP A 1 348 ? -32.681 -16.470 10.021 1.00 95.06 348 ASP A CA 1
ATOM 2746 C C . ASP A 1 348 ? -33.340 -16.981 8.736 1.00 95.06 348 ASP A C 1
ATOM 2748 O O . ASP A 1 348 ? -34.508 -16.712 8.483 1.00 95.06 348 ASP A O 1
ATOM 2752 N N . ASN A 1 349 ? -32.587 -17.709 7.908 1.00 92.62 349 ASN A N 1
ATOM 2753 C CA . ASN A 1 349 ? -33.039 -18.244 6.617 1.00 92.62 349 ASN A CA 1
ATOM 2754 C C . ASN A 1 349 ? -33.598 -17.220 5.601 1.00 92.62 349 ASN A C 1
ATOM 2756 O O . ASN A 1 349 ? -34.121 -17.636 4.565 1.00 92.62 349 ASN A O 1
ATOM 2760 N N . LEU A 1 350 ? -33.460 -15.910 5.842 1.00 93.06 350 LEU A N 1
ATOM 2761 C CA . LEU A 1 350 ? -34.001 -14.867 4.964 1.00 93.06 350 LEU A CA 1
ATOM 2762 C C . LEU A 1 350 ? -32.946 -13.849 4.517 1.00 93.06 350 LEU A C 1
ATOM 2764 O O . LEU A 1 350 ? -32.782 -13.631 3.318 1.00 93.06 350 LEU A O 1
ATOM 2768 N N . LEU A 1 351 ? -32.204 -13.247 5.453 1.00 94.00 351 LEU A N 1
ATOM 2769 C CA . LEU A 1 351 ? -31.178 -12.243 5.152 1.00 94.00 351 LEU A CA 1
ATOM 2770 C C . LEU A 1 351 ? -29.820 -12.679 5.698 1.00 94.00 351 LEU A C 1
ATOM 2772 O O . LEU A 1 351 ? -29.628 -12.767 6.910 1.00 94.00 351 LEU A O 1
ATOM 2776 N N . GLU A 1 352 ? -28.864 -12.927 4.803 1.00 93.44 352 GLU A N 1
ATOM 2777 C CA . GLU A 1 352 ? -27.478 -13.227 5.169 1.00 93.44 352 GLU A CA 1
ATOM 2778 C C . GLU A 1 352 ? -26.733 -11.940 5.555 1.00 93.44 352 GLU A C 1
ATOM 2780 O O . GLU A 1 352 ? -26.865 -10.890 4.919 1.00 93.44 352 GLU A O 1
ATOM 2785 N N . LYS A 1 353 ? -25.919 -12.019 6.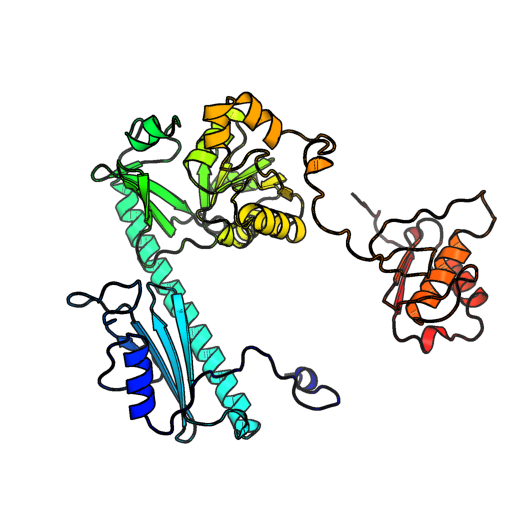604 1.00 89.50 353 LYS A N 1
ATOM 2786 C CA . LYS A 1 353 ? -25.077 -10.920 7.062 1.00 89.50 353 LYS A CA 1
ATOM 2787 C C . LYS A 1 353 ? -24.007 -10.598 6.014 1.00 89.50 353 LYS A C 1
ATOM 2789 O O . LYS A 1 353 ? -23.427 -11.485 5.394 1.00 89.50 353 LYS A O 1
ATOM 2794 N N . SER A 1 354 ? -23.701 -9.309 5.859 1.00 85.12 354 SER A N 1
ATOM 2795 C CA . SER A 1 354 ? -22.658 -8.810 4.947 1.00 85.12 354 SER A CA 1
ATOM 2796 C C . SER A 1 354 ? -22.922 -9.102 3.462 1.00 85.12 354 SER A C 1
ATOM 2798 O O . SER A 1 354 ? -21.989 -9.083 2.655 1.00 85.12 354 SER A O 1
ATOM 2800 N N . LYS A 1 355 ? -24.179 -9.367 3.084 1.00 89.38 355 LYS A N 1
ATOM 2801 C CA . LYS A 1 355 ? -24.611 -9.526 1.692 1.00 89.38 355 LYS A CA 1
ATOM 2802 C C . LYS A 1 355 ? -25.625 -8.439 1.323 1.00 89.38 355 LYS A C 1
ATOM 2804 O O . LYS A 1 355 ? -26.468 -8.101 2.152 1.00 89.38 355 LYS A O 1
ATOM 2809 N N . PRO A 1 356 ? -25.574 -7.891 0.097 1.00 91.31 356 PRO A N 1
ATOM 2810 C CA . PRO A 1 356 ? -26.625 -7.006 -0.384 1.00 91.31 356 PRO A CA 1
ATOM 2811 C C . PRO A 1 356 ? -27.926 -7.795 -0.579 1.00 91.31 356 PRO A C 1
ATOM 2813 O O . PRO A 1 356 ? -27.912 -8.898 -1.127 1.00 91.31 356 PRO A O 1
ATOM 2816 N N . ALA A 1 357 ? -29.047 -7.210 -0.162 1.00 91.62 357 ALA A N 1
ATOM 2817 C CA . ALA A 1 357 ? -30.383 -7.762 -0.350 1.00 91.62 357 ALA A CA 1
ATOM 2818 C C . ALA A 1 357 ? -31.289 -6.727 -1.027 1.00 91.62 357 ALA A C 1
ATOM 2820 O O . ALA A 1 357 ? -31.154 -5.527 -0.790 1.00 91.62 357 ALA A O 1
ATOM 2821 N N . LEU A 1 358 ? -32.214 -7.196 -1.866 1.00 93.44 358 LEU A N 1
ATOM 2822 C CA . LEU A 1 358 ? -33.177 -6.353 -2.569 1.00 93.44 358 LEU A CA 1
ATOM 2823 C C . LEU A 1 358 ? -34.595 -6.687 -2.100 1.00 93.44 358 LEU A C 1
ATOM 2825 O O . LEU A 1 358 ? -35.070 -7.800 -2.317 1.00 93.44 358 LEU A O 1
ATOM 2829 N N . LEU A 1 359 ? -35.283 -5.710 -1.504 1.00 91.50 359 LEU A N 1
ATOM 2830 C CA . LEU A 1 359 ? -36.710 -5.802 -1.194 1.00 91.50 359 LEU A CA 1
ATOM 2831 C C . LEU A 1 359 ? -37.517 -5.122 -2.307 1.00 91.50 359 LEU A C 1
ATOM 2833 O O . LEU A 1 359 ? -37.497 -3.898 -2.437 1.00 91.50 359 LEU A O 1
ATOM 2837 N N . ALA A 1 360 ? -38.237 -5.911 -3.106 1.00 92.25 360 ALA A N 1
ATOM 2838 C CA . ALA A 1 360 ? -38.987 -5.427 -4.263 1.00 92.25 360 ALA A CA 1
ATOM 2839 C C . ALA A 1 360 ? -40.456 -5.874 -4.228 1.00 92.25 360 ALA A C 1
ATOM 2841 O O . ALA A 1 360 ? -40.780 -6.995 -3.851 1.00 92.25 360 ALA A O 1
ATOM 2842 N N . SER A 1 361 ? -41.351 -4.976 -4.635 1.00 92.06 361 SER A N 1
ATOM 2843 C CA . SER A 1 361 ? -42.798 -5.185 -4.765 1.00 92.06 361 SER A CA 1
ATOM 2844 C C . SER A 1 361 ? -43.422 -4.005 -5.521 1.00 92.06 361 SER A C 1
ATOM 2846 O O . SER A 1 361 ? -42.768 -2.974 -5.726 1.00 92.06 361 SER A O 1
ATOM 2848 N N . ILE A 1 362 ? -44.693 -4.121 -5.910 1.00 93.31 362 ILE A N 1
ATOM 2849 C CA . ILE A 1 362 ? -45.445 -3.024 -6.539 1.00 93.31 362 ILE A CA 1
ATOM 2850 C C . ILE A 1 362 ? -45.573 -1.803 -5.600 1.00 93.31 362 ILE A C 1
ATOM 2852 O O . ILE A 1 362 ? -45.362 -1.888 -4.385 1.00 93.31 362 ILE A O 1
ATOM 2856 N N . GLY A 1 363 ? -45.829 -0.620 -6.163 1.00 89.94 363 GLY A N 1
ATOM 2857 C CA . GLY A 1 363 ? -45.991 0.620 -5.391 1.00 89.94 363 GLY A CA 1
ATOM 2858 C C . GLY A 1 363 ? -47.129 0.525 -4.365 1.00 89.94 363 GLY A C 1
ATOM 2859 O O . GLY A 1 363 ? -48.122 -0.151 -4.608 1.00 89.94 363 GLY A O 1
ATOM 2860 N N . GLY A 1 364 ? -46.975 1.177 -3.209 1.00 86.00 364 GLY A N 1
ATOM 2861 C CA . GLY A 1 364 ? -48.043 1.290 -2.200 1.00 86.00 364 GLY A CA 1
ATOM 2862 C C . GLY A 1 364 ? -48.245 0.092 -1.260 1.00 86.00 364 GLY A C 1
ATOM 2863 O O . GLY A 1 364 ? -49.081 0.171 -0.371 1.00 86.00 364 GLY A O 1
ATOM 2864 N N . VAL A 1 365 ? -47.470 -0.991 -1.384 1.00 90.38 365 VAL A N 1
ATOM 2865 C CA . VAL A 1 365 ? -47.642 -2.213 -0.554 1.00 90.38 365 VAL A CA 1
ATOM 2866 C C . VAL A 1 365 ? -46.850 -2.167 0.764 1.00 90.38 365 VAL A C 1
ATOM 2868 O O . VAL A 1 365 ? -46.819 -3.133 1.513 1.00 90.38 365 VAL A O 1
ATOM 2871 N N . GLY A 1 366 ? -46.182 -1.048 1.065 1.00 89.38 366 GLY A N 1
ATOM 2872 C CA . GLY A 1 366 ? -45.480 -0.867 2.341 1.00 89.38 366 GLY A CA 1
ATOM 2873 C C . GLY A 1 366 ? -44.035 -1.378 2.391 1.00 89.38 366 GLY A C 1
ATOM 2874 O O . GLY A 1 366 ? -43.543 -1.662 3.474 1.00 89.38 366 GLY A O 1
ATOM 2875 N N . LYS A 1 367 ? -43.310 -1.448 1.263 1.00 93.25 367 LYS A N 1
ATOM 2876 C CA . LYS A 1 367 ? -41.874 -1.824 1.244 1.00 93.25 367 LYS A CA 1
ATOM 2877 C C . LYS A 1 367 ? -41.032 -1.007 2.220 1.00 93.25 367 LYS A C 1
ATOM 2879 O O . LYS A 1 367 ? -40.309 -1.567 3.034 1.00 93.25 367 LYS A O 1
ATOM 2884 N N . SER A 1 368 ? -41.151 0.317 2.137 1.00 91.75 368 SER A N 1
ATOM 2885 C CA . SER A 1 368 ? -40.401 1.249 2.980 1.00 91.75 368 SER A CA 1
ATOM 2886 C C . SER A 1 368 ? -40.792 1.092 4.449 1.00 91.75 368 SER A C 1
ATOM 2888 O O . SER A 1 368 ? -39.941 1.166 5.327 1.00 91.75 368 SER A O 1
ATOM 2890 N N . MET A 1 369 ? -42.065 0.778 4.711 1.00 93.31 369 MET A N 1
ATOM 2891 C CA . MET A 1 369 ? -42.568 0.476 6.050 1.00 93.31 369 MET A CA 1
ATOM 2892 C C . MET A 1 369 ? -41.953 -0.816 6.607 1.00 93.31 369 MET A C 1
ATOM 2894 O O . MET A 1 369 ? -41.507 -0.842 7.746 1.00 93.31 369 MET A O 1
ATOM 2898 N N . MET A 1 370 ? -41.860 -1.868 5.791 1.00 94.31 370 MET A N 1
ATOM 2899 C CA . MET A 1 370 ? -41.229 -3.138 6.170 1.00 94.31 370 MET A CA 1
ATOM 2900 C C . MET A 1 370 ? -39.716 -3.010 6.368 1.00 94.31 370 MET A C 1
ATOM 2902 O O . MET A 1 370 ? -39.168 -3.653 7.259 1.00 94.31 370 MET A O 1
ATOM 2906 N N . ALA A 1 371 ? -39.042 -2.183 5.566 1.00 94.38 371 ALA A N 1
ATOM 2907 C CA . ALA A 1 371 ? -37.622 -1.885 5.742 1.00 94.38 371 ALA A CA 1
ATOM 2908 C C . ALA A 1 371 ? -37.359 -1.119 7.052 1.00 94.38 371 ALA A C 1
ATOM 2910 O O . ALA A 1 371 ? -36.402 -1.418 7.763 1.00 94.38 371 ALA A O 1
ATOM 2911 N N . LEU A 1 372 ? -38.236 -0.173 7.400 1.00 94.62 372 LEU A N 1
ATOM 2912 C CA . LEU A 1 372 ? -38.182 0.558 8.666 1.00 94.62 372 LEU A CA 1
ATOM 2913 C C . LEU A 1 372 ? -38.481 -0.350 9.872 1.00 94.62 372 LEU A C 1
ATOM 2915 O O . LEU A 1 372 ? -37.781 -0.281 10.879 1.00 94.62 372 LEU A O 1
ATOM 2919 N N . ASP A 1 373 ? -39.467 -1.240 9.756 1.00 95.25 373 ASP A N 1
ATOM 2920 C CA . ASP A 1 373 ? -39.779 -2.255 10.771 1.00 95.25 373 ASP A CA 1
ATOM 2921 C C . ASP A 1 373 ? -38.589 -3.194 11.023 1.00 95.25 373 ASP A C 1
ATOM 2923 O O . ASP A 1 373 ? -38.219 -3.442 12.172 1.00 95.25 373 ASP A O 1
ATOM 2927 N N . LEU A 1 374 ? -37.931 -3.653 9.953 1.00 95.75 374 LEU A N 1
ATOM 2928 C CA . LEU A 1 374 ? -36.707 -4.446 10.055 1.00 95.75 374 LEU A CA 1
ATOM 2929 C C . LEU A 1 374 ? -35.612 -3.694 10.819 1.00 95.75 374 LEU A C 1
ATOM 2931 O O . LEU A 1 374 ? -34.973 -4.272 11.695 1.00 95.75 374 LEU A O 1
ATOM 2935 N N . ALA A 1 375 ? -35.406 -2.411 10.516 1.00 95.44 375 ALA A N 1
ATOM 2936 C CA . ALA A 1 375 ? -34.391 -1.600 11.178 1.00 95.44 375 ALA A CA 1
ATOM 2937 C C . ALA A 1 375 ? -34.626 -1.484 12.692 1.00 95.44 375 ALA A C 1
ATOM 2939 O O . ALA A 1 375 ? -33.688 -1.665 13.466 1.00 95.44 375 ALA A O 1
ATOM 2940 N N . ILE A 1 376 ? -35.875 -1.255 13.114 1.00 94.50 376 ILE A N 1
ATOM 2941 C CA . ILE A 1 376 ? -36.248 -1.192 14.537 1.00 94.50 376 ILE A CA 1
ATOM 2942 C C . ILE A 1 376 ? -36.000 -2.546 15.223 1.00 94.50 376 ILE A C 1
ATOM 2944 O O . ILE A 1 376 ? -35.466 -2.600 16.327 1.00 94.50 376 ILE A O 1
ATOM 2948 N N . LYS A 1 377 ? -36.340 -3.662 14.572 1.00 95.25 377 LYS A N 1
ATOM 2949 C CA . LYS A 1 377 ? -36.131 -5.005 15.143 1.00 95.25 377 LYS A CA 1
ATOM 2950 C C . LYS A 1 377 ? -34.653 -5.391 15.229 1.00 95.25 377 LYS A C 1
ATOM 2952 O O . LYS A 1 377 ? -34.226 -5.972 16.224 1.00 95.25 377 LYS A O 1
ATOM 2957 N N . ILE A 1 378 ? -33.847 -5.020 14.231 1.00 95.94 378 ILE A N 1
ATOM 2958 C CA . ILE A 1 378 ? -32.386 -5.183 14.288 1.00 95.94 378 ILE A CA 1
ATOM 2959 C C . ILE A 1 378 ? -31.805 -4.345 15.429 1.00 95.94 378 ILE A C 1
ATOM 2961 O O . ILE A 1 378 ? -30.940 -4.833 16.154 1.00 95.94 378 ILE A O 1
ATOM 2965 N N . SER A 1 379 ? -32.288 -3.120 15.646 1.00 95.81 379 SER A N 1
ATOM 2966 C CA . SER A 1 379 ? -31.773 -2.288 16.738 1.00 95.81 379 SER A CA 1
ATOM 2967 C C . SER A 1 379 ? -32.133 -2.846 18.120 1.00 95.81 379 SER A C 1
ATOM 2969 O O . SER A 1 379 ? -31.361 -2.725 19.067 1.00 95.81 379 SER A O 1
ATOM 2971 N N . GLN A 1 380 ? -33.266 -3.541 18.229 1.00 93.12 380 GLN A N 1
ATOM 2972 C CA . GLN A 1 380 ? -33.643 -4.299 19.425 1.00 93.12 380 GLN A CA 1
ATOM 2973 C C . GLN A 1 380 ? -32.834 -5.596 19.592 1.00 93.12 380 GLN A C 1
ATOM 2975 O O . GLN A 1 380 ? -32.743 -6.123 20.697 1.00 93.12 380 GLN A O 1
ATOM 2980 N N . GLY A 1 381 ? -32.264 -6.128 18.505 1.00 91.88 381 GLY A N 1
ATOM 2981 C CA . GLY A 1 381 ? -31.540 -7.402 18.482 1.00 91.88 381 GLY A CA 1
ATOM 2982 C C . GLY A 1 381 ? -32.421 -8.636 18.686 1.00 91.88 381 GLY A C 1
ATOM 2983 O O . GLY A 1 381 ? -31.899 -9.714 18.958 1.00 91.88 381 GLY A O 1
ATOM 2984 N N . GLN A 1 382 ? -33.740 -8.484 18.569 1.00 91.12 382 GLN A N 1
ATOM 2985 C CA . GLN A 1 382 ? -34.725 -9.536 18.805 1.00 91.12 382 GLN A CA 1
ATOM 2986 C C . GLN A 1 382 ? -36.005 -9.284 17.998 1.00 91.12 382 GLN A C 1
ATOM 2988 O O . GLN A 1 382 ? -36.202 -8.222 17.408 1.00 91.12 382 GLN A O 1
ATOM 2993 N N . GLY A 1 383 ? -36.910 -10.262 18.013 1.00 91.56 383 GLY A N 1
ATOM 2994 C CA . GLY A 1 383 ? -38.180 -10.213 17.292 1.00 91.56 383 GLY A CA 1
ATOM 2995 C C . GLY A 1 383 ? -38.129 -10.968 15.969 1.00 91.56 383 GLY A C 1
ATOM 2996 O O . GLY A 1 383 ? -37.121 -11.582 15.630 1.00 91.56 383 GLY A O 1
ATOM 2997 N N . ASN A 1 384 ? -39.241 -10.926 15.235 1.00 94.88 384 ASN A N 1
ATOM 2998 C CA . ASN A 1 384 ? -39.402 -11.650 13.977 1.00 94.88 384 ASN A CA 1
ATOM 2999 C C . ASN A 1 384 ? -39.706 -10.682 12.831 1.00 94.88 384 ASN A C 1
ATOM 3001 O O . ASN A 1 384 ? -40.509 -9.751 12.978 1.00 94.88 384 ASN A O 1
ATOM 3005 N N . TRP A 1 385 ? -39.109 -10.936 11.673 1.00 94.81 385 TRP A N 1
ATOM 3006 C CA . TRP A 1 385 ? -39.394 -10.244 10.424 1.00 94.81 385 TRP A CA 1
ATOM 3007 C C . TRP A 1 385 ? -39.782 -11.279 9.366 1.00 94.81 385 TRP A C 1
ATOM 3009 O O . TRP A 1 385 ? -39.013 -12.195 9.094 1.00 94.81 385 TRP A O 1
ATOM 3019 N N . PHE A 1 386 ? -41.005 -11.175 8.834 1.00 92.75 386 PHE A N 1
ATOM 3020 C CA . PHE A 1 386 ? -41.638 -12.220 8.009 1.00 92.75 386 PHE A CA 1
ATOM 3021 C C . PHE A 1 386 ? -41.590 -13.623 8.638 1.00 92.75 386 PHE A C 1
ATOM 3023 O O . PHE A 1 386 ? -41.227 -14.584 7.978 1.00 92.75 386 PHE A O 1
ATOM 3030 N N . ASP A 1 387 ? -41.916 -13.736 9.928 1.00 93.81 387 ASP A N 1
ATOM 3031 C CA . ASP A 1 387 ? -41.876 -14.995 10.697 1.00 93.81 387 ASP A CA 1
ATOM 3032 C C . ASP A 1 387 ? -40.480 -15.616 10.884 1.00 93.81 387 ASP A C 1
ATOM 3034 O O . ASP A 1 387 ? -40.346 -16.677 11.493 1.00 93.81 387 ASP A O 1
ATOM 3038 N N . HIS A 1 388 ? -39.428 -14.914 10.463 1.00 96.31 388 HIS A N 1
ATOM 3039 C CA . HIS A 1 388 ? -38.046 -15.311 10.684 1.00 96.31 388 HIS A CA 1
ATOM 3040 C C . HIS A 1 388 ? -37.418 -14.509 11.832 1.00 96.31 388 HIS A C 1
ATOM 3042 O O . HIS A 1 388 ? -37.523 -13.277 11.842 1.00 96.31 388 HIS A O 1
ATOM 3048 N N . PRO A 1 389 ? -36.760 -15.160 12.806 1.00 96.88 389 PRO A N 1
ATOM 3049 C CA . PRO A 1 389 ? -36.156 -14.464 13.932 1.00 96.88 389 PRO A CA 1
ATOM 3050 C C . PRO A 1 389 ? -34.959 -13.607 13.510 1.00 96.88 389 PRO A C 1
ATOM 3052 O O . PRO A 1 389 ? -34.137 -13.999 12.676 1.00 96.88 389 PRO A O 1
ATOM 3055 N N . ILE A 1 390 ? -34.837 -12.442 14.142 1.00 96.25 390 ILE A N 1
ATOM 3056 C CA . ILE A 1 390 ? -33.619 -11.633 14.126 1.00 96.25 390 ILE A CA 1
ATOM 3057 C C . ILE A 1 390 ? -32.563 -12.356 14.963 1.00 96.25 390 ILE A C 1
ATOM 3059 O O . ILE A 1 390 ? -32.773 -12.627 16.144 1.00 96.25 390 ILE A O 1
ATOM 3063 N N . THR A 1 391 ? -31.423 -12.669 14.357 1.00 94.19 391 THR A N 1
ATOM 3064 C CA . THR A 1 391 ? -30.353 -13.454 15.000 1.00 94.19 391 THR A CA 1
ATOM 3065 C C . THR A 1 391 ? -29.233 -12.586 15.566 1.00 94.19 391 THR A C 1
ATOM 3067 O O . THR A 1 391 ? -28.460 -13.052 16.405 1.00 94.19 391 THR A O 1
ATOM 3070 N N . LYS A 1 392 ? -29.101 -11.337 15.097 1.00 90.62 392 LYS A N 1
ATOM 3071 C CA . LYS A 1 392 ? -28.084 -10.373 15.544 1.00 90.62 392 LYS A CA 1
ATOM 3072 C C . LYS A 1 392 ? -28.655 -8.957 15.575 1.00 90.62 392 LYS A C 1
ATOM 3074 O O . LYS A 1 392 ? -29.342 -8.554 14.640 1.00 90.62 392 LYS A O 1
ATOM 3079 N N . GLY A 1 393 ? -28.307 -8.202 16.617 1.00 92.75 393 GLY A N 1
ATOM 3080 C CA . GLY A 1 393 ? -28.597 -6.772 16.711 1.00 92.75 393 GLY A CA 1
ATOM 3081 C C . GLY A 1 393 ? -27.425 -5.885 16.299 1.00 92.75 393 GLY A C 1
ATOM 3082 O O . GLY A 1 393 ? -26.277 -6.336 16.250 1.00 92.75 393 GLY A O 1
ATOM 3083 N N . GLY A 1 394 ? -27.715 -4.624 15.991 1.00 94.25 394 GLY A N 1
ATOM 3084 C CA . GLY A 1 394 ? -26.695 -3.626 15.680 1.00 94.25 394 GLY A CA 1
ATOM 3085 C C . GLY A 1 394 ? -27.279 -2.264 15.323 1.00 94.25 394 GLY A C 1
ATOM 3086 O O . GLY A 1 394 ? -28.485 -2.128 15.125 1.00 94.25 394 GLY A O 1
ATOM 3087 N N . ASN A 1 395 ? -26.401 -1.263 15.220 1.00 96.19 395 ASN A N 1
ATOM 3088 C CA . ASN A 1 395 ? -26.787 0.067 14.759 1.00 96.19 395 ASN A CA 1
ATOM 3089 C C . ASN A 1 395 ? -27.228 0.007 13.292 1.00 96.19 395 ASN A C 1
ATOM 3091 O O . ASN A 1 395 ? -26.557 -0.616 12.462 1.00 96.19 395 ASN A O 1
ATOM 3095 N N . VAL A 1 396 ? -28.324 0.687 12.968 1.00 95.81 396 VAL A N 1
ATOM 3096 C CA . VAL A 1 396 ? -28.900 0.705 11.619 1.00 95.81 396 VAL A CA 1
ATOM 3097 C C . VAL A 1 396 ? -28.924 2.128 11.086 1.00 95.81 396 VAL A C 1
ATOM 3099 O O . VAL A 1 396 ? -29.250 3.063 11.808 1.00 95.81 396 VAL A O 1
ATOM 3102 N N . VAL A 1 397 ? -28.608 2.296 9.804 1.00 95.50 397 VAL A N 1
ATOM 3103 C CA . VAL A 1 397 ? -28.780 3.566 9.094 1.00 95.50 397 VAL A CA 1
ATOM 3104 C C . VAL A 1 397 ? -29.831 3.370 8.013 1.00 95.50 397 VAL A C 1
ATOM 3106 O O . VAL A 1 397 ? -29.708 2.476 7.177 1.00 95.50 397 VAL A O 1
ATOM 3109 N N . ILE A 1 398 ? -30.854 4.218 8.020 1.00 94.19 398 ILE A N 1
ATOM 3110 C CA . ILE A 1 398 ? -31.881 4.279 6.984 1.00 94.19 398 ILE A CA 1
ATOM 3111 C C . ILE A 1 398 ? -31.654 5.548 6.186 1.00 94.19 398 ILE A C 1
ATOM 3113 O O . ILE A 1 398 ? -31.807 6.645 6.712 1.00 94.19 398 ILE A O 1
ATOM 3117 N N . ILE A 1 399 ? -31.329 5.398 4.907 1.00 93.12 399 ILE A N 1
ATOM 3118 C CA . ILE A 1 399 ? -31.245 6.520 3.975 1.00 93.12 399 ILE A CA 1
ATOM 3119 C C . ILE A 1 399 ? -32.569 6.575 3.214 1.00 93.12 399 ILE A C 1
ATOM 3121 O O . ILE A 1 399 ? -32.831 5.713 2.374 1.00 93.12 399 ILE A O 1
ATOM 3125 N N . SER A 1 400 ? -33.413 7.559 3.527 1.00 91.69 400 SER A N 1
ATOM 3126 C CA . SER A 1 400 ? -34.679 7.778 2.823 1.00 91.69 400 SER A CA 1
ATOM 3127 C C . SER A 1 400 ? -34.517 8.872 1.778 1.00 91.69 400 SER A C 1
ATOM 3129 O O . SER A 1 400 ? -34.190 10.014 2.099 1.00 91.69 400 SER A O 1
ATOM 3131 N N . ALA A 1 401 ? -34.744 8.512 0.516 1.00 89.88 401 ALA A N 1
ATOM 3132 C CA . ALA A 1 401 ? -34.738 9.457 -0.596 1.00 89.88 401 ALA A CA 1
ATOM 3133 C C . ALA A 1 401 ? -36.100 10.136 -0.820 1.00 89.88 401 ALA A C 1
ATOM 3135 O O . ALA A 1 401 ? -36.154 11.170 -1.479 1.00 89.88 401 ALA A O 1
ATOM 3136 N N . GLU A 1 402 ? -37.181 9.551 -0.299 1.00 88.94 402 GLU A N 1
ATOM 3137 C CA . GLU A 1 402 ? -38.561 9.977 -0.571 1.00 88.94 402 GLU A CA 1
ATOM 3138 C C . GLU A 1 402 ? -39.193 10.733 0.603 1.00 88.94 402 GLU A C 1
ATOM 3140 O O . GLU A 1 402 ? -39.948 11.676 0.379 1.00 88.94 402 GLU A O 1
ATOM 3145 N N . ASP A 1 403 ? -38.888 10.335 1.841 1.00 91.75 403 ASP A N 1
ATOM 3146 C CA . ASP A 1 403 ? -39.567 10.841 3.037 1.00 91.75 403 ASP A CA 1
ATOM 3147 C C . ASP A 1 403 ? -38.722 11.890 3.776 1.00 91.75 403 ASP A C 1
ATOM 3149 O O . ASP A 1 403 ? -37.503 11.744 3.902 1.00 91.75 403 ASP A O 1
ATOM 3153 N N . ASP A 1 404 ? -39.390 12.915 4.309 1.00 93.19 404 ASP A N 1
ATOM 3154 C CA . ASP A 1 404 ? -38.818 13.869 5.261 1.00 93.19 404 ASP A CA 1
ATOM 3155 C C . ASP A 1 404 ? -38.865 13.322 6.704 1.00 93.19 404 ASP A C 1
ATOM 3157 O O . ASP A 1 404 ? -39.452 12.270 6.996 1.00 93.19 404 ASP A O 1
ATOM 3161 N N . LEU A 1 405 ? -38.231 14.029 7.641 1.00 92.88 405 LEU A N 1
ATOM 3162 C CA . LEU A 1 405 ? -38.199 13.637 9.054 1.00 92.88 405 LEU A CA 1
ATOM 3163 C C . LEU A 1 405 ? -39.596 13.569 9.680 1.00 92.88 405 LEU A C 1
ATOM 3165 O O . LEU A 1 405 ? -39.829 12.754 10.577 1.00 92.88 405 LEU A O 1
ATOM 3169 N N . VAL A 1 406 ? -40.531 14.406 9.226 1.00 95.12 406 VAL A N 1
ATOM 3170 C CA . VAL A 1 406 ? -41.899 14.441 9.757 1.00 95.12 406 VAL A CA 1
ATOM 3171 C C . VAL A 1 406 ? -42.644 13.159 9.391 1.00 95.12 406 VAL A C 1
ATOM 3173 O O . VAL A 1 406 ? -43.264 12.534 10.256 1.00 95.12 406 VAL A O 1
ATOM 3176 N N . GLU A 1 407 ? -42.566 12.736 8.135 1.00 94.06 407 GLU A N 1
ATOM 3177 C CA . GLU A 1 407 ? -43.197 11.513 7.649 1.00 94.06 407 GLU A CA 1
ATOM 3178 C C . GLU A 1 407 ? -42.518 10.265 8.223 1.00 94.06 407 GLU A C 1
ATOM 3180 O O . GLU A 1 407 ? -43.201 9.344 8.680 1.00 94.06 407 GLU A O 1
ATOM 3185 N N . MET A 1 408 ? -41.185 10.267 8.324 1.00 92.81 408 MET A N 1
ATOM 3186 C CA . MET A 1 408 ? -40.451 9.211 9.028 1.00 92.81 408 MET A CA 1
ATOM 3187 C C . MET A 1 408 ? -40.925 9.067 10.479 1.00 92.81 408 MET A C 1
ATOM 3189 O O . MET A 1 408 ? -41.177 7.950 10.934 1.00 92.81 408 MET A O 1
ATOM 3193 N N . HIS A 1 409 ? -41.128 10.176 11.195 1.00 93.75 409 HIS A N 1
ATOM 3194 C CA . HIS A 1 409 ? -41.630 10.144 12.568 1.00 93.75 409 HIS A CA 1
ATOM 3195 C C . HIS A 1 409 ? -43.041 9.537 12.659 1.00 93.75 409 HIS A C 1
ATOM 3197 O O . HIS A 1 409 ? -43.286 8.698 13.530 1.00 93.75 409 HIS A O 1
ATOM 3203 N N . ARG A 1 410 ? -43.954 9.878 11.737 1.00 95.31 410 ARG A N 1
ATOM 3204 C CA . ARG A 1 410 ? -45.299 9.269 11.692 1.00 95.31 410 ARG A CA 1
ATOM 3205 C C . ARG A 1 410 ? -45.234 7.756 11.505 1.00 95.31 410 ARG A C 1
ATOM 3207 O O . ARG A 1 410 ? -45.943 7.024 12.195 1.00 95.31 410 ARG A O 1
ATOM 3214 N N . ARG A 1 411 ? -44.369 7.284 10.604 1.00 94.62 411 ARG A N 1
ATOM 3215 C CA . ARG A 1 411 ? -44.201 5.852 10.315 1.00 94.62 411 ARG A CA 1
ATOM 3216 C C . ARG A 1 411 ? -43.587 5.093 11.481 1.00 94.62 411 ARG A C 1
ATOM 3218 O O . ARG A 1 411 ? -44.088 4.029 11.832 1.00 94.62 411 ARG A O 1
ATOM 3225 N N . ILE A 1 412 ? -42.570 5.662 12.128 1.00 93.31 412 ILE A N 1
ATOM 3226 C CA . ILE A 1 412 ? -41.980 5.086 13.344 1.00 93.31 412 ILE A CA 1
ATOM 3227 C C . ILE A 1 412 ? -43.043 4.972 14.439 1.00 93.31 412 ILE A C 1
ATOM 3229 O O . ILE A 1 412 ? -43.166 3.916 15.048 1.00 93.31 412 ILE A O 1
ATOM 3233 N N . ASN A 1 413 ? -43.853 6.012 14.650 1.00 94.56 413 ASN A N 1
ATOM 3234 C CA . ASN A 1 413 ? -44.914 5.981 15.656 1.00 94.56 413 ASN A CA 1
ATOM 3235 C C . ASN A 1 413 ? -45.985 4.914 15.359 1.00 94.56 413 ASN A C 1
ATOM 3237 O O . ASN A 1 413 ? -46.543 4.328 16.282 1.00 94.56 413 ASN A O 1
ATOM 3241 N N . ALA A 1 414 ? -46.263 4.636 14.083 1.00 94.50 414 ALA A N 1
ATOM 3242 C CA . ALA A 1 414 ? -47.175 3.563 13.691 1.00 94.50 414 ALA A CA 1
ATOM 3243 C C . ALA A 1 414 ? -46.579 2.155 13.895 1.00 94.50 414 ALA A C 1
ATOM 3245 O O . ALA A 1 414 ? -47.322 1.228 14.212 1.00 94.50 414 ALA A O 1
ATOM 3246 N N . LEU A 1 415 ? -45.262 1.988 13.732 1.00 93.25 415 LEU A N 1
ATOM 3247 C CA . LEU A 1 415 ? -44.565 0.708 13.936 1.00 93.25 415 LEU A CA 1
ATOM 3248 C C . LEU A 1 415 ? -44.251 0.416 15.406 1.00 93.25 415 LEU A C 1
ATOM 3250 O O . LEU A 1 415 ? -44.289 -0.735 15.832 1.00 93.25 415 LEU A O 1
ATOM 3254 N N . ASP A 1 416 ? -43.948 1.452 16.182 1.00 92.06 416 ASP A N 1
ATOM 3255 C CA . ASP A 1 416 ? -43.558 1.362 17.587 1.00 92.06 416 ASP A CA 1
ATOM 3256 C C . ASP A 1 416 ? -44.385 2.331 18.457 1.00 92.06 416 ASP A C 1
ATOM 3258 O O . ASP A 1 416 ? -43.852 3.299 19.013 1.00 92.06 416 ASP A O 1
ATOM 3262 N N . PRO A 1 417 ? -45.702 2.082 18.606 1.00 91.38 417 PRO A N 1
ATOM 3263 C CA . PRO A 1 417 ? -46.606 2.973 19.340 1.00 91.38 417 PRO A CA 1
ATOM 3264 C C . PRO A 1 417 ? -46.316 3.026 20.847 1.00 91.38 417 PRO A C 1
ATOM 3266 O O . PRO A 1 417 ? -46.764 3.937 21.539 1.00 91.38 417 PRO A O 1
ATOM 3269 N N . HIS A 1 418 ? -45.573 2.048 21.370 1.00 90.94 418 HIS A N 1
ATOM 3270 C CA . HIS A 1 418 ? -45.193 1.967 22.781 1.00 90.94 418 HIS A CA 1
ATOM 3271 C C . HIS A 1 418 ? -43.775 2.476 23.052 1.00 90.94 418 HIS A C 1
ATOM 3273 O O . HIS A 1 418 ? -43.318 2.396 24.187 1.00 90.94 418 HIS A O 1
ATOM 3279 N N . ASN A 1 419 ? -43.097 3.014 22.036 1.00 91.31 419 ASN A N 1
ATOM 3280 C CA . ASN A 1 419 ? -41.751 3.567 22.139 1.00 91.31 419 ASN A CA 1
ATOM 3281 C C . ASN A 1 419 ? -40.690 2.593 22.681 1.00 91.31 419 ASN A C 1
ATOM 3283 O O . ASN A 1 419 ? -39.725 3.017 23.318 1.00 91.31 419 ASN A O 1
ATOM 3287 N N . LYS A 1 420 ? -40.826 1.296 22.379 1.00 87.19 420 LYS A N 1
ATOM 3288 C CA . LYS A 1 420 ? -39.849 0.262 22.757 1.00 87.19 420 LYS A CA 1
ATOM 3289 C C . LYS A 1 420 ? -38.464 0.533 22.179 1.00 87.19 420 LYS A C 1
ATOM 3291 O O . LYS A 1 420 ? -37.478 0.005 22.682 1.00 87.19 420 LYS A O 1
ATOM 3296 N N . ARG A 1 421 ? -38.366 1.351 21.126 1.00 87.81 421 ARG A N 1
ATOM 3297 C CA . ARG A 1 421 ? -37.084 1.790 20.562 1.00 87.81 421 ARG A CA 1
ATOM 3298 C C . ARG A 1 421 ? -36.186 2.517 21.568 1.00 87.81 421 ARG A C 1
ATOM 3300 O O . ARG A 1 421 ? -34.983 2.517 21.363 1.00 87.81 421 ARG A O 1
ATOM 3307 N N . PHE A 1 422 ? -36.733 3.120 22.628 1.00 91.12 422 PHE A N 1
ATOM 3308 C CA . PHE A 1 422 ? -35.916 3.780 23.655 1.00 91.12 422 PHE A CA 1
ATOM 3309 C C . PHE A 1 422 ? -35.204 2.795 24.589 1.00 91.12 422 PHE A C 1
ATOM 3311 O O . PHE A 1 422 ? -34.208 3.165 25.199 1.00 91.12 422 PHE A O 1
ATOM 3318 N N . ASP A 1 423 ? -35.675 1.548 24.653 1.00 91.88 423 ASP A N 1
ATOM 3319 C CA . ASP A 1 423 ? -35.057 0.475 25.438 1.00 91.88 423 ASP A CA 1
ATOM 3320 C C . ASP A 1 423 ? -34.091 -0.377 24.591 1.00 91.88 423 ASP A C 1
ATOM 3322 O O . ASP A 1 423 ? -33.560 -1.386 25.060 1.00 91.88 423 ASP A O 1
ATOM 3326 N N . ALA A 1 424 ? -33.895 -0.020 23.316 1.00 92.56 424 ALA A N 1
ATOM 3327 C CA . ALA A 1 424 ? -33.075 -0.788 22.395 1.00 92.56 424 ALA A CA 1
ATOM 3328 C C . ALA A 1 424 ? -31.575 -0.634 22.721 1.00 92.56 424 ALA A C 1
ATOM 3330 O O . ALA A 1 424 ? -31.109 0.477 22.971 1.00 92.56 424 ALA A O 1
ATOM 3331 N N . PRO A 1 425 ? -30.784 -1.722 22.668 1.00 93.44 425 PRO A N 1
ATOM 3332 C CA . PRO A 1 425 ? -29.338 -1.663 22.891 1.00 93.44 425 PRO A CA 1
ATOM 3333 C C . PRO A 1 425 ? -28.562 -0.962 21.762 1.00 93.44 425 PRO A C 1
ATOM 3335 O O . PRO A 1 425 ? -27.375 -0.683 21.929 1.00 93.44 425 PRO A O 1
ATOM 3338 N N . TYR A 1 426 ? -29.202 -0.709 20.617 1.00 96.12 426 TYR A N 1
ATOM 3339 C CA . TYR A 1 426 ? -28.599 -0.094 19.438 1.00 96.12 426 TYR A CA 1
ATOM 3340 C C . TYR A 1 426 ? -29.497 0.996 18.846 1.00 96.12 426 TYR A C 1
ATOM 3342 O O . TYR A 1 426 ? -30.723 0.958 18.981 1.00 96.12 426 TYR A O 1
ATOM 3350 N N . ASP A 1 427 ? -28.878 1.919 18.112 1.00 95.44 427 ASP A N 1
ATOM 3351 C CA . ASP A 1 427 ? -29.556 3.063 17.504 1.00 95.44 427 ASP A CA 1
ATOM 3352 C C . ASP A 1 427 ? -30.023 2.792 16.067 1.00 95.44 427 ASP A C 1
ATOM 3354 O O . ASP A 1 427 ? -29.368 2.091 15.287 1.00 95.44 427 ASP A O 1
ATOM 3358 N N . VAL A 1 428 ? -31.126 3.441 15.682 1.00 95.00 428 VAL A N 1
ATOM 3359 C CA . VAL A 1 428 ? -31.537 3.598 14.278 1.00 95.00 428 VAL A CA 1
ATOM 3360 C C . VAL A 1 428 ? -31.367 5.060 13.874 1.00 95.00 428 VAL A C 1
ATOM 3362 O O . VAL A 1 428 ? -32.078 5.936 14.365 1.00 95.00 428 VAL A O 1
ATOM 3365 N N . TYR A 1 429 ? -30.457 5.325 12.941 1.00 94.88 429 TYR A N 1
ATOM 3366 C CA . TYR A 1 429 ? -30.220 6.653 12.383 1.00 94.88 429 TYR A CA 1
ATOM 3367 C C . TYR A 1 429 ? -31.014 6.824 11.085 1.00 94.88 429 TYR A C 1
ATOM 3369 O O . TYR A 1 429 ? -30.776 6.118 10.105 1.00 94.88 429 TYR A O 1
ATOM 3377 N N . ALA A 1 430 ? -31.947 7.774 11.060 1.00 92.56 430 ALA A N 1
ATOM 3378 C CA . ALA A 1 430 ? -32.667 8.150 9.846 1.00 92.56 430 ALA A CA 1
ATOM 3379 C C . ALA A 1 430 ? -31.964 9.328 9.159 1.00 92.56 430 ALA A C 1
ATOM 3381 O O . ALA A 1 430 ? -31.822 10.403 9.738 1.00 92.56 430 ALA A O 1
ATOM 3382 N N . TYR A 1 431 ? -31.535 9.120 7.918 1.00 91.62 431 TYR A N 1
ATOM 3383 C CA . TYR A 1 431 ? -30.965 10.137 7.046 1.00 91.62 431 TYR A CA 1
ATOM 3384 C C . TYR A 1 431 ? -31.940 10.420 5.903 1.00 91.62 431 TYR A C 1
ATOM 3386 O O . TYR A 1 431 ? -32.074 9.628 4.969 1.00 91.62 431 TYR A O 1
ATOM 3394 N N . THR A 1 432 ? -32.647 11.538 5.990 1.00 92.38 432 THR A N 1
ATOM 3395 C CA . THR A 1 432 ? -33.657 11.956 5.016 1.00 92.38 432 THR A CA 1
ATOM 3396 C C . THR A 1 432 ? -33.031 12.932 4.027 1.00 92.38 432 THR A C 1
ATOM 3398 O O . THR A 1 432 ? -32.562 14.010 4.399 1.00 92.38 432 THR A O 1
ATOM 3401 N N . ILE A 1 433 ? -32.978 12.539 2.752 1.00 89.50 433 ILE A N 1
ATOM 3402 C CA . ILE A 1 433 ? -32.425 13.371 1.673 1.00 89.50 433 ILE A CA 1
ATOM 3403 C C . ILE A 1 433 ? -33.206 14.689 1.508 1.00 89.50 433 ILE A C 1
ATOM 3405 O O . ILE A 1 433 ? -32.545 15.715 1.343 1.00 89.50 433 ILE A O 1
ATOM 3409 N N . PRO A 1 434 ? -34.556 14.720 1.598 1.00 88.81 434 PRO A N 1
ATOM 3410 C CA . PRO A 1 434 ? -35.319 15.965 1.469 1.00 88.81 434 PRO A CA 1
ATOM 3411 C C . PRO A 1 434 ? -34.962 17.050 2.495 1.00 88.81 434 PRO A C 1
ATOM 3413 O O . PRO A 1 434 ? -35.083 18.233 2.190 1.00 88.81 434 PRO A O 1
ATOM 3416 N N . ASP A 1 435 ? -34.484 16.668 3.683 1.00 88.50 435 ASP A N 1
ATOM 3417 C C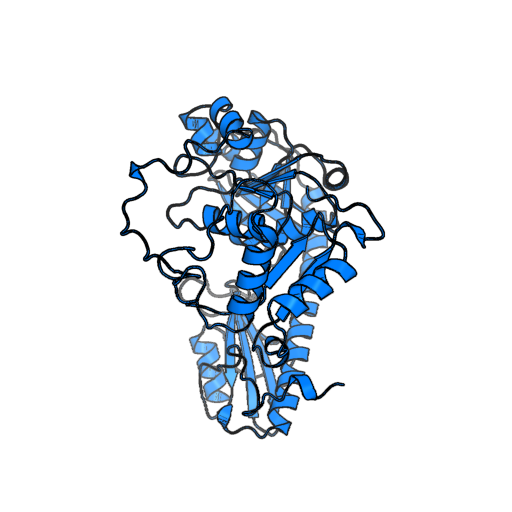A . ASP A 1 435 ? -34.122 17.610 4.752 1.00 88.50 435 ASP A CA 1
ATOM 3418 C C . ASP A 1 435 ? -32.674 18.121 4.650 1.00 88.50 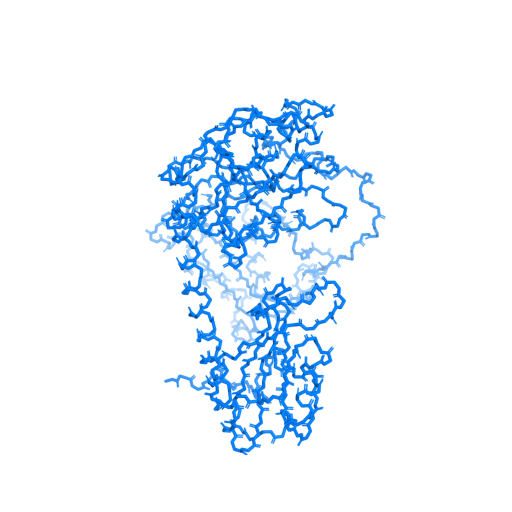435 ASP A C 1
ATOM 3420 O O . ASP A 1 435 ? -32.239 18.938 5.466 1.00 88.50 435 ASP A O 1
ATOM 3424 N N . GLN A 1 436 ? -31.891 17.645 3.674 1.00 85.62 436 GLN A N 1
ATOM 3425 C CA . GLN A 1 436 ? -30.488 18.034 3.564 1.00 85.62 436 GLN A CA 1
ATOM 3426 C C . GLN A 1 436 ? -30.332 19.413 2.908 1.00 85.62 436 GLN A C 1
ATOM 3428 O O . GLN A 1 436 ? -30.860 19.659 1.824 1.00 85.62 436 GLN A O 1
ATOM 3433 N N . PRO A 1 437 ? -29.515 20.312 3.491 1.00 79.62 437 PRO A N 1
ATOM 3434 C CA . PRO A 1 437 ? -29.305 21.659 2.956 1.00 79.62 437 PRO A CA 1
ATOM 3435 C C . PRO A 1 437 ? -28.473 21.678 1.665 1.00 79.62 437 PRO A C 1
ATOM 3437 O O . PRO A 1 437 ? -28.353 22.720 1.020 1.00 79.62 437 PRO A O 1
ATOM 3440 N N . LYS A 1 438 ? -27.842 20.554 1.305 1.00 78.56 438 LYS A N 1
ATOM 3441 C CA . LYS A 1 438 ? -27.024 20.400 0.099 1.00 78.56 438 LYS A CA 1
ATOM 3442 C C . LYS A 1 438 ? -27.406 19.107 -0.625 1.00 78.56 438 LYS A C 1
ATOM 3444 O O . LYS A 1 438 ? -27.705 18.123 0.051 1.00 78.56 438 LYS A O 1
ATOM 3449 N N . PRO A 1 439 ? -27.336 19.080 -1.969 1.00 70.31 439 PRO A N 1
ATOM 3450 C CA . PRO A 1 439 ? -27.517 17.853 -2.734 1.00 70.31 439 PRO A CA 1
ATOM 3451 C C . PRO A 1 439 ? -26.533 16.778 -2.267 1.00 70.31 439 PRO A C 1
ATOM 3453 O O . PRO A 1 439 ? -25.340 17.048 -2.115 1.00 70.31 439 PRO A O 1
ATOM 3456 N N . LEU A 1 440 ? -27.036 15.565 -2.052 1.00 66.25 440 LEU A N 1
ATOM 3457 C CA . LEU A 1 440 ? -26.215 14.414 -1.701 1.00 66.25 440 LEU A CA 1
ATOM 3458 C C . LEU A 1 440 ? -25.693 13.753 -2.983 1.00 66.25 440 LEU A C 1
ATOM 3460 O O . LEU A 1 440 ? -26.457 13.129 -3.718 1.00 66.25 440 LEU A O 1
ATOM 3464 N N . THR A 1 441 ? -24.393 13.862 -3.246 1.00 63.72 441 THR A N 1
ATOM 3465 C CA . THR A 1 441 ? -23.734 13.070 -4.294 1.00 63.72 441 THR A CA 1
ATOM 3466 C C . THR A 1 441 ? -23.270 11.750 -3.683 1.00 63.72 441 THR A C 1
ATOM 3468 O O . THR A 1 441 ? -22.361 11.737 -2.858 1.00 63.72 441 THR A O 1
ATOM 3471 N N . LEU A 1 442 ? -23.914 10.643 -4.063 1.00 50.03 442 LEU A N 1
ATOM 3472 C CA . LEU A 1 442 ? -23.602 9.287 -3.577 1.00 50.03 442 LEU A CA 1
ATOM 3473 C C . LEU A 1 442 ? -22.532 8.558 -4.416 1.00 50.03 442 LEU A C 1
ATOM 3475 O O . LEU A 1 442 ? -22.420 7.335 -4.324 1.00 50.03 442 LEU A O 1
ATOM 3479 N N . ILE A 1 443 ? -21.767 9.279 -5.244 1.00 41.75 443 ILE A N 1
ATOM 3480 C CA . ILE A 1 443 ? -20.746 8.706 -6.137 1.00 41.75 443 ILE A CA 1
ATOM 3481 C C . ILE A 1 443 ? -19.477 9.549 -6.114 1.00 41.75 443 ILE A C 1
ATOM 3483 O O . ILE A 1 443 ? -19.598 10.777 -6.333 1.00 41.75 443 ILE A O 1
#

pLDDT: mean 82.85, std 15.31, range [28.02, 97.44]

Secondary structure (DSSP, 8-state):
--GGGG-BTTB----GGG---EE-SSHHHHHHHHHHTTB--SS---SSS-EEEPBP-BTTBPPP-TT---EEEEEEEETTEEEEEEEETTTTEEEEEESS-GGG--HHHHHHHHHHHHHHHHHHHHHHHHHHHHHHHHHHHHHHTPEE-S--HHHHHHT---SS-EEETTEEEEEEE-TTT--EEEEEEE-TT--EEE-TT---TT-BEEESS-GGGGGG-SEEEEEESHHHHHHHHHHH-S-EEEES-GGGHHHHHHHHHTT--PEEEEE--B-TT-HHHHHHHHHHHHSSSEEE---SSSB-HHHHHHHH-HHHHHHHHH--S--TTSS-GGG--SPPPPPPEEETTTEETTS-------TTS-HHHHHHHHHHHHHHT-SEETTEEB-----EEEEESS--HHHHHHHHHHH-TT-GGGG-SS-EEEEEGGG-SS-----

Radius of gyration: 29.06 Å; chains: 1; bounding box: 84×47×68 Å